Protein AF-A0A9J6E9D7-F1 (afdb_monomer)

Nearest PDB structures (foldseek):
  8pd2-assembly1_A  TM=6.824E-01  e=1.550E-13  Strongylocentrotus purpuratus
  8pd5-assembly1_A  TM=6.847E-01  e=3.691E-13  Strongylocentrotus purpuratus
  8pdv-assembly1_A  TM=6.945E-01  e=6.858E-13  Strongylocentrotus purpuratus
  8pd9-assembly1_A  TM=6.911E-01  e=1.442E-12  Strongylocentrotus purpuratus
  8otx-assembly1_B  TM=6.965E-01  e=7.845E-12  Strongylocentrotus purpuratus

Mean predicted aligned error: 14.41 Å

Foldseek 3Di:
DVCPPDVADVLVVLLVLLLVLLQVCQVVVVCPVCVCVQQVCLVVLLLVQLLLVLLLVLLPDALVQCVQCVVVCCCCVPVVLVLLLVLLLVVLVVVVVVVVPDDDDDDDDDDDPPPPPCSSVVSSVLSNLQSDLDDCPLVVVLVVVDDPVLLCCLQVPVLLVLLLVLLVVLLVVCQVVLVDPVVNLVSVSCSSVVSQVCSVVPRVHNSSNSSSSSSSSNSNSLVPGRPCSPSSSVVSVVVQVVSQSVLSSSLSSLLSNQVVVLDDPVLVVVLVVSLVSLLVSLLVSLVVCVVVSCVRGDRDDPLNSNLSSLDDPPHSSSSSVLSVDDDPDDDPSVNSSSSNSSNVNVVVSCRPSVSCSVVSCVVSVVPPDDPVVVVVLVVVLVVVVVVVVVVLVVLCPDPVCVPPDVVVVCVVVRDDRPCPVVVVVVCVVCVVPVVVVVVVVVVVVVVVVVVVVVVVVVVVVD

Organism: Rhipicephalus microplus (NCBI:txid6941)

InterPro domains:
  IPR018422 Cation/H+ exchanger, CPA1 family [PTHR10110] (144-417)

Radius of gyration: 29.75 Å; Cα contacts (8 Å, |Δi|>4): 382; chains: 1; bounding box: 89×80×74 Å

pLDDT: mean 71.26, std 18.11, range [25.42, 93.62]

Solvent-accessible surface area (backbone atoms only — not comparable to full-atom values): 25596 Å² total; per-residue (Å²): 122,76,82,75,80,56,89,65,57,67,66,60,56,39,32,52,52,17,22,52,53,15,36,49,35,48,73,75,65,59,51,78,81,49,46,67,72,65,68,73,44,46,60,60,51,42,64,66,42,48,56,48,46,49,32,43,59,33,45,72,49,54,55,74,58,49,68,48,40,41,59,46,49,50,45,52,64,49,60,39,43,56,52,36,32,54,52,41,21,53,51,37,59,65,48,67,63,56,67,80,77,63,85,81,86,89,84,92,81,90,83,86,86,84,72,82,87,44,66,66,58,53,31,36,48,49,20,42,64,67,62,52,72,65,86,53,68,68,48,50,67,46,58,77,73,44,61,66,67,58,53,52,47,29,33,70,45,50,20,29,52,51,14,36,52,52,9,52,50,49,39,51,49,48,52,76,40,59,88,41,70,70,58,41,51,52,53,51,52,50,52,50,52,50,49,28,55,50,26,35,74,74,36,82,64,9,18,68,45,14,38,41,28,18,20,37,43,27,37,55,49,36,78,77,65,44,95,58,59,62,57,63,51,52,52,39,48,50,55,36,52,54,52,36,49,52,42,39,20,52,49,26,19,52,37,26,43,61,22,65,86,66,62,53,76,66,52,57,52,49,42,55,51,52,53,53,48,53,51,50,41,42,46,51,46,51,58,72,42,38,74,60,45,48,74,51,49,64,82,69,48,72,64,55,50,55,49,58,50,52,57,68,91,88,51,38,62,45,53,37,53,58,70,50,69,82,71,92,87,61,61,68,71,58,54,42,45,52,45,32,48,49,49,50,43,55,50,49,50,49,51,56,38,60,67,44,45,64,57,50,36,53,74,65,52,72,72,60,74,53,72,67,58,50,52,51,49,52,51,51,51,50,50,52,49,51,51,52,50,52,52,51,58,51,49,64,70,35,80,91,42,69,85,59,63,63,68,62,48,52,70,76,65,61,80,74,64,96,62,54,70,62,47,60,63,48,47,72,73,48,59,78,60,59,56,61,56,50,50,54,49,52,52,53,52,52,52,51,52,52,54,50,53,54,52,54,60,56,65,73,75,114

Structure (mmCIF, N/CA/C/O backbone):
data_AF-A0A9J6E9D7-F1
#
_entry.id   AF-A0A9J6E9D7-F1
#
loop_
_atom_site.group_PDB
_atom_site.id
_atom_site.type_symbol
_atom_site.label_atom_id
_atom_site.label_alt_id
_atom_site.label_comp_id
_atom_site.label_asym_id
_atom_site.label_entity_id
_atom_site.label_seq_id
_atom_site.pdbx_PDB_ins_code
_atom_site.Cartn_x
_atom_site.Cartn_y
_atom_site.Cartn_z
_atom_site.occupancy
_atom_site.B_iso_or_equiv
_atom_site.auth_seq_id
_atom_site.auth_comp_id
_atom_site.auth_asym_id
_atom_site.auth_atom_id
_atom_site.pdbx_PDB_model_num
ATOM 1 N N . MET A 1 1 ? -20.460 16.177 -1.352 1.00 30.06 1 MET A N 1
ATOM 2 C CA . MET A 1 1 ? -20.964 16.184 -2.746 1.00 30.06 1 MET A CA 1
ATOM 3 C C . MET A 1 1 ? -19.866 16.110 -3.817 1.00 30.06 1 MET A C 1
ATOM 5 O O . MET A 1 1 ? -20.118 15.483 -4.832 1.00 30.06 1 MET A O 1
ATOM 9 N N . VAL A 1 2 ? -18.644 16.628 -3.607 1.00 25.42 2 VAL A N 1
ATOM 10 C CA . VAL A 1 2 ? -17.567 16.640 -4.637 1.00 25.42 2 VAL A CA 1
ATOM 11 C C . VAL A 1 2 ? -17.000 15.252 -5.002 1.00 25.42 2 VAL A C 1
ATOM 13 O O . VAL A 1 2 ? -16.574 15.037 -6.130 1.00 25.42 2 VAL A O 1
ATOM 16 N N . LYS A 1 3 ? -17.103 14.254 -4.111 1.00 35.59 3 LYS A N 1
ATOM 17 C CA . LYS A 1 3 ? -16.692 12.858 -4.383 1.00 35.59 3 LYS A CA 1
ATOM 18 C C . LYS A 1 3 ? -17.466 12.153 -5.514 1.00 35.59 3 LYS A C 1
ATOM 20 O O . LYS A 1 3 ? -17.128 11.022 -5.831 1.00 35.59 3 LYS A O 1
ATOM 25 N N . ARG A 1 4 ? -18.526 12.766 -6.061 1.00 38.06 4 ARG A N 1
ATOM 26 C CA . ARG A 1 4 ? -19.451 12.126 -7.012 1.00 38.06 4 ARG A CA 1
ATOM 27 C C . ARG A 1 4 ? -19.258 12.562 -8.475 1.00 38.06 4 ARG A C 1
ATOM 29 O O . ARG A 1 4 ? -19.880 11.964 -9.338 1.00 38.06 4 ARG A O 1
ATOM 36 N N . VAL A 1 5 ? -18.428 13.573 -8.763 1.00 37.16 5 VAL A N 1
ATOM 37 C CA . VAL A 1 5 ? -18.321 14.149 -10.127 1.00 37.16 5 VAL A CA 1
ATOM 38 C C . VAL A 1 5 ? -17.066 13.689 -10.874 1.00 37.16 5 VAL A C 1
ATOM 40 O O . VAL A 1 5 ? -17.089 13.581 -12.093 1.00 37.16 5 VAL A O 1
ATOM 43 N N . ILE A 1 6 ? -15.991 13.338 -10.164 1.00 39.00 6 ILE A N 1
ATOM 44 C CA . ILE A 1 6 ? -14.767 12.826 -10.785 1.00 39.00 6 ILE A CA 1
ATOM 45 C C . ILE A 1 6 ? -14.374 11.549 -10.043 1.00 39.00 6 ILE A C 1
ATOM 47 O O . ILE A 1 6 ? -13.710 11.593 -9.013 1.00 39.00 6 ILE A O 1
ATOM 51 N N . ASN A 1 7 ? -14.794 10.394 -10.560 1.00 51.19 7 ASN A N 1
ATOM 52 C CA . ASN A 1 7 ? -14.364 9.079 -10.066 1.00 51.19 7 ASN A CA 1
ATOM 53 C C . ASN A 1 7 ? -12.904 8.754 -10.454 1.00 51.19 7 ASN A C 1
ATOM 55 O O . ASN A 1 7 ? -12.527 7.584 -10.483 1.00 51.19 7 ASN A O 1
ATOM 59 N N . LEU A 1 8 ? -12.072 9.755 -10.772 1.00 55.41 8 LEU A N 1
ATOM 60 C CA . LEU A 1 8 ? -10.645 9.517 -10.952 1.00 55.41 8 LEU A CA 1
ATOM 61 C C . LEU A 1 8 ? -9.964 9.457 -9.582 1.00 55.41 8 LEU A C 1
ATOM 63 O O . LEU A 1 8 ? -10.165 10.345 -8.749 1.00 55.41 8 LEU A O 1
ATOM 67 N N . PRO A 1 9 ? -9.135 8.431 -9.329 1.00 68.69 9 PRO A N 1
ATOM 68 C CA . PRO A 1 9 ? -8.313 8.408 -8.134 1.00 68.69 9 PRO A CA 1
ATOM 69 C C . PRO A 1 9 ? -7.377 9.618 -8.152 1.00 68.69 9 PRO A C 1
ATOM 71 O O . PRO A 1 9 ? -6.755 9.904 -9.173 1.00 68.69 9 PRO A O 1
ATOM 74 N N . VAL A 1 10 ? -7.243 10.296 -7.007 1.00 72.12 10 VAL A N 1
ATOM 75 C CA . VAL A 1 10 ? -6.352 11.461 -6.817 1.00 72.12 10 VAL A CA 1
ATOM 76 C C . VAL A 1 10 ? -4.949 11.187 -7.366 1.00 72.12 10 VAL A C 1
ATOM 78 O O . VAL A 1 10 ? -4.366 12.042 -8.016 1.00 72.12 10 VAL A O 1
ATOM 81 N N . VAL A 1 11 ? -4.473 9.948 -7.214 1.00 71.69 11 VAL A N 1
ATOM 82 C CA . VAL A 1 11 ? -3.203 9.461 -7.767 1.00 71.69 11 VAL A CA 1
ATOM 83 C C . VAL A 1 11 ? -3.086 9.698 -9.276 1.00 71.69 11 VAL A C 1
ATOM 85 O O . VAL A 1 11 ? -2.059 10.189 -9.720 1.00 71.69 11 VAL A O 1
ATOM 88 N N . ALA A 1 12 ? -4.119 9.405 -10.072 1.00 78.94 12 ALA A N 1
ATOM 89 C CA . ALA A 1 12 ? -4.068 9.603 -11.523 1.00 78.94 12 ALA A CA 1
ATOM 90 C C . ALA A 1 12 ? -3.958 11.090 -11.894 1.00 78.94 12 ALA A C 1
ATOM 92 O O . ALA A 1 12 ? -3.223 11.444 -12.811 1.00 78.94 12 ALA A O 1
ATOM 93 N N . ILE A 1 13 ? -4.644 11.960 -11.146 1.00 83.31 13 ILE A N 1
ATOM 94 C CA . ILE A 1 13 ? -4.566 13.415 -11.330 1.00 83.31 13 ILE A CA 1
ATOM 95 C C . ILE A 1 13 ? -3.155 13.907 -10.992 1.00 83.31 13 ILE A C 1
ATOM 97 O O . ILE A 1 13 ? -2.575 14.667 -11.761 1.00 83.31 13 ILE A O 1
ATOM 101 N N . THR A 1 14 ? -2.584 13.444 -9.877 1.00 86.31 14 THR A N 1
ATOM 102 C CA . THR A 1 14 ? -1.224 13.794 -9.450 1.00 86.31 14 THR A CA 1
ATOM 103 C C . THR A 1 14 ? -0.164 13.306 -10.439 1.00 86.31 14 THR A C 1
ATOM 105 O O . THR A 1 14 ? 0.752 14.062 -10.746 1.00 86.31 14 THR A O 1
ATOM 108 N N . VAL A 1 15 ? -0.305 12.089 -10.982 1.00 86.31 15 VAL A N 1
ATOM 109 C CA . VAL A 1 15 ? 0.590 11.561 -12.028 1.00 86.31 15 VAL A CA 1
ATOM 110 C C . VAL A 1 15 ? 0.508 12.416 -13.290 1.00 86.31 15 VAL A C 1
ATOM 112 O O . VAL A 1 15 ? 1.540 12.828 -13.805 1.00 86.31 15 VAL A O 1
ATOM 115 N N . ALA A 1 16 ? -0.700 12.729 -13.768 1.00 88.19 16 ALA A N 1
ATOM 116 C CA . ALA A 1 16 ? -0.878 13.553 -14.963 1.00 88.19 16 ALA A CA 1
ATOM 117 C C . ALA A 1 16 ? -0.276 14.958 -14.787 1.00 88.19 16 ALA A C 1
ATOM 119 O O . ALA A 1 16 ? 0.408 15.451 -15.680 1.00 88.19 16 ALA A O 1
ATOM 120 N N . TRP A 1 17 ? -0.481 15.577 -13.619 1.00 90.50 17 TRP A N 1
ATOM 121 C CA . TRP A 1 17 ? 0.101 16.878 -13.282 1.00 90.50 17 TRP A CA 1
ATOM 122 C C . TRP A 1 17 ? 1.627 16.842 -13.182 1.00 90.50 17 TRP A C 1
ATOM 124 O O . TRP A 1 17 ? 2.288 17.711 -13.746 1.00 90.50 17 TRP A O 1
ATOM 134 N N . GLY A 1 18 ? 2.189 15.844 -12.494 1.00 90.38 18 GLY A N 1
ATOM 135 C CA . GLY A 1 18 ? 3.638 15.676 -12.378 1.00 90.38 18 GLY A CA 1
ATOM 136 C C . GLY A 1 18 ? 4.288 15.448 -13.739 1.00 90.38 18 GLY A C 1
ATOM 137 O O . GLY A 1 18 ? 5.251 16.129 -14.082 1.00 90.38 18 GLY A O 1
ATOM 138 N N . PHE A 1 19 ? 3.706 14.568 -14.557 1.00 89.94 19 PHE A N 1
ATOM 139 C CA . PHE A 1 19 ? 4.188 14.297 -15.908 1.00 89.94 19 PHE A CA 1
ATOM 140 C C . PHE A 1 19 ? 4.128 15.536 -16.808 1.00 89.94 19 PHE A C 1
ATOM 142 O O . PHE A 1 19 ? 5.111 15.842 -17.476 1.00 89.94 19 PHE A O 1
ATOM 149 N N . LEU A 1 20 ? 3.015 16.281 -16.799 1.00 91.06 20 LEU A N 1
ATOM 150 C CA . LEU A 1 20 ? 2.873 17.509 -17.586 1.00 91.06 20 LEU A CA 1
ATOM 151 C C . LEU A 1 20 ? 3.913 18.560 -17.180 1.00 91.06 20 LEU A C 1
ATOM 153 O O . LEU A 1 20 ? 4.541 19.164 -18.046 1.00 91.06 20 LEU A O 1
ATOM 157 N N . ALA A 1 21 ? 4.122 18.755 -15.876 1.00 90.50 21 ALA A N 1
ATOM 158 C CA . ALA A 1 21 ? 5.139 19.670 -15.369 1.00 90.50 21 ALA A CA 1
ATOM 159 C C . ALA A 1 21 ? 6.552 19.248 -15.809 1.00 90.50 21 ALA A C 1
ATOM 161 O O . ALA A 1 21 ? 7.312 20.082 -16.297 1.00 90.50 21 ALA A O 1
ATOM 162 N N . GLY A 1 22 ? 6.884 17.956 -15.711 1.00 88.81 22 GLY A N 1
ATOM 163 C CA . GLY A 1 22 ? 8.175 17.425 -16.165 1.00 88.81 22 GLY A CA 1
ATOM 164 C C . GLY A 1 22 ? 8.377 17.580 -17.673 1.00 88.81 22 GLY A C 1
ATOM 165 O O . GLY A 1 22 ? 9.442 18.000 -18.124 1.00 88.81 22 GLY A O 1
ATOM 166 N N . TRP A 1 23 ? 7.331 17.316 -18.458 1.00 88.69 23 TRP A N 1
ATOM 167 C CA . TRP A 1 23 ? 7.351 17.462 -19.911 1.00 88.69 23 TRP A CA 1
ATOM 168 C C . TRP A 1 23 ? 7.558 18.917 -20.353 1.00 88.69 23 TRP A C 1
ATOM 170 O O . TRP A 1 23 ? 8.335 19.177 -21.271 1.00 88.69 23 TRP A O 1
ATOM 180 N N . LEU A 1 24 ? 6.921 19.879 -19.676 1.00 89.19 24 LEU A N 1
ATOM 181 C CA . LEU A 1 24 ? 7.136 21.305 -19.937 1.00 89.19 24 LEU A CA 1
ATOM 182 C C . LEU A 1 24 ? 8.592 21.703 -19.666 1.00 89.19 24 LEU A C 1
ATOM 184 O O . LEU A 1 24 ? 9.211 22.337 -20.515 1.00 89.19 24 LEU A O 1
ATOM 188 N N . VAL A 1 25 ? 9.170 21.276 -18.540 1.00 87.62 25 VAL A N 1
ATOM 189 C CA . VAL A 1 25 ? 10.584 21.545 -18.218 1.00 87.62 25 VAL A CA 1
ATOM 190 C C . VAL A 1 25 ? 11.517 20.951 -19.276 1.00 87.62 25 VAL A C 1
ATOM 192 O O . VAL A 1 25 ? 12.448 21.619 -19.724 1.00 87.62 25 VAL A O 1
ATOM 195 N N . ASN A 1 26 ? 11.236 19.732 -19.745 1.00 84.81 26 ASN A N 1
ATOM 196 C CA . ASN A 1 26 ? 11.986 19.115 -20.840 1.00 84.81 26 ASN A CA 1
ATOM 197 C C . ASN A 1 26 ? 11.916 19.954 -22.129 1.00 84.81 26 ASN A C 1
ATOM 199 O O . ASN A 1 26 ? 12.917 20.108 -22.823 1.00 84.81 26 ASN A O 1
ATOM 203 N N . ARG A 1 27 ? 10.747 20.531 -22.437 1.00 85.06 27 ARG A N 1
ATOM 204 C CA . ARG A 1 27 ? 10.526 21.327 -23.651 1.00 85.06 27 ARG A CA 1
ATOM 205 C C . ARG A 1 27 ? 11.210 22.695 -23.618 1.00 85.06 27 ARG A C 1
ATOM 207 O O . ARG A 1 27 ? 11.664 23.142 -24.669 1.00 85.06 27 ARG A O 1
ATOM 214 N N . TYR A 1 28 ? 11.254 23.348 -22.456 1.00 84.38 28 TYR A N 1
ATOM 215 C CA . TYR A 1 28 ? 11.829 24.690 -22.290 1.00 84.38 28 TYR A CA 1
ATOM 216 C C . TYR A 1 28 ? 13.330 24.695 -21.957 1.00 84.38 28 TYR A C 1
ATOM 218 O O . TYR A 1 28 ? 13.950 25.748 -22.039 1.00 84.38 28 TYR A O 1
ATOM 226 N N . GLY A 1 29 ? 13.933 23.540 -21.657 1.00 76.38 29 GLY A N 1
ATOM 227 C CA . GLY A 1 29 ? 15.387 23.405 -21.491 1.00 76.38 29 GLY A CA 1
ATOM 228 C C . GLY A 1 29 ? 15.925 23.697 -20.084 1.00 76.38 29 GLY A C 1
ATOM 229 O O . GLY A 1 29 ? 17.120 23.532 -19.863 1.00 76.38 29 GLY A O 1
ATOM 230 N N . ASP A 1 30 ? 15.071 24.025 -19.110 1.00 74.69 30 ASP A N 1
ATOM 231 C CA . ASP A 1 30 ? 15.453 24.352 -17.720 1.00 74.69 30 ASP A CA 1
ATOM 232 C C . ASP A 1 30 ? 15.689 23.109 -16.834 1.00 74.69 30 ASP A C 1
ATOM 234 O O . ASP A 1 30 ? 15.262 23.039 -15.680 1.00 74.69 30 ASP A O 1
ATOM 238 N N . LYS A 1 31 ? 16.353 22.069 -17.352 1.00 72.62 31 LYS A N 1
ATOM 239 C CA . LYS A 1 31 ? 16.559 20.823 -16.585 1.00 72.62 31 LYS A CA 1
ATOM 240 C C . LYS A 1 31 ? 17.461 21.032 -15.364 1.00 72.62 31 LYS A C 1
ATOM 242 O O . LYS A 1 31 ? 17.176 20.488 -14.296 1.00 72.62 31 LYS A O 1
ATOM 247 N N . GLU A 1 32 ? 18.523 21.827 -15.509 1.00 70.44 32 GLU A N 1
ATOM 248 C CA . GLU A 1 32 ? 19.571 22.006 -14.489 1.00 70.44 32 GLU A CA 1
ATOM 249 C C . GLU A 1 32 ? 19.076 22.670 -13.203 1.00 70.44 32 GLU A C 1
ATOM 251 O O . GLU A 1 32 ? 19.575 22.371 -12.121 1.00 70.44 32 GLU A O 1
ATOM 256 N N . THR A 1 33 ? 18.034 23.497 -13.284 1.00 74.62 33 THR A N 1
ATOM 257 C CA . THR A 1 33 ? 17.448 24.158 -12.111 1.00 74.62 33 THR A CA 1
ATOM 258 C C . THR A 1 33 ? 16.687 23.18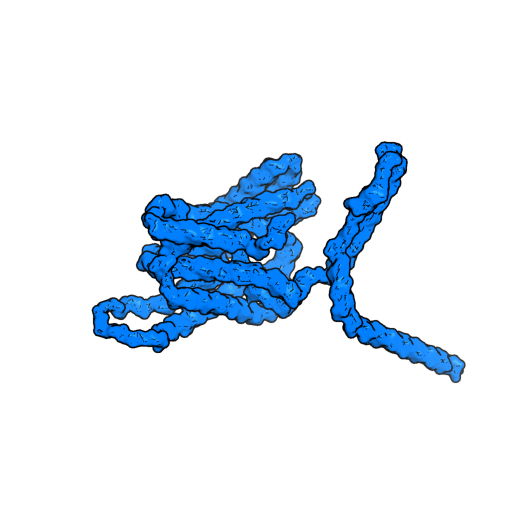4 -11.206 1.00 74.62 33 THR A C 1
ATOM 260 O O . THR A 1 33 ? 16.665 23.364 -9.990 1.00 74.62 33 THR A O 1
ATOM 263 N N . PHE A 1 34 ? 16.072 22.139 -11.774 1.00 72.88 34 PHE A N 1
ATOM 264 C CA . PHE A 1 34 ? 15.198 21.213 -11.036 1.00 72.88 34 PHE A CA 1
ATOM 265 C C . PHE A 1 34 ? 15.866 19.885 -10.658 1.00 72.88 34 PHE A C 1
ATOM 267 O O . PHE A 1 34 ? 15.433 19.247 -9.698 1.00 72.88 34 PHE A O 1
ATOM 274 N N . LEU A 1 35 ? 16.950 19.514 -11.347 1.00 70.00 35 LEU A N 1
ATOM 275 C CA . LEU A 1 35 ? 17.815 18.363 -11.055 1.00 70.00 35 LEU A CA 1
ATOM 276 C C . LEU A 1 35 ? 18.120 18.148 -9.551 1.00 70.00 35 LEU A C 1
ATOM 278 O O . LEU A 1 35 ? 17.848 17.048 -9.056 1.00 70.00 35 LEU A O 1
ATOM 282 N N . PRO A 1 36 ? 18.596 19.153 -8.782 1.00 67.94 36 PRO A N 1
ATOM 283 C CA . PRO A 1 36 ? 18.957 18.949 -7.375 1.00 67.94 36 PRO A CA 1
ATOM 284 C C . PRO A 1 36 ? 17.760 18.634 -6.467 1.00 67.94 36 PRO A C 1
ATOM 286 O O . PRO A 1 36 ? 17.920 17.957 -5.455 1.00 67.94 36 PRO A O 1
ATOM 289 N N . VAL A 1 37 ? 16.550 19.081 -6.815 1.00 68.38 37 VAL A N 1
ATOM 290 C CA . VAL A 1 37 ? 15.341 18.806 -6.018 1.00 68.38 37 VAL A CA 1
ATOM 291 C C . VAL A 1 37 ? 14.840 17.382 -6.258 1.00 68.38 37 VAL A C 1
ATOM 293 O O . VAL A 1 37 ? 14.342 16.741 -5.333 1.00 68.38 37 VAL A O 1
ATOM 296 N N . THR A 1 38 ? 14.979 16.876 -7.485 1.00 66.88 38 THR A N 1
ATOM 297 C CA . THR A 1 38 ? 14.468 15.557 -7.876 1.00 66.88 38 THR A CA 1
ATOM 298 C C . THR A 1 38 ? 15.410 14.395 -7.624 1.00 66.88 38 THR A C 1
ATOM 300 O O . THR A 1 38 ? 14.911 13.326 -7.298 1.00 66.88 38 THR A O 1
ATOM 303 N N . ASP A 1 39 ? 16.726 14.562 -7.776 1.00 65.56 39 ASP A N 1
ATOM 304 C CA . ASP A 1 39 ? 17.650 13.417 -7.742 1.00 65.56 39 ASP A CA 1
ATOM 305 C C . ASP A 1 39 ? 18.390 13.272 -6.399 1.00 65.56 39 ASP A C 1
ATOM 307 O O . ASP A 1 39 ? 18.663 12.151 -5.978 1.00 65.56 39 ASP A O 1
ATOM 311 N N . ALA A 1 40 ? 18.653 14.362 -5.666 1.00 58.47 40 ALA A N 1
ATOM 312 C CA . ALA A 1 40 ? 19.459 14.298 -4.438 1.00 58.47 40 ALA A CA 1
ATOM 313 C C . ALA A 1 40 ? 18.696 13.781 -3.199 1.00 58.47 40 ALA A C 1
ATOM 315 O O . ALA A 1 40 ? 19.299 13.187 -2.314 1.00 58.47 40 ALA A O 1
ATOM 316 N N . ASN A 1 41 ? 17.372 13.967 -3.133 1.00 65.56 41 ASN A N 1
ATOM 317 C CA . ASN A 1 41 ? 16.631 13.847 -1.866 1.00 65.56 41 ASN A CA 1
ATOM 318 C C . ASN A 1 41 ? 15.625 12.690 -1.809 1.00 65.56 41 ASN A C 1
ATOM 320 O O . ASN A 1 41 ? 14.951 12.504 -0.798 1.00 65.56 41 ASN A O 1
ATOM 324 N N . VAL A 1 42 ? 15.473 11.906 -2.877 1.00 70.00 42 VAL A N 1
ATOM 325 C CA . VAL A 1 42 ? 14.412 10.886 -2.945 1.00 70.00 42 VAL A CA 1
ATOM 326 C C . VAL A 1 42 ? 14.644 9.741 -1.964 1.00 70.00 42 VAL A C 1
ATOM 328 O O . VAL A 1 42 ? 13.699 9.308 -1.305 1.00 70.00 42 VAL A O 1
ATOM 331 N N . GLY A 1 43 ? 15.879 9.246 -1.863 1.00 70.81 43 GLY A N 1
ATOM 332 C CA . GLY A 1 43 ? 16.211 8.149 -0.950 1.00 70.81 43 GLY A CA 1
ATOM 333 C C . GLY A 1 43 ? 16.006 8.538 0.517 1.00 70.81 43 GLY A C 1
ATOM 334 O O . GLY A 1 43 ? 15.469 7.762 1.308 1.00 70.81 43 GLY A O 1
ATOM 335 N N . GLU A 1 44 ? 16.356 9.773 0.877 1.00 77.12 44 GLU A N 1
ATOM 336 C CA . GLU A 1 44 ? 16.130 10.322 2.219 1.00 77.12 44 GLU A CA 1
ATOM 337 C C . GLU A 1 44 ? 14.640 10.552 2.493 1.00 77.12 44 GLU A C 1
ATOM 339 O O . GLU A 1 44 ? 14.124 10.184 3.552 1.00 77.12 44 GLU A O 1
ATOM 344 N N . LEU A 1 45 ? 13.913 11.084 1.505 1.00 80.19 45 LEU A N 1
ATOM 345 C CA . LEU A 1 45 ? 12.465 11.255 1.580 1.00 80.19 45 LEU A CA 1
ATOM 346 C C . LEU A 1 45 ? 11.752 9.910 1.771 1.00 80.19 45 LEU A C 1
ATOM 348 O O . LEU A 1 45 ? 10.769 9.837 2.511 1.00 80.19 45 LEU A O 1
ATOM 352 N N . LEU A 1 46 ? 12.249 8.838 1.147 1.00 77.25 46 LEU A N 1
ATOM 353 C CA . LEU A 1 46 ? 11.711 7.492 1.317 1.00 77.25 46 LEU A CA 1
ATOM 354 C C . LEU A 1 46 ? 11.916 6.981 2.749 1.00 77.25 46 LEU A C 1
ATOM 356 O O . LEU A 1 46 ? 10.965 6.469 3.336 1.00 77.25 46 LEU A O 1
ATOM 360 N N . HIS A 1 47 ? 13.096 7.176 3.346 1.00 79.94 47 HIS A N 1
ATOM 361 C CA . HIS A 1 47 ? 13.330 6.823 4.753 1.00 79.94 47 HIS A CA 1
ATOM 362 C C . HIS A 1 47 ? 12.433 7.600 5.711 1.00 79.94 47 HIS A C 1
ATOM 364 O O . HIS A 1 47 ? 11.943 7.033 6.684 1.00 79.94 47 HIS A O 1
ATOM 370 N N . LEU A 1 48 ? 12.173 8.878 5.427 1.00 85.56 48 LEU A N 1
ATOM 371 C CA . LEU A 1 48 ? 11.228 9.675 6.203 1.00 85.56 48 LEU A CA 1
ATOM 372 C C . LEU A 1 48 ? 9.790 9.156 6.040 1.00 85.56 48 LEU A C 1
ATOM 374 O O . LEU A 1 48 ? 9.008 9.166 6.989 1.00 85.56 48 LEU A O 1
ATOM 378 N N . TYR A 1 49 ? 9.433 8.671 4.850 1.00 85.19 49 TYR A N 1
ATOM 379 C CA . TYR A 1 49 ? 8.084 8.197 4.559 1.00 85.19 49 TYR A CA 1
ATOM 380 C C . TYR A 1 49 ? 7.775 6.805 5.130 1.00 85.19 49 TYR A C 1
ATOM 382 O O . TYR A 1 49 ? 6.652 6.552 5.580 1.00 85.19 49 TYR A O 1
ATOM 390 N N . MET A 1 50 ? 8.752 5.896 5.132 1.00 83.81 50 MET A N 1
ATOM 391 C CA . MET A 1 50 ? 8.562 4.492 5.519 1.00 83.81 50 MET A CA 1
ATOM 392 C C . MET A 1 50 ? 7.885 4.320 6.895 1.00 83.81 50 MET A C 1
ATOM 394 O O . MET A 1 50 ? 6.881 3.600 6.963 1.00 83.81 50 MET A O 1
ATOM 398 N N . PRO A 1 51 ? 8.310 5.014 7.971 1.00 88.69 51 PRO A N 1
ATOM 399 C CA . PRO A 1 51 ? 7.660 4.916 9.277 1.00 88.69 51 PRO A CA 1
ATOM 400 C C . PRO A 1 51 ? 6.189 5.324 9.251 1.00 88.69 51 PRO A C 1
ATOM 402 O O . PRO A 1 51 ? 5.338 4.648 9.832 1.00 88.69 51 PRO A O 1
ATOM 405 N N . VAL A 1 52 ? 5.874 6.403 8.529 1.00 88.38 52 VAL A N 1
ATOM 406 C CA . VAL A 1 52 ? 4.513 6.934 8.401 1.00 88.38 52 VAL A CA 1
ATOM 407 C C . VAL A 1 52 ? 3.614 5.948 7.673 1.00 88.38 52 VAL A C 1
ATOM 409 O O . VAL A 1 52 ? 2.499 5.681 8.135 1.00 88.38 52 VAL A O 1
ATOM 412 N N . LEU A 1 53 ? 4.084 5.384 6.556 1.00 83.69 53 LEU A N 1
ATOM 413 C CA . LEU A 1 53 ? 3.324 4.393 5.803 1.00 83.69 53 LEU A CA 1
ATOM 414 C C . LEU A 1 53 ? 3.019 3.178 6.683 1.00 83.69 53 LEU A C 1
ATOM 416 O O . LEU A 1 53 ? 1.852 2.810 6.843 1.00 83.69 53 LEU A O 1
ATOM 420 N N . VAL A 1 54 ? 4.066 2.552 7.222 1.00 84.25 54 VAL A N 1
ATOM 421 C CA . VAL A 1 54 ? 3.973 1.272 7.933 1.00 84.25 54 VAL A CA 1
ATOM 422 C C . VAL A 1 54 ? 3.077 1.417 9.154 1.00 84.25 54 VAL A C 1
ATOM 424 O O . VAL A 1 54 ? 2.167 0.606 9.354 1.00 84.25 54 VAL A O 1
ATOM 427 N N . PHE A 1 55 ? 3.267 2.489 9.926 1.00 87.69 55 PHE A N 1
ATOM 428 C CA . PHE A 1 55 ? 2.444 2.771 11.091 1.00 87.69 55 PHE A CA 1
ATOM 429 C C . PHE A 1 55 ? 0.977 2.979 10.704 1.00 87.69 55 PHE A C 1
ATOM 431 O O . PHE A 1 55 ? 0.104 2.320 11.265 1.00 87.69 55 PHE A O 1
ATOM 438 N N . THR A 1 56 ? 0.689 3.813 9.697 1.00 84.62 56 THR A N 1
ATOM 439 C CA . THR A 1 56 ? -0.687 4.127 9.266 1.00 84.62 56 THR A CA 1
ATOM 440 C C . THR A 1 56 ? -1.426 2.907 8.717 1.00 84.62 56 THR A C 1
ATOM 442 O O . THR A 1 56 ? -2.608 2.709 9.012 1.00 84.62 56 THR A O 1
ATOM 445 N N . VAL A 1 57 ? -0.763 2.086 7.895 1.00 79.38 57 VAL A N 1
ATOM 446 C CA . VAL A 1 57 ? -1.351 0.854 7.346 1.00 79.38 57 VAL A CA 1
ATOM 447 C C . VAL A 1 57 ? -1.675 -0.108 8.481 1.00 79.38 57 VAL A C 1
ATOM 449 O O . VAL A 1 57 ? -2.801 -0.598 8.560 1.00 79.38 57 VAL A O 1
ATOM 452 N N . THR A 1 58 ? -0.731 -0.308 9.396 1.00 82.50 58 THR A N 1
ATOM 453 C CA . THR A 1 58 ? -0.868 -1.271 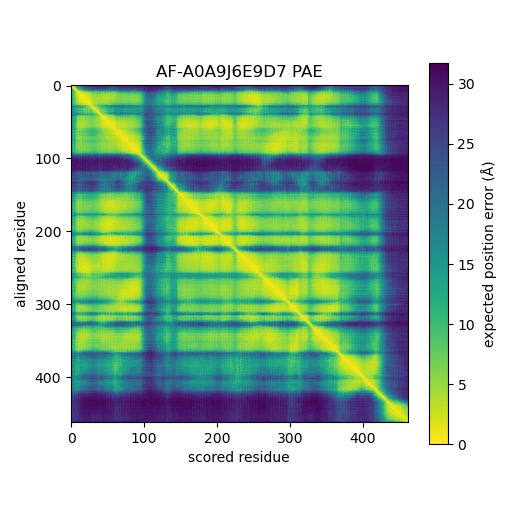10.491 1.00 82.50 58 THR A CA 1
ATOM 454 C C . THR A 1 58 ? -1.886 -0.822 11.541 1.00 82.50 58 THR A C 1
ATOM 456 O O . THR A 1 58 ? -2.660 -1.643 12.026 1.00 82.50 58 THR A O 1
ATOM 459 N N . LEU A 1 59 ? -1.991 0.481 11.827 1.00 82.00 59 LEU A N 1
ATOM 460 C CA . LEU A 1 59 ? -3.000 1.049 12.735 1.00 82.00 59 LEU A CA 1
ATOM 461 C C . LEU A 1 59 ? -4.437 0.716 12.319 1.00 82.00 59 LEU A C 1
ATOM 463 O O . LEU A 1 59 ? -5.329 0.646 13.165 1.00 82.00 59 LEU A O 1
ATOM 467 N N . ASN A 1 60 ? -4.674 0.556 11.014 1.00 73.50 60 ASN A N 1
ATOM 468 C CA . ASN A 1 60 ? -5.981 0.230 10.441 1.00 73.50 60 ASN A CA 1
ATOM 469 C C . ASN A 1 60 ? -6.296 -1.270 10.454 1.00 73.50 60 ASN A C 1
ATOM 471 O O . ASN A 1 60 ? -7.433 -1.657 10.172 1.00 73.50 60 ASN A O 1
ATOM 475 N N . VAL A 1 61 ? -5.322 -2.115 10.787 1.00 76.38 61 VAL A N 1
ATOM 476 C CA . VAL A 1 61 ? -5.512 -3.559 10.870 1.00 76.38 61 VAL A CA 1
ATOM 477 C C . VAL A 1 61 ? -6.133 -3.915 12.219 1.00 76.38 61 VAL A C 1
ATOM 479 O O . VAL A 1 61 ? -5.707 -3.458 13.275 1.00 76.38 61 VAL A O 1
ATOM 482 N N . ARG A 1 62 ? -7.158 -4.773 12.199 1.00 71.19 62 ARG A N 1
ATOM 483 C CA . ARG A 1 62 ? -7.738 -5.332 13.426 1.00 71.19 62 ARG A CA 1
ATOM 484 C C . ARG A 1 62 ? -6.829 -6.434 13.963 1.00 71.19 62 ARG A C 1
ATOM 486 O O . ARG A 1 62 ? -6.628 -7.435 13.277 1.00 71.19 62 ARG A O 1
ATOM 493 N N . TYR A 1 63 ? -6.375 -6.292 15.208 1.00 73.81 63 TYR A N 1
ATOM 494 C CA . TYR A 1 63 ? -5.443 -7.221 15.862 1.00 73.81 63 TYR A CA 1
ATOM 495 C C . TYR A 1 63 ? -5.848 -8.702 15.735 1.00 73.81 63 TYR A C 1
ATOM 497 O O . TYR A 1 63 ? -5.051 -9.535 15.315 1.00 73.81 63 TYR A O 1
ATOM 505 N N . HIS A 1 64 ? -7.111 -9.034 16.022 1.00 75.44 64 HIS A N 1
ATOM 506 C CA . HIS A 1 64 ? -7.602 -10.415 15.924 1.00 75.44 64 HIS A CA 1
ATOM 507 C C . HIS A 1 64 ? -7.568 -10.973 14.488 1.00 75.44 64 HIS A C 1
ATOM 509 O O . HIS A 1 64 ? -7.322 -12.159 14.286 1.00 75.44 64 HIS A O 1
ATOM 515 N N . ILE A 1 65 ? -7.806 -10.132 13.476 1.00 70.75 65 ILE A N 1
ATOM 516 C CA . ILE A 1 65 ? -7.780 -10.566 12.071 1.00 70.75 65 ILE A CA 1
ATOM 517 C C . ILE A 1 65 ? -6.347 -10.804 11.615 1.00 70.75 65 ILE A C 1
ATOM 519 O O . ILE A 1 65 ? -6.096 -11.796 10.939 1.00 70.75 65 ILE A O 1
ATOM 523 N N . PHE A 1 66 ? -5.417 -9.940 12.031 1.00 77.12 66 PHE A N 1
ATOM 524 C CA . PHE A 1 66 ? -4.000 -10.076 11.708 1.00 77.12 66 PHE A CA 1
ATOM 525 C C . PHE A 1 66 ? -3.461 -11.458 12.088 1.00 77.12 66 PHE A C 1
ATOM 527 O O . PHE A 1 66 ? -2.929 -12.158 11.233 1.00 77.12 66 PHE A O 1
ATOM 534 N N . TRP A 1 67 ? -3.675 -11.893 13.333 1.00 79.56 67 TRP A N 1
ATOM 535 C CA . TRP A 1 67 ? -3.165 -13.185 13.803 1.00 79.56 67 TRP A CA 1
ATOM 536 C C . TRP A 1 67 ? -3.809 -14.390 13.120 1.00 79.56 67 TRP A C 1
ATOM 538 O O . TRP A 1 67 ? -3.140 -15.399 12.924 1.00 79.56 67 TRP A O 1
ATOM 548 N N . ARG A 1 68 ? -5.078 -14.287 12.704 1.00 74.81 68 ARG A N 1
ATOM 549 C CA . ARG A 1 68 ? -5.730 -15.351 11.925 1.00 74.81 68 ARG A CA 1
ATOM 550 C C . ARG A 1 68 ? -5.205 -15.454 10.491 1.00 74.81 68 ARG A C 1
ATOM 552 O O . ARG A 1 68 ? -5.150 -16.554 9.959 1.00 74.81 68 ARG A O 1
ATOM 559 N N . CYS A 1 69 ? -4.822 -14.336 9.873 1.00 75.69 69 CYS A N 1
ATOM 560 C CA . CYS A 1 69 ? -4.266 -14.310 8.515 1.00 75.69 69 CYS A CA 1
ATOM 561 C C . CYS A 1 69 ? -2.734 -14.412 8.477 1.00 75.69 69 CYS A C 1
ATOM 563 O O . CYS A 1 69 ? -2.168 -14.457 7.389 1.00 75.69 69 CYS A O 1
ATOM 565 N N . PHE A 1 70 ? -2.055 -14.420 9.627 1.00 78.50 70 PHE A N 1
ATOM 566 C CA . PHE A 1 70 ? -0.602 -14.255 9.710 1.00 78.50 70 PHE A CA 1
ATOM 567 C C . PHE A 1 70 ? 0.157 -15.249 8.823 1.00 78.50 70 PHE A C 1
ATOM 569 O O . PHE A 1 70 ? 0.976 -14.842 8.002 1.00 78.50 70 PHE A O 1
ATOM 576 N N . TRP A 1 71 ? -0.178 -16.539 8.912 1.00 81.56 71 TRP A N 1
ATOM 577 C CA . TRP A 1 71 ? 0.466 -17.577 8.104 1.00 81.56 71 TRP A CA 1
ATOM 578 C C . TRP A 1 71 ? 0.181 -17.442 6.609 1.00 81.56 71 TRP A C 1
ATOM 580 O O . TRP A 1 71 ? 1.085 -17.636 5.800 1.00 81.56 71 TRP A O 1
ATOM 590 N N . GLN A 1 72 ? -1.033 -17.028 6.235 1.00 79.06 72 GLN A N 1
ATOM 591 C CA . GLN A 1 72 ? -1.374 -16.737 4.840 1.00 79.06 72 GLN A CA 1
ATOM 592 C C . GLN A 1 72 ? -0.555 -15.549 4.308 1.00 79.06 72 GLN A C 1
ATOM 594 O O . GLN A 1 72 ? -0.068 -15.598 3.181 1.00 79.06 72 GLN A O 1
ATOM 599 N N . CYS A 1 73 ? -0.342 -14.507 5.120 1.00 76.69 73 CYS A N 1
ATOM 600 C CA . CYS A 1 73 ? 0.505 -13.367 4.763 1.00 76.69 73 CYS A CA 1
ATOM 601 C C . CYS A 1 73 ? 1.980 -13.762 4.611 1.00 76.69 73 CYS A C 1
ATOM 603 O O . CYS A 1 73 ? 2.606 -13.360 3.635 1.00 76.69 73 CYS A O 1
ATOM 605 N N . VAL A 1 74 ? 2.527 -14.564 5.532 1.00 76.50 74 VAL A N 1
ATOM 606 C CA . VAL A 1 74 ? 3.918 -15.052 5.465 1.00 76.50 74 VAL A CA 1
ATOM 607 C C . VAL A 1 74 ? 4.134 -15.915 4.227 1.00 76.50 74 VAL A C 1
ATOM 609 O O . VAL A 1 74 ? 5.128 -15.758 3.524 1.00 76.50 74 VAL A O 1
ATOM 612 N N . LEU A 1 75 ? 3.191 -16.801 3.921 1.00 79.94 75 LEU A N 1
ATOM 613 C CA . LEU A 1 75 ? 3.285 -17.678 2.762 1.00 79.94 75 LEU A CA 1
ATOM 614 C C . LEU A 1 75 ? 3.197 -16.887 1.447 1.00 79.94 75 LEU A C 1
ATOM 616 O O . LEU A 1 75 ? 4.004 -17.108 0.543 1.00 79.94 75 LEU A O 1
ATOM 620 N N . LEU A 1 76 ? 2.274 -15.924 1.354 1.00 75.44 76 LEU A N 1
ATOM 621 C CA . LEU A 1 76 ? 2.116 -15.081 0.168 1.00 75.44 76 LEU A CA 1
ATOM 622 C C . LEU A 1 76 ? 3.293 -14.104 -0.024 1.00 75.44 76 LEU A C 1
ATOM 624 O O . LEU A 1 76 ? 3.725 -13.901 -1.154 1.00 75.44 76 LEU A O 1
ATOM 628 N N . GLY A 1 77 ? 3.803 -13.508 1.058 1.00 69.56 77 GLY A N 1
ATOM 629 C CA . GLY A 1 77 ? 4.890 -12.523 1.024 1.00 69.56 77 GLY A CA 1
ATOM 630 C C . GLY A 1 77 ? 6.295 -13.127 0.963 1.00 69.56 77 GLY A C 1
ATOM 631 O O . GLY A 1 77 ? 7.186 -12.521 0.386 1.00 69.56 77 GLY A O 1
ATOM 632 N N . GLY A 1 78 ? 6.501 -14.322 1.522 1.00 74.00 78 GLY A N 1
ATOM 633 C CA . GLY A 1 78 ? 7.781 -15.031 1.480 1.00 74.00 78 GLY A CA 1
ATOM 634 C C . GLY A 1 78 ? 7.888 -15.936 0.255 1.00 74.00 78 GLY A C 1
ATOM 635 O O . GLY A 1 78 ? 8.494 -15.581 -0.753 1.00 74.00 78 GLY A O 1
ATOM 636 N N . VAL A 1 79 ? 7.261 -17.113 0.327 1.00 81.75 79 VAL A N 1
ATOM 637 C CA . VAL A 1 79 ? 7.324 -18.138 -0.736 1.00 81.75 79 VAL A CA 1
ATOM 638 C C . VAL A 1 79 ? 6.747 -17.607 -2.046 1.00 81.75 79 VAL A C 1
ATOM 640 O O . VAL A 1 79 ? 7.305 -17.816 -3.121 1.00 81.75 79 VAL A O 1
ATOM 643 N N . GLY A 1 80 ? 5.636 -16.884 -1.948 1.00 78.56 80 GLY A N 1
ATOM 644 C CA . GLY A 1 80 ? 4.974 -16.284 -3.089 1.00 78.56 80 GLY A CA 1
ATOM 645 C C . GLY A 1 80 ? 5.805 -15.259 -3.853 1.00 78.56 80 GLY A C 1
ATOM 646 O O . GLY A 1 80 ? 5.747 -15.233 -5.085 1.00 78.56 80 GLY A O 1
ATOM 647 N N . LEU A 1 81 ? 6.597 -14.449 -3.149 1.00 73.38 81 LEU A N 1
ATOM 648 C CA . LEU A 1 81 ? 7.504 -13.488 -3.770 1.00 73.38 81 LEU A CA 1
ATOM 649 C C . LEU A 1 81 ? 8.601 -14.218 -4.547 1.00 73.38 81 LEU A C 1
ATOM 651 O O . LEU A 1 81 ? 8.771 -13.960 -5.735 1.00 73.38 81 LEU A O 1
ATOM 655 N N . VAL A 1 82 ? 9.270 -15.186 -3.913 1.00 78.56 82 VAL A N 1
ATOM 656 C CA . VAL A 1 82 ? 10.336 -15.982 -4.547 1.00 78.56 82 VAL A CA 1
ATOM 657 C C . VAL A 1 82 ? 9.821 -16.696 -5.797 1.00 78.56 82 VAL A C 1
ATOM 659 O O . VAL A 1 82 ? 10.456 -16.642 -6.851 1.00 78.56 82 VAL A O 1
ATOM 662 N N . LEU A 1 83 ? 8.637 -17.311 -5.714 1.00 82.38 83 LEU A N 1
ATOM 663 C CA . LEU A 1 83 ? 8.004 -17.970 -6.855 1.00 82.38 83 LEU A CA 1
ATOM 664 C C . LEU A 1 83 ? 7.704 -16.974 -7.984 1.00 82.38 83 LEU A C 1
ATOM 666 O O . LEU A 1 83 ? 7.999 -17.255 -9.144 1.00 82.38 83 LEU A O 1
ATOM 670 N N . SER A 1 84 ? 7.153 -15.804 -7.651 1.00 79.44 84 SER A N 1
ATOM 671 C CA . SER A 1 84 ? 6.818 -14.771 -8.637 1.00 79.44 84 SER A CA 1
ATOM 672 C C . SER A 1 84 ? 8.062 -14.242 -9.348 1.00 79.44 84 SER A C 1
ATOM 674 O O . SER A 1 84 ? 8.059 -14.124 -10.569 1.00 79.44 84 SER A O 1
ATOM 676 N N . VAL A 1 85 ? 9.138 -13.980 -8.604 1.00 75.81 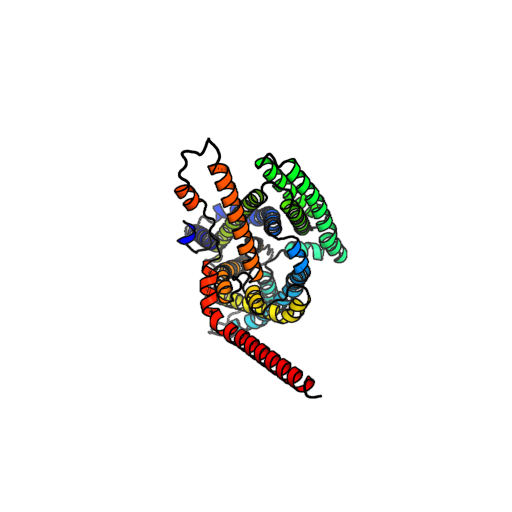85 VAL A N 1
ATOM 677 C CA . VAL A 1 85 ? 10.424 -13.533 -9.154 1.00 75.81 85 VAL A CA 1
ATOM 678 C C . VAL A 1 85 ? 10.999 -14.588 -10.090 1.00 75.81 85 VAL A C 1
ATOM 680 O O . VAL A 1 85 ? 11.328 -14.273 -11.229 1.00 75.81 85 VAL A O 1
ATOM 683 N N . CYS A 1 86 ? 11.054 -15.849 -9.655 1.00 79.25 86 CYS A N 1
ATOM 684 C CA . CYS A 1 86 ? 11.565 -16.945 -10.474 1.00 79.25 86 CYS A CA 1
ATOM 685 C C . CYS A 1 86 ? 10.783 -17.087 -11.790 1.00 79.25 86 CYS A C 1
ATOM 687 O O . CYS A 1 86 ? 11.377 -17.150 -12.867 1.00 79.25 86 CYS A O 1
ATOM 689 N N . MET A 1 87 ? 9.449 -17.066 -11.724 1.00 80.12 87 MET A N 1
ATOM 690 C CA . MET A 1 87 ? 8.601 -17.186 -12.912 1.00 80.12 87 MET A CA 1
ATOM 691 C C . MET A 1 87 ? 8.684 -15.973 -13.838 1.00 80.12 87 MET A C 1
ATOM 693 O O . MET A 1 87 ? 8.638 -16.130 -15.058 1.00 80.12 87 MET A O 1
ATOM 697 N N . PHE A 1 88 ? 8.823 -14.770 -13.289 1.00 78.19 88 PHE A N 1
ATOM 698 C CA . PHE A 1 88 ? 8.943 -13.556 -14.087 1.00 78.19 88 PHE A CA 1
ATOM 699 C C . PHE A 1 88 ? 10.314 -13.438 -14.763 1.00 78.19 88 PHE A C 1
ATOM 701 O O . PHE A 1 88 ? 10.386 -13.055 -15.929 1.00 78.19 88 PHE A O 1
ATOM 708 N N . VAL A 1 89 ? 11.392 -13.834 -14.078 1.00 75.38 89 VAL A N 1
ATOM 709 C CA . VAL A 1 89 ? 12.732 -13.947 -14.675 1.00 75.38 89 VAL A CA 1
ATOM 710 C C . VAL A 1 89 ? 12.713 -14.953 -15.821 1.00 75.38 89 VAL A C 1
ATOM 712 O O . VAL A 1 89 ? 13.135 -14.619 -16.924 1.00 75.38 89 VAL A O 1
ATOM 715 N N . LEU A 1 90 ? 12.134 -16.139 -15.602 1.00 80.81 90 LEU A N 1
ATOM 716 C CA . LEU A 1 90 ? 11.975 -17.152 -16.646 1.00 80.81 90 LEU A CA 1
ATOM 717 C C . LEU A 1 90 ? 11.232 -16.587 -17.868 1.00 80.81 90 LEU A C 1
ATOM 719 O O . LEU A 1 90 ? 11.684 -16.752 -19.000 1.00 80.81 90 LEU A O 1
ATOM 723 N N . TYR A 1 91 ? 10.120 -15.881 -17.643 1.00 81.06 91 TYR A N 1
ATOM 724 C CA . TYR A 1 91 ? 9.356 -15.228 -18.706 1.00 81.06 91 TYR A CA 1
ATOM 725 C C . TYR A 1 91 ? 10.209 -14.232 -19.508 1.00 81.06 91 TYR A C 1
ATOM 727 O O . TYR A 1 91 ? 10.195 -14.259 -20.739 1.00 81.06 91 TYR A O 1
ATOM 735 N N . MET A 1 92 ? 10.985 -13.383 -18.828 1.00 70.50 92 MET A N 1
ATOM 736 C CA . MET A 1 92 ? 11.849 -12.398 -19.483 1.00 70.50 92 MET A CA 1
ATOM 737 C C . MET A 1 92 ? 12.953 -13.051 -20.314 1.00 70.50 92 MET A C 1
ATOM 739 O O . MET A 1 92 ? 13.197 -12.625 -21.444 1.00 70.50 92 MET A O 1
ATOM 743 N N . THR A 1 93 ? 13.574 -14.117 -19.808 1.00 72.00 93 THR A N 1
ATOM 744 C CA . THR A 1 93 ? 14.613 -14.852 -20.539 1.00 72.00 93 THR A CA 1
ATOM 745 C C . THR A 1 93 ? 14.078 -15.513 -21.812 1.00 72.00 93 THR A C 1
ATOM 747 O O . THR A 1 93 ? 14.813 -15.598 -22.789 1.00 72.00 93 THR A O 1
ATOM 750 N N . PHE A 1 94 ? 12.811 -15.940 -21.852 1.00 74.56 94 PHE A N 1
ATOM 751 C CA . PHE A 1 94 ? 12.203 -16.510 -23.065 1.00 74.56 94 PHE A CA 1
ATOM 752 C C . PHE A 1 94 ? 11.742 -15.463 -24.090 1.00 74.56 94 PHE A C 1
ATOM 754 O O . PHE A 1 94 ? 11.729 -15.754 -25.286 1.00 74.56 94 PHE A O 1
ATOM 761 N N . MET A 1 95 ? 11.375 -14.254 -23.658 1.00 67.38 95 MET A N 1
ATOM 762 C CA . MET A 1 95 ? 10.847 -13.204 -24.544 1.00 67.38 95 MET A CA 1
ATOM 763 C C . MET A 1 95 ? 11.928 -12.302 -25.155 1.00 67.38 95 MET A C 1
ATOM 765 O O . MET A 1 95 ? 11.864 -11.989 -26.344 1.00 67.38 95 MET A O 1
ATOM 769 N N . VAL A 1 96 ? 12.950 -11.918 -24.381 1.00 59.25 96 VAL A N 1
ATOM 770 C CA . VAL A 1 96 ? 14.055 -11.055 -24.851 1.00 59.25 96 VAL A CA 1
ATOM 771 C C . VAL A 1 96 ? 14.823 -11.615 -26.073 1.00 59.25 96 VAL A C 1
ATOM 773 O O . VAL A 1 96 ? 15.252 -10.808 -26.899 1.00 59.25 96 VAL A O 1
ATOM 776 N N . PRO A 1 97 ? 14.955 -12.942 -26.291 1.00 48.91 97 PRO A N 1
ATOM 777 C CA . PRO A 1 97 ? 15.530 -13.485 -27.522 1.00 48.91 97 PRO A CA 1
ATOM 778 C C . PRO A 1 97 ? 14.652 -13.257 -28.765 1.00 48.91 97 PRO A C 1
ATOM 780 O O . PRO A 1 97 ? 15.184 -12.987 -29.837 1.00 48.91 97 PRO A O 1
ATOM 783 N N . SER A 1 98 ? 13.318 -13.315 -28.639 1.00 38.41 98 SER A N 1
ATOM 784 C CA . SER A 1 98 ? 12.403 -13.287 -29.799 1.00 38.41 98 SER A CA 1
ATOM 785 C C . SER A 1 98 ? 12.256 -11.908 -30.452 1.00 38.41 98 SER A C 1
ATOM 787 O O . SER A 1 98 ? 11.922 -11.829 -31.631 1.00 38.41 98 SER A O 1
ATOM 789 N N . SER A 1 99 ? 12.544 -10.817 -29.733 1.00 41.09 99 SER A N 1
ATOM 790 C CA . SER A 1 99 ? 12.483 -9.459 -30.305 1.00 41.09 99 SER A CA 1
ATOM 791 C C . SER A 1 99 ? 13.616 -9.179 -31.308 1.00 41.09 99 SER A C 1
ATOM 793 O O . SER A 1 99 ? 13.497 -8.302 -32.155 1.00 41.09 99 SER A O 1
ATOM 795 N N . LYS A 1 100 ? 14.717 -9.948 -31.270 1.00 42.50 100 LYS A N 1
ATOM 796 C CA . LYS A 1 100 ? 15.855 -9.751 -32.188 1.00 42.50 100 LYS A CA 1
ATOM 797 C C . LYS A 1 100 ? 15.743 -10.511 -33.513 1.00 42.50 100 LYS A C 1
ATOM 799 O O . LYS A 1 100 ? 16.533 -10.241 -34.412 1.00 42.50 100 LYS A O 1
ATOM 804 N N . GLU A 1 101 ? 14.783 -11.426 -33.660 1.00 39.22 101 GLU A N 1
ATOM 805 C CA . GLU A 1 101 ? 14.635 -12.235 -34.885 1.00 39.22 101 GLU A CA 1
ATOM 806 C C . GLU A 1 101 ? 13.400 -11.875 -35.728 1.00 39.22 101 GLU A C 1
ATOM 808 O O . GLU A 1 101 ? 13.279 -12.310 -36.874 1.00 39.22 101 GLU A O 1
ATOM 813 N N . GLY A 1 102 ? 12.501 -11.033 -35.217 1.00 34.81 102 GLY A N 1
ATOM 814 C CA . GLY A 1 102 ? 11.301 -10.608 -35.929 1.00 34.81 102 GLY A CA 1
ATOM 815 C C . GLY A 1 102 ? 11.358 -9.146 -36.355 1.00 34.81 102 GLY A C 1
ATOM 816 O O . GLY A 1 102 ? 11.132 -8.278 -35.527 1.00 34.81 102 GLY A O 1
ATOM 817 N N . ILE A 1 103 ? 11.492 -8.922 -37.669 1.00 36.81 103 ILE A N 1
ATOM 818 C CA . ILE A 1 103 ? 11.210 -7.676 -38.417 1.00 36.81 103 ILE A CA 1
ATOM 819 C C . ILE A 1 103 ? 12.449 -6.804 -38.743 1.00 36.81 103 ILE A C 1
ATOM 821 O O . ILE A 1 103 ? 12.745 -5.817 -38.087 1.00 36.81 103 ILE A O 1
ATOM 825 N N . GLY A 1 104 ? 13.088 -7.113 -39.885 1.00 30.47 104 GLY A N 1
ATOM 826 C CA . GLY A 1 104 ? 13.424 -6.073 -40.877 1.00 30.47 104 GLY A CA 1
ATOM 827 C C . GLY A 1 104 ? 14.869 -5.554 -41.012 1.00 30.47 104 GLY A C 1
ATOM 828 O O . GLY A 1 104 ? 15.113 -4.399 -40.715 1.00 30.47 104 GLY A O 1
ATOM 829 N N . GLY A 1 105 ? 15.773 -6.365 -41.584 1.00 33.03 105 GLY A N 1
ATOM 830 C CA . GLY A 1 105 ? 16.785 -6.013 -42.615 1.00 33.03 105 GLY A CA 1
ATOM 831 C C . GLY A 1 105 ? 17.743 -4.792 -42.516 1.00 33.03 105 GLY A C 1
ATOM 832 O O . GLY A 1 105 ? 17.294 -3.656 -42.567 1.00 33.03 105 GLY A O 1
ATOM 833 N N . ARG A 1 106 ? 19.055 -5.098 -42.695 1.00 30.94 106 ARG A N 1
ATOM 834 C CA . ARG A 1 106 ? 20.241 -4.253 -43.065 1.00 30.94 106 ARG A CA 1
ATOM 835 C C . ARG A 1 106 ? 20.813 -3.343 -41.953 1.00 30.94 106 ARG A C 1
ATOM 837 O O . ARG A 1 106 ? 20.056 -2.679 -41.274 1.00 30.94 106 ARG A O 1
ATOM 844 N N . ASP A 1 107 ? 22.121 -3.281 -41.656 1.00 29.86 107 ASP A N 1
ATOM 845 C CA . ASP A 1 107 ? 23.348 -3.445 -42.465 1.00 29.86 107 ASP A CA 1
ATOM 846 C C . ASP A 1 107 ? 24.540 -4.096 -41.699 1.00 29.86 107 ASP A C 1
ATOM 848 O O . ASP A 1 107 ? 24.513 -4.181 -40.469 1.00 29.86 107 ASP A O 1
ATOM 852 N N . PRO A 1 108 ? 25.610 -4.542 -42.404 1.00 46.19 108 PRO A N 1
ATOM 853 C CA . PRO A 1 108 ? 26.823 -5.128 -41.838 1.00 46.19 108 PRO A CA 1
ATOM 854 C C . PRO A 1 108 ? 28.018 -4.154 -41.888 1.00 46.19 108 PRO A C 1
ATOM 856 O O . PRO A 1 108 ? 28.628 -3.955 -42.935 1.00 46.19 108 PRO A O 1
ATOM 859 N N . SER A 1 109 ? 28.432 -3.601 -40.752 1.00 29.14 109 SER A N 1
ATOM 860 C CA . SER A 1 109 ? 29.767 -3.001 -40.598 1.00 29.14 109 SER A CA 1
ATOM 861 C C . SER A 1 109 ? 30.143 -2.965 -39.125 1.00 29.14 109 SER A C 1
ATOM 863 O O . SER A 1 109 ? 29.326 -2.620 -38.279 1.00 29.14 109 SER A O 1
ATOM 865 N N . GLY A 1 110 ? 31.353 -3.434 -38.838 1.00 32.94 110 GLY A N 1
ATOM 866 C CA . GLY A 1 110 ? 31.753 -3.909 -37.527 1.00 32.94 110 GLY A CA 1
ATOM 867 C C . GLY A 1 110 ? 32.254 -2.865 -36.536 1.00 32.94 110 GLY A C 1
ATOM 868 O O . GLY A 1 110 ? 32.572 -1.730 -36.875 1.00 32.94 110 GLY A O 1
ATOM 869 N N . SER A 1 111 ? 32.386 -3.413 -35.330 1.00 29.67 111 SER A N 1
ATOM 870 C CA . SER A 1 111 ? 32.993 -2.951 -34.081 1.00 29.67 111 SER A CA 1
ATOM 871 C C . SER A 1 111 ? 31.909 -2.956 -33.009 1.00 29.67 111 SER A C 1
ATOM 873 O O . SER A 1 111 ? 30.804 -2.503 -33.262 1.00 29.67 111 SER A O 1
ATOM 875 N N . ASP A 1 112 ? 32.217 -3.540 -31.854 1.00 29.95 112 ASP A N 1
ATOM 876 C CA . ASP A 1 112 ? 31.337 -3.696 -30.682 1.00 29.95 112 ASP A CA 1
ATOM 877 C C . ASP A 1 112 ? 30.542 -5.014 -30.665 1.00 29.95 112 ASP A C 1
ATOM 879 O O . ASP A 1 112 ? 29.333 -5.076 -30.448 1.00 29.95 112 ASP A O 1
ATOM 883 N N . ARG A 1 113 ? 31.260 -6.126 -30.869 1.00 29.77 113 ARG A N 1
ATOM 884 C CA . ARG A 1 113 ? 30.750 -7.498 -30.679 1.00 29.77 113 ARG A CA 1
ATOM 885 C C . ARG A 1 113 ? 31.266 -8.172 -29.398 1.00 29.77 113 ARG A C 1
ATOM 887 O O . ARG A 1 113 ? 31.258 -9.395 -29.318 1.00 29.77 113 ARG A O 1
ATOM 894 N N . GLU A 1 114 ? 31.675 -7.389 -28.397 1.00 31.48 114 GLU A N 1
ATOM 895 C CA . GLU A 1 114 ? 32.330 -7.890 -27.172 1.00 31.48 114 GLU A CA 1
ATOM 896 C C . GLU A 1 114 ? 31.576 -7.621 -25.849 1.00 31.48 114 GLU A C 1
ATOM 898 O O . GLU A 1 114 ? 32.138 -7.798 -24.776 1.00 31.48 114 GLU A O 1
ATOM 903 N N . SER A 1 115 ? 30.281 -7.275 -25.883 1.00 32.06 115 SER A N 1
ATOM 904 C CA . SER A 1 115 ? 29.448 -7.117 -24.666 1.00 32.06 115 SER A CA 1
ATOM 905 C C . SER A 1 115 ? 28.204 -8.020 -24.615 1.00 32.06 115 SER A C 1
ATOM 907 O O . SER A 1 115 ? 27.338 -7.858 -23.759 1.00 32.06 115 SER A O 1
ATOM 909 N N . LEU A 1 116 ? 28.103 -9.025 -25.494 1.00 32.28 116 LEU A N 1
ATOM 910 C CA . LEU A 1 116 ? 26.940 -9.927 -25.576 1.00 32.28 116 LEU A CA 1
ATOM 911 C C . LEU A 1 116 ? 26.928 -11.084 -24.549 1.00 32.28 116 LEU A C 1
ATOM 913 O O . LEU A 1 116 ? 26.127 -12.010 -24.684 1.00 32.28 116 LEU A O 1
ATOM 917 N N . GLY A 1 117 ? 27.772 -11.025 -23.515 1.00 31.38 117 GLY A N 1
ATOM 918 C CA . GLY A 1 117 ? 27.814 -12.005 -22.422 1.00 31.38 117 GLY A CA 1
ATOM 919 C C . GLY A 1 117 ? 26.738 -11.836 -21.340 1.00 31.38 117 GLY A C 1
ATOM 920 O O . GLY A 1 117 ? 26.591 -12.732 -20.518 1.00 31.38 117 GLY A O 1
ATOM 921 N N . ASP A 1 118 ? 25.960 -10.747 -21.347 1.00 38.12 118 ASP A N 1
ATOM 922 C CA . ASP A 1 118 ? 25.173 -10.335 -20.168 1.00 38.12 118 ASP A CA 1
ATOM 923 C C . ASP A 1 118 ? 23.656 -10.205 -20.403 1.00 38.12 118 ASP A C 1
ATOM 925 O O . ASP A 1 118 ? 22.923 -9.645 -19.590 1.00 38.12 118 ASP A O 1
ATOM 929 N N . ASN A 1 119 ? 23.124 -10.755 -21.500 1.00 39.38 119 ASN A N 1
ATOM 930 C CA . ASN A 1 119 ? 21.692 -10.632 -21.837 1.00 39.38 119 ASN A CA 1
ATOM 931 C C . ASN A 1 119 ? 20.780 -11.427 -20.879 1.00 39.38 119 ASN A C 1
ATOM 933 O O . ASN A 1 119 ? 19.639 -11.039 -20.627 1.00 39.38 119 ASN A O 1
ATOM 937 N N . SER A 1 120 ? 21.275 -12.539 -20.323 1.00 33.62 120 SER A N 1
ATOM 938 C CA . SER A 1 120 ? 20.550 -13.329 -19.315 1.00 33.62 120 SER A CA 1
ATOM 939 C C . SER A 1 120 ? 20.597 -12.675 -17.934 1.00 33.62 120 SER A C 1
ATOM 941 O O . SER A 1 120 ? 19.624 -12.762 -17.194 1.00 33.62 120 SER A O 1
ATOM 943 N N . ALA A 1 121 ? 21.711 -12.026 -17.585 1.00 31.06 121 ALA A N 1
ATOM 944 C CA . ALA A 1 121 ? 21.875 -11.358 -16.299 1.00 31.06 121 ALA A CA 1
ATOM 945 C C . ALA A 1 121 ? 21.092 -10.042 -16.254 1.00 31.06 121 ALA A C 1
ATOM 947 O O . ALA A 1 121 ? 20.382 -9.801 -15.288 1.00 31.06 121 ALA A O 1
ATOM 948 N N . THR A 1 122 ? 21.127 -9.244 -17.325 1.00 36.44 122 THR A N 1
ATOM 949 C CA . THR A 1 122 ? 20.349 -7.998 -17.462 1.00 36.44 122 THR A CA 1
ATOM 950 C C . THR A 1 122 ? 18.841 -8.249 -17.520 1.00 36.44 122 THR A C 1
ATOM 952 O O . THR A 1 122 ? 18.081 -7.551 -16.855 1.00 36.44 122 THR A O 1
ATOM 955 N N . SER A 1 123 ? 18.382 -9.289 -18.230 1.00 32.78 123 SER A N 1
ATOM 956 C CA . SER A 1 123 ? 16.965 -9.692 -18.217 1.00 32.78 123 SER A CA 1
ATOM 957 C C . SER A 1 123 ? 16.523 -10.279 -16.872 1.00 32.78 123 SER A C 1
ATOM 959 O O . SER A 1 123 ? 15.395 -10.027 -16.449 1.00 32.78 123 SER A O 1
ATOM 961 N N . ALA A 1 124 ? 17.407 -10.989 -16.160 1.00 30.75 124 ALA A N 1
ATOM 962 C CA . ALA A 1 124 ? 17.158 -11.439 -14.792 1.00 30.75 124 ALA A CA 1
ATOM 963 C C . ALA A 1 124 ? 17.124 -10.275 -13.788 1.00 30.75 124 ALA A C 1
ATOM 965 O O . ALA A 1 124 ? 16.230 -10.241 -12.948 1.00 30.75 124 ALA A O 1
ATOM 966 N N . LEU A 1 125 ? 18.015 -9.287 -13.914 1.00 34.91 125 LEU A N 1
ATOM 967 C CA . LEU A 1 125 ? 18.040 -8.054 -13.116 1.00 34.91 125 LEU A CA 1
ATOM 968 C C . LEU A 1 125 ? 16.795 -7.202 -13.359 1.00 34.91 125 LEU A C 1
ATOM 970 O O . LEU A 1 125 ? 16.156 -6.766 -12.407 1.00 34.91 125 LEU A O 1
ATOM 974 N N . MET A 1 126 ? 16.396 -7.025 -14.620 1.00 31.83 126 MET A N 1
ATOM 975 C CA . MET A 1 126 ? 15.156 -6.340 -14.986 1.00 31.83 126 MET A CA 1
ATOM 976 C C . MET A 1 126 ? 13.930 -7.109 -14.499 1.00 31.83 126 MET A C 1
ATOM 978 O O . MET A 1 126 ? 13.000 -6.505 -13.973 1.00 31.83 126 MET A O 1
ATOM 982 N N . GLY A 1 127 ? 13.940 -8.440 -14.596 1.00 33.41 127 GLY A N 1
ATOM 983 C CA . GLY A 1 127 ? 12.908 -9.300 -14.028 1.00 33.41 127 GLY A CA 1
ATOM 984 C C . GLY A 1 127 ? 12.784 -9.150 -12.509 1.00 33.41 127 GLY A C 1
ATOM 985 O O . GLY A 1 127 ? 11.682 -9.000 -11.983 1.00 33.41 127 GLY A O 1
ATOM 986 N N . PHE A 1 128 ? 13.919 -9.111 -11.817 1.00 38.12 128 PHE A N 1
ATOM 987 C CA . PHE A 1 128 ? 14.026 -8.911 -10.377 1.00 38.12 128 PHE A CA 1
ATOM 988 C C . PHE A 1 128 ? 13.518 -7.522 -9.954 1.00 38.12 128 PHE A C 1
ATOM 990 O O . PHE A 1 128 ? 12.635 -7.420 -9.107 1.00 38.12 128 PHE A O 1
ATOM 997 N N . LEU A 1 129 ? 13.967 -6.453 -10.617 1.00 36.56 129 LEU A N 1
ATOM 998 C CA . LEU A 1 129 ? 13.575 -5.066 -10.335 1.00 36.56 129 LEU A CA 1
ATOM 999 C C . LEU A 1 129 ? 12.114 -4.744 -10.674 1.00 36.56 129 LEU A C 1
ATOM 1001 O O . LEU A 1 129 ? 11.482 -3.936 -9.998 1.00 36.56 129 LEU A O 1
ATOM 1005 N N . VAL A 1 130 ? 11.561 -5.360 -11.720 1.00 40.16 130 VAL A N 1
ATOM 1006 C CA . VAL A 1 130 ? 10.171 -5.148 -12.151 1.00 40.16 130 VAL A CA 1
ATOM 1007 C C . VAL A 1 130 ? 9.180 -5.923 -11.270 1.00 40.16 130 VAL A C 1
ATOM 1009 O O . VAL A 1 130 ? 8.054 -5.462 -11.042 1.00 40.16 130 VAL A O 1
ATOM 1012 N N . CYS A 1 131 ? 9.584 -7.094 -10.766 1.00 37.41 131 CYS A N 1
ATOM 1013 C CA . CYS A 1 131 ? 8.715 -8.005 -10.023 1.00 37.41 131 CYS A CA 1
ATOM 1014 C C . CYS A 1 131 ? 8.869 -7.933 -8.492 1.00 37.41 131 CYS A C 1
ATOM 1016 O O . CYS A 1 131 ? 7.959 -8.391 -7.798 1.00 37.41 131 CYS A O 1
ATOM 1018 N N . CYS A 1 132 ? 9.925 -7.294 -7.970 1.00 42.50 132 CYS A N 1
ATOM 1019 C CA . CYS A 1 132 ? 10.115 -6.983 -6.547 1.00 42.50 132 CYS A CA 1
ATOM 1020 C C . CYS A 1 132 ? 9.753 -5.525 -6.197 1.00 42.50 132 CYS A C 1
ATOM 1022 O O . CYS A 1 132 ? 10.642 -4.714 -5.946 1.00 42.50 132 CYS A O 1
ATOM 1024 N N . PRO A 1 133 ? 8.469 -5.136 -6.113 1.00 46.50 133 PRO A N 1
ATOM 1025 C CA . PRO A 1 133 ? 8.112 -3.878 -5.490 1.00 46.50 133 PRO A CA 1
ATOM 1026 C C . PRO A 1 133 ? 7.796 -4.109 -4.004 1.00 46.50 133 PRO A C 1
ATOM 1028 O O . PRO A 1 133 ? 6.627 -4.095 -3.639 1.00 46.50 133 PRO A O 1
ATOM 1031 N N . GLU A 1 134 ? 8.808 -4.364 -3.164 1.00 45.75 134 GLU A N 1
ATOM 1032 C CA . GLU A 1 134 ? 8.753 -4.310 -1.684 1.00 45.75 134 GLU A CA 1
ATOM 1033 C C . GLU A 1 134 ? 10.181 -4.422 -1.079 1.00 45.75 134 GLU A C 1
ATOM 1035 O O . GLU A 1 134 ? 11.106 -4.739 -1.825 1.00 45.75 134 GLU A O 1
ATOM 1040 N N . PRO A 1 135 ? 10.414 -4.071 0.209 1.00 42.62 135 PRO A N 1
ATOM 1041 C CA . PRO A 1 135 ? 11.635 -3.442 0.748 1.00 42.62 135 PRO A CA 1
ATOM 1042 C C . PRO A 1 135 ? 12.829 -4.400 0.937 1.00 42.62 135 PRO A C 1
ATOM 1044 O O . PRO A 1 135 ? 13.476 -4.407 1.982 1.00 42.62 135 PRO A O 1
ATOM 1047 N N . MET A 1 136 ? 13.137 -5.213 -0.069 1.00 39.03 136 MET A N 1
ATOM 1048 C CA . MET A 1 136 ? 14.213 -6.201 -0.021 1.00 39.03 136 MET A CA 1
ATOM 1049 C C . MET A 1 136 ? 15.608 -5.602 -0.277 1.00 39.03 136 MET A C 1
ATOM 1051 O O . MET A 1 136 ? 16.608 -6.287 -0.100 1.00 39.03 136 MET A O 1
ATOM 1055 N N . TYR A 1 137 ? 15.702 -4.320 -0.648 1.00 36.66 137 TYR A N 1
ATOM 1056 C CA . TYR A 1 137 ? 16.983 -3.700 -1.011 1.00 36.66 137 TYR A CA 1
ATOM 1057 C C . TYR A 1 137 ? 17.887 -3.409 0.200 1.00 36.66 137 TYR A C 1
ATOM 1059 O O . TYR A 1 137 ? 19.087 -3.666 0.148 1.00 36.66 137 TYR A O 1
ATOM 1067 N N . TYR A 1 138 ? 17.321 -2.945 1.325 1.00 35.62 138 TYR A N 1
ATOM 1068 C CA . TYR A 1 138 ? 18.092 -2.798 2.572 1.00 35.62 138 TYR A CA 1
ATOM 1069 C C . TYR A 1 138 ? 18.492 -4.153 3.136 1.00 35.62 138 TYR A C 1
ATOM 1071 O O . TYR A 1 138 ? 19.607 -4.323 3.626 1.00 35.62 138 TYR A O 1
ATOM 1079 N N . THR A 1 139 ? 17.606 -5.142 2.993 1.00 36.41 139 THR A N 1
ATOM 1080 C CA . THR A 1 139 ? 17.911 -6.489 3.446 1.00 36.41 139 THR A CA 1
ATOM 1081 C C . THR A 1 139 ? 19.029 -7.109 2.628 1.00 36.41 139 THR A C 1
ATOM 1083 O O . THR A 1 139 ? 19.855 -7.740 3.247 1.00 36.41 139 THR A O 1
ATOM 1086 N N . GLU A 1 140 ? 19.155 -6.895 1.312 1.00 33.12 140 GLU A N 1
ATOM 1087 C CA . GLU A 1 140 ? 20.233 -7.499 0.501 1.00 33.12 140 GLU A CA 1
ATOM 1088 C C . GLU A 1 140 ? 21.644 -7.009 0.857 1.00 33.12 140 GLU A C 1
ATOM 1090 O O . GLU A 1 140 ? 22.566 -7.821 0.947 1.00 33.12 140 GLU A O 1
ATOM 1095 N N . ILE A 1 141 ? 21.820 -5.713 1.134 1.00 34.88 141 ILE A N 1
ATOM 1096 C CA . ILE A 1 141 ? 23.129 -5.162 1.532 1.00 34.88 141 ILE A CA 1
ATOM 1097 C C . ILE A 1 141 ? 23.534 -5.682 2.926 1.00 34.88 141 ILE A C 1
ATOM 1099 O O . ILE A 1 141 ? 24.711 -5.951 3.182 1.00 34.88 141 ILE A O 1
ATOM 1103 N N . GLN A 1 142 ? 22.561 -5.911 3.814 1.00 35.62 142 GLN A N 1
ATOM 1104 C CA . GLN A 1 142 ? 22.787 -6.538 5.122 1.00 35.62 142 GLN A CA 1
ATOM 1105 C C . GLN A 1 142 ? 22.884 -8.073 5.061 1.00 35.62 142 GLN A C 1
ATOM 1107 O O . GLN A 1 142 ? 23.630 -8.680 5.827 1.00 35.62 142 GLN A O 1
ATOM 1112 N N . PHE A 1 143 ? 22.195 -8.711 4.116 1.00 35.19 143 PHE A N 1
ATOM 1113 C CA . PHE A 1 143 ? 22.198 -10.157 3.876 1.00 35.19 143 PHE A CA 1
ATOM 1114 C C . PHE A 1 143 ? 23.567 -10.637 3.396 1.00 35.19 143 PHE A C 1
ATOM 1116 O O . PHE A 1 143 ? 23.980 -11.743 3.725 1.00 35.19 143 PHE A O 1
ATOM 1123 N N . LEU A 1 144 ? 24.289 -9.791 2.652 1.00 41.47 144 LEU A N 1
ATOM 1124 C CA . LEU A 1 144 ? 25.652 -10.080 2.210 1.00 41.47 144 LEU A CA 1
ATOM 1125 C C . LEU A 1 144 ? 26.708 -9.872 3.308 1.00 41.47 144 LEU A C 1
ATOM 1127 O O . LEU A 1 144 ? 27.824 -10.368 3.177 1.00 41.47 144 LEU A O 1
ATOM 1131 N N . THR A 1 145 ? 26.383 -9.122 4.367 1.00 44.94 145 THR A N 1
ATOM 1132 C CA . THR A 1 145 ? 27.345 -8.689 5.397 1.00 44.94 145 THR A CA 1
ATOM 1133 C C . THR A 1 145 ? 27.134 -9.343 6.764 1.00 44.94 145 THR A C 1
ATOM 1135 O O . THR A 1 145 ? 28.036 -9.281 7.597 1.00 44.94 145 THR A O 1
ATOM 1138 N N . THR A 1 146 ? 25.997 -10.010 6.999 1.00 54.06 146 THR A N 1
ATOM 1139 C CA . THR A 1 146 ? 25.645 -10.584 8.310 1.00 54.06 146 THR A CA 1
ATOM 1140 C C . THR A 1 146 ? 25.192 -12.038 8.213 1.00 54.06 146 THR A C 1
ATOM 1142 O O . THR A 1 146 ? 24.492 -12.421 7.279 1.00 54.06 146 THR A O 1
ATOM 1145 N N . ASP A 1 147 ? 25.522 -12.842 9.228 1.00 69.00 147 ASP A N 1
ATOM 1146 C CA . ASP A 1 147 ? 25.044 -14.220 9.348 1.00 69.00 147 ASP A CA 1
ATOM 1147 C C . ASP A 1 147 ? 23.508 -14.276 9.296 1.00 69.00 147 ASP A C 1
ATOM 1149 O O . ASP A 1 147 ? 22.816 -13.661 10.115 1.00 69.00 147 ASP A O 1
ATOM 1153 N N . PHE A 1 148 ? 22.969 -15.071 8.365 1.00 67.69 148 PHE A N 1
ATOM 1154 C CA . PHE A 1 148 ? 21.526 -15.234 8.132 1.00 67.69 148 PHE A CA 1
ATOM 1155 C C . PHE A 1 148 ? 20.735 -15.482 9.427 1.00 67.69 148 PHE A C 1
ATOM 1157 O O . PHE A 1 148 ? 19.661 -14.917 9.629 1.00 67.69 148 PHE A O 1
ATOM 1164 N N . GLY A 1 149 ? 21.289 -16.282 10.345 1.00 71.44 149 GLY A N 1
ATOM 1165 C CA . GLY A 1 149 ? 20.659 -16.575 11.633 1.00 71.44 149 GLY A CA 1
ATOM 1166 C C . GLY A 1 149 ? 20.501 -15.346 12.534 1.00 71.44 149 GLY A C 1
ATOM 1167 O O . GLY A 1 149 ? 19.453 -15.176 13.157 1.00 71.44 149 GLY A O 1
ATOM 1168 N N . VAL A 1 150 ? 21.502 -14.462 12.573 1.00 75.44 150 VAL A N 1
ATOM 1169 C CA . VAL A 1 150 ? 21.475 -13.234 13.383 1.00 75.44 150 VAL A CA 1
ATOM 1170 C C . VAL A 1 150 ? 20.489 -12.234 12.795 1.00 75.44 150 VAL A C 1
ATOM 1172 O O . VAL A 1 150 ? 19.713 -11.636 13.541 1.00 75.44 150 VAL A O 1
ATOM 1175 N N . PHE A 1 151 ? 20.458 -12.102 11.468 1.00 73.56 151 PHE A N 1
ATOM 1176 C CA . PHE A 1 151 ? 19.496 -11.243 10.783 1.00 73.56 151 PHE A CA 1
ATOM 1177 C C . PHE A 1 151 ? 18.053 -11.690 11.046 1.00 73.56 151 PHE A C 1
ATOM 1179 O O . PHE A 1 151 ? 17.214 -10.888 11.456 1.00 73.56 151 PHE A O 1
ATOM 1186 N N . VAL A 1 152 ? 17.759 -12.983 10.884 1.00 75.50 152 VAL A N 1
ATOM 1187 C CA . VAL A 1 152 ? 16.415 -13.531 11.114 1.00 75.50 152 VAL A CA 1
ATOM 1188 C C . VAL A 1 152 ? 15.996 -13.368 12.576 1.00 75.50 152 VAL A C 1
ATOM 1190 O O . VAL A 1 152 ? 14.886 -12.906 12.846 1.00 75.50 152 VAL A O 1
ATOM 1193 N N . LEU A 1 153 ? 16.877 -13.694 13.525 1.00 80.19 153 LEU A N 1
ATOM 1194 C CA . LEU A 1 153 ? 16.596 -13.555 14.955 1.00 80.19 153 LEU A CA 1
ATOM 1195 C C . LEU A 1 153 ? 16.328 -12.093 15.334 1.00 80.19 153 LEU A C 1
ATOM 1197 O O . LEU A 1 153 ? 15.360 -11.785 16.032 1.00 80.19 153 LEU A O 1
ATOM 1201 N N . THR A 1 154 ? 17.164 -11.181 14.854 1.00 78.44 154 THR A N 1
ATOM 1202 C CA . THR A 1 154 ? 17.062 -9.765 15.201 1.00 78.44 154 THR A CA 1
ATOM 1203 C C . THR A 1 154 ? 15.816 -9.135 14.576 1.00 78.44 154 THR A C 1
ATOM 1205 O O . THR A 1 154 ? 15.031 -8.489 15.271 1.00 78.44 154 THR A O 1
ATOM 1208 N N . THR A 1 155 ? 15.554 -9.411 13.299 1.00 77.62 155 THR A N 1
ATOM 1209 C CA . THR A 1 155 ? 14.452 -8.803 12.545 1.00 77.62 155 THR A CA 1
ATOM 1210 C C . THR A 1 155 ? 13.080 -9.367 12.909 1.00 77.62 155 THR A C 1
ATOM 1212 O O . THR A 1 155 ? 12.110 -8.606 12.973 1.00 77.62 155 THR A O 1
ATOM 1215 N N . LEU A 1 156 ? 12.968 -10.679 13.154 1.00 80.25 156 LEU A N 1
ATOM 1216 C CA . LEU A 1 156 ? 11.684 -11.335 13.439 1.00 80.25 156 LEU A CA 1
ATOM 1217 C C . LEU A 1 156 ? 11.361 -11.441 14.928 1.00 80.25 156 LEU A C 1
ATOM 1219 O O . LEU A 1 156 ? 10.187 -11.570 15.275 1.00 80.25 156 LEU A O 1
ATOM 1223 N N . VAL A 1 157 ? 12.365 -11.403 15.808 1.00 85.69 157 VAL A N 1
ATOM 1224 C CA . VAL A 1 157 ? 12.156 -11.583 17.251 1.00 85.69 157 VAL A CA 1
ATOM 1225 C C . VAL A 1 157 ? 12.484 -10.306 18.013 1.00 85.69 157 VAL A C 1
ATOM 1227 O O . VAL A 1 157 ? 11.588 -9.736 18.635 1.00 85.69 157 VAL A O 1
ATOM 1230 N N . LEU A 1 158 ? 13.729 -9.822 17.954 1.00 87.12 158 LEU A N 1
ATOM 1231 C CA . LEU A 1 158 ? 14.159 -8.684 18.780 1.00 87.12 158 LEU A CA 1
ATOM 1232 C C . LEU A 1 158 ? 13.436 -7.381 18.413 1.00 87.12 158 LEU A C 1
ATOM 1234 O O . LEU A 1 158 ? 12.903 -6.718 19.305 1.00 87.12 158 LEU A O 1
ATOM 1238 N N . GLY A 1 159 ? 13.333 -7.058 17.122 1.00 88.94 159 GLY A N 1
ATOM 1239 C CA . GLY A 1 159 ? 12.617 -5.876 16.637 1.00 88.94 159 GLY A CA 1
ATOM 1240 C C . GLY A 1 159 ? 11.152 -5.842 17.092 1.00 88.94 159 GLY A C 1
ATOM 1241 O O . GLY A 1 159 ? 10.742 -4.914 17.795 1.00 88.94 159 GLY A O 1
ATOM 1242 N N . PRO A 1 160 ? 10.345 -6.878 16.794 1.00 89.19 160 PRO A N 1
ATOM 1243 C CA . PRO A 1 160 ? 8.960 -6.941 17.248 1.00 89.19 160 PRO A CA 1
ATOM 1244 C C . PRO A 1 160 ? 8.794 -6.923 18.772 1.00 89.19 160 PRO A C 1
ATOM 1246 O O . PRO A 1 160 ? 7.830 -6.332 19.260 1.00 89.19 160 PRO A O 1
ATOM 1249 N N . LEU A 1 161 ? 9.709 -7.522 19.544 1.00 91.94 161 LEU A N 1
ATOM 1250 C CA . LEU A 1 161 ? 9.681 -7.444 21.010 1.00 91.94 161 LEU A CA 1
ATOM 1251 C C . LEU A 1 161 ? 9.907 -6.012 21.507 1.00 91.94 161 LEU A C 1
ATOM 1253 O O . LEU A 1 161 ? 9.149 -5.535 22.356 1.00 91.94 161 LEU A O 1
ATOM 1257 N N . PHE A 1 162 ? 10.894 -5.312 20.948 1.00 92.62 162 PHE A N 1
ATOM 1258 C CA . PHE A 1 162 ? 11.145 -3.906 21.250 1.00 92.62 162 PHE A CA 1
ATOM 1259 C C . PHE A 1 162 ? 9.946 -3.031 20.861 1.00 92.62 162 PHE A C 1
ATOM 1261 O O . PHE A 1 162 ? 9.431 -2.274 21.684 1.00 92.62 162 PHE A O 1
ATOM 1268 N N . GLY A 1 163 ? 9.424 -3.210 19.647 1.00 92.62 163 GLY A N 1
ATOM 1269 C CA . GLY A 1 163 ? 8.226 -2.526 19.170 1.00 92.62 163 GLY A CA 1
ATOM 1270 C C . GLY A 1 163 ? 7.003 -2.776 20.054 1.00 92.62 163 GLY A C 1
ATOM 1271 O O . GLY A 1 163 ? 6.256 -1.848 20.351 1.00 92.62 163 GLY A O 1
ATOM 1272 N N . LYS A 1 164 ? 6.819 -4.005 20.552 1.00 92.44 164 LYS A N 1
ATOM 1273 C CA . LYS A 1 164 ? 5.746 -4.353 21.496 1.00 92.44 164 LYS A CA 1
ATOM 1274 C C . LYS A 1 164 ? 5.885 -3.590 22.818 1.00 92.44 164 LYS A C 1
ATOM 1276 O O . LYS A 1 164 ? 4.885 -3.091 23.331 1.00 92.44 164 LYS A O 1
ATOM 1281 N N . LEU A 1 165 ? 7.100 -3.488 23.362 1.00 93.62 165 LEU A N 1
ATOM 1282 C CA . LEU A 1 165 ? 7.380 -2.747 24.597 1.00 93.62 165 LEU A CA 1
ATOM 1283 C C . LEU A 1 165 ? 7.067 -1.259 24.420 1.00 93.62 165 LEU A C 1
ATOM 1285 O O . LEU A 1 165 ? 6.290 -0.694 25.193 1.00 93.62 165 LEU A O 1
ATOM 1289 N N . VAL A 1 166 ? 7.613 -0.638 23.372 1.00 93.19 166 VAL A N 1
ATOM 1290 C CA . VAL A 1 166 ? 7.371 0.783 23.086 1.00 93.19 166 VAL A CA 1
ATOM 1291 C C . VAL A 1 166 ? 5.902 1.036 22.744 1.00 93.19 166 VAL A C 1
ATOM 1293 O O . VAL A 1 166 ? 5.355 2.067 23.116 1.00 93.19 166 VAL A O 1
ATOM 1296 N N . GLY A 1 167 ? 5.216 0.090 22.106 1.00 91.38 167 GLY A N 1
ATOM 1297 C CA . GLY A 1 167 ? 3.789 0.196 21.816 1.00 91.38 167 GLY A CA 1
ATOM 1298 C C . GLY A 1 167 ? 2.895 0.149 23.056 1.00 91.38 167 GLY A C 1
ATOM 1299 O O . GLY A 1 167 ? 1.920 0.896 23.122 1.00 91.38 167 GLY A O 1
ATOM 1300 N N . HIS A 1 168 ? 3.246 -0.638 24.080 1.00 90.62 168 HIS A N 1
ATOM 1301 C CA . HIS A 1 168 ? 2.585 -0.553 25.389 1.00 90.62 168 HIS A CA 1
ATOM 1302 C C . HIS A 1 168 ? 2.821 0.804 26.060 1.00 90.62 168 HIS A C 1
ATOM 1304 O O . HIS A 1 168 ? 1.875 1.397 26.581 1.00 90.62 168 HIS A O 1
ATOM 1310 N N . LEU A 1 169 ? 4.052 1.322 26.002 1.00 91.38 169 LEU A N 1
ATOM 1311 C CA . LEU A 1 169 ? 4.379 2.655 26.512 1.00 91.38 169 LEU A CA 1
ATOM 1312 C C . LEU A 1 169 ? 3.586 3.745 25.777 1.00 91.38 169 LEU A C 1
ATOM 1314 O O . LEU A 1 169 ? 2.981 4.602 26.417 1.00 91.38 169 LEU A O 1
ATOM 1318 N N . LEU A 1 170 ? 3.531 3.689 24.445 1.00 90.06 170 LEU A N 1
ATOM 1319 C CA . LEU A 1 170 ? 2.755 4.616 23.629 1.00 90.06 170 LEU A CA 1
ATOM 1320 C C . LEU A 1 170 ? 1.268 4.532 23.978 1.00 90.06 170 LEU A C 1
ATOM 1322 O O . LEU A 1 170 ? 0.642 5.565 24.173 1.00 90.06 170 LEU A O 1
ATOM 1326 N N . ALA A 1 171 ? 0.699 3.333 24.106 1.00 87.31 171 ALA A N 1
ATOM 1327 C CA . ALA A 1 171 ? -0.698 3.168 24.498 1.00 87.31 171 ALA A CA 1
ATOM 1328 C C . ALA A 1 171 ? -0.991 3.802 25.867 1.00 87.31 171 ALA A C 1
ATOM 1330 O O . ALA A 1 171 ? -1.986 4.511 26.006 1.00 87.31 171 ALA A O 1
ATOM 1331 N N . TYR A 1 172 ? -0.108 3.607 26.851 1.00 87.19 172 TYR A N 1
ATOM 1332 C CA . TYR A 1 172 ? -0.218 4.249 28.161 1.00 87.19 172 TYR A CA 1
ATOM 1333 C C . TYR A 1 172 ? -0.167 5.781 28.056 1.00 87.19 172 TYR A C 1
ATOM 1335 O O . TYR A 1 172 ? -1.028 6.465 28.608 1.00 87.19 172 TYR A O 1
ATOM 1343 N N . LEU A 1 173 ? 0.787 6.324 27.294 1.00 86.19 173 LEU A N 1
ATOM 1344 C CA . LEU A 1 173 ? 0.909 7.766 27.067 1.00 86.19 173 LEU A CA 1
ATOM 1345 C C . LEU A 1 173 ? -0.323 8.340 26.352 1.00 86.19 173 LEU A C 1
ATOM 1347 O O . LEU A 1 173 ? -0.821 9.388 26.743 1.00 86.19 173 LEU A O 1
ATOM 1351 N N . LEU A 1 174 ? -0.872 7.648 25.353 1.00 84.88 174 LEU A N 1
ATOM 1352 C CA . LEU A 1 174 ? -2.084 8.092 24.653 1.00 84.88 174 LEU A CA 1
ATOM 1353 C C . LEU A 1 174 ? -3.306 8.151 25.583 1.00 84.88 174 LEU A C 1
ATOM 1355 O O . LEU A 1 174 ? -4.175 8.998 25.394 1.00 84.88 174 LEU A O 1
ATOM 1359 N N . ILE A 1 175 ? -3.381 7.273 26.586 1.00 81.62 175 ILE A N 1
ATOM 1360 C CA . ILE A 1 175 ? -4.447 7.299 27.597 1.00 81.62 175 ILE A CA 1
ATOM 1361 C C . ILE A 1 175 ? -4.216 8.455 28.576 1.00 81.62 175 ILE A C 1
ATOM 1363 O O . ILE A 1 175 ? -5.137 9.230 28.840 1.00 81.62 175 ILE A O 1
ATOM 1367 N N . ALA A 1 176 ? -2.988 8.600 29.079 1.00 82.62 176 ALA A N 1
ATOM 1368 C CA . ALA A 1 176 ? -2.632 9.625 30.056 1.00 82.62 176 ALA A CA 1
ATOM 1369 C C . ALA A 1 176 ? -2.774 11.054 29.500 1.00 82.62 176 ALA A C 1
ATOM 1371 O O . ALA A 1 176 ? -3.231 11.944 30.209 1.00 82.62 176 ALA A O 1
ATOM 1372 N N . LEU A 1 177 ? -2.433 11.265 28.226 1.00 82.38 177 LEU A N 1
ATOM 1373 C CA . LEU A 1 177 ? -2.485 12.566 27.549 1.00 82.38 177 LEU A CA 1
ATOM 1374 C C . LEU A 1 177 ? -3.766 12.776 26.719 1.00 82.38 177 LEU A C 1
ATOM 1376 O O . LEU A 1 177 ? -3.837 13.700 25.912 1.00 82.38 177 LEU A O 1
ATOM 1380 N N . SER A 1 178 ? -4.795 11.950 26.935 1.00 73.31 178 SER A N 1
ATOM 1381 C CA . SER A 1 178 ? -6.040 11.953 26.147 1.00 73.31 178 SER A CA 1
ATOM 1382 C C . SER A 1 178 ? -6.852 13.253 26.204 1.00 73.31 178 SER A C 1
ATOM 1384 O O . SER A 1 178 ? -7.738 13.441 25.373 1.00 73.31 178 SER A O 1
ATOM 1386 N N . GLN A 1 179 ? -6.559 14.147 27.154 1.00 77.06 179 GLN A N 1
ATOM 1387 C CA . GLN A 1 179 ? -7.227 15.446 27.281 1.00 77.06 179 GLN A CA 1
ATOM 1388 C C . GLN A 1 179 ? -6.855 16.404 26.138 1.00 77.06 179 GLN A C 1
ATOM 1390 O O . GLN A 1 179 ? -7.707 17.159 25.674 1.00 77.06 179 GLN A O 1
ATOM 1395 N N . ASP A 1 180 ? -5.615 16.328 25.638 1.00 82.94 180 ASP A N 1
ATOM 1396 C CA . ASP A 1 180 ? -5.089 17.237 24.620 1.00 82.94 180 ASP A CA 1
ATOM 1397 C C . ASP A 1 180 ? -4.799 16.510 23.303 1.00 82.94 180 ASP A C 1
ATOM 1399 O O . ASP A 1 180 ? -3.844 15.736 23.149 1.00 82.94 180 ASP A O 1
ATOM 1403 N N . VAL A 1 181 ? -5.604 16.826 22.288 1.00 81.94 181 VAL A N 1
ATOM 1404 C CA . VAL A 1 181 ? -5.520 16.205 20.959 1.00 81.94 181 VAL A CA 1
ATOM 1405 C C . VAL A 1 181 ? -4.182 16.514 20.269 1.00 81.94 181 VAL A C 1
ATOM 1407 O O . VAL A 1 181 ? -3.576 15.632 19.661 1.00 81.94 181 VAL A O 1
ATOM 1410 N N . SER A 1 182 ? -3.675 17.743 20.399 1.00 86.50 182 SER A N 1
ATOM 1411 C CA . SER A 1 182 ? -2.414 18.166 19.771 1.00 86.50 182 SER A CA 1
ATOM 1412 C C . SER A 1 182 ? -1.197 17.426 20.332 1.00 86.50 182 SER A C 1
ATOM 1414 O O . SER A 1 182 ? -0.333 16.988 19.572 1.00 86.50 182 SER A O 1
ATOM 1416 N N . ILE A 1 183 ? -1.139 17.247 21.656 1.00 86.19 183 ILE A N 1
ATOM 1417 C CA . ILE A 1 183 ? -0.025 16.551 22.314 1.00 86.19 183 ILE A CA 1
ATOM 1418 C C . ILE A 1 183 ? -0.052 15.065 21.949 1.00 86.19 183 ILE A C 1
ATOM 1420 O O . ILE A 1 183 ? 0.987 14.483 21.641 1.00 86.19 183 ILE A O 1
ATOM 1424 N N . THR A 1 184 ? -1.247 14.475 21.879 1.00 86.31 184 THR A N 1
ATOM 1425 C CA . THR A 1 184 ? -1.459 13.097 21.419 1.00 86.31 184 THR A CA 1
ATOM 1426 C C . THR A 1 184 ? -0.842 12.860 20.031 1.00 86.31 184 THR A C 1
ATOM 1428 O O . THR A 1 184 ? -0.157 11.855 19.818 1.00 86.31 184 THR A O 1
ATOM 1431 N N . TYR A 1 185 ? -1.017 13.795 19.089 1.00 87.75 185 TYR A N 1
ATOM 1432 C CA . TYR A 1 185 ? -0.400 13.701 17.761 1.00 87.75 185 TYR A CA 1
ATOM 1433 C C . TYR A 1 185 ? 1.124 13.754 17.817 1.00 87.75 185 TYR A C 1
ATOM 1435 O O . TYR A 1 185 ? 1.783 12.895 17.227 1.00 87.75 185 TYR A O 1
ATOM 1443 N N . LEU A 1 186 ? 1.682 14.721 18.550 1.00 90.12 186 LEU A N 1
ATOM 1444 C CA . LEU A 1 186 ? 3.127 14.903 18.663 1.00 90.12 186 LEU A CA 1
ATOM 1445 C C . LEU A 1 186 ? 3.802 13.683 19.297 1.00 90.12 186 LEU A C 1
ATOM 1447 O O . LEU A 1 186 ? 4.768 13.163 18.747 1.00 90.12 186 LEU A O 1
ATOM 1451 N N . VAL A 1 187 ? 3.256 13.176 20.406 1.00 90.69 187 VAL A N 1
ATOM 1452 C CA . VAL A 1 187 ? 3.769 11.976 21.085 1.00 90.69 187 VAL A CA 1
ATOM 1453 C C . VAL A 1 187 ? 3.726 10.768 20.153 1.00 90.69 187 VAL A C 1
ATOM 1455 O O . VAL A 1 187 ? 4.687 10.001 20.110 1.00 90.69 187 VAL A O 1
ATOM 1458 N N . SER A 1 188 ? 2.660 10.617 19.358 1.00 90.44 188 SER A N 1
ATOM 1459 C CA . SER A 1 188 ? 2.575 9.527 18.384 1.00 90.44 188 SER A CA 1
ATOM 1460 C C . SER A 1 188 ? 3.640 9.630 17.287 1.00 90.44 188 SER A C 1
ATOM 1462 O O . SER A 1 188 ? 4.268 8.623 16.970 1.00 90.44 188 SER A O 1
ATOM 1464 N N . LEU A 1 189 ? 3.896 10.829 16.745 1.00 91.81 189 LEU A N 1
ATOM 1465 C CA . LEU A 1 189 ? 4.951 11.049 15.750 1.00 91.81 189 LEU A CA 1
ATOM 1466 C C . LEU A 1 189 ? 6.327 10.732 16.341 1.00 91.81 189 LEU A C 1
ATOM 1468 O O . LEU A 1 189 ? 7.071 9.936 15.769 1.00 91.81 189 LEU A O 1
ATOM 1472 N N . CYS A 1 190 ? 6.637 11.303 17.507 1.00 92.88 190 CYS A N 1
ATOM 1473 C CA . CYS A 1 190 ? 7.905 11.080 18.190 1.00 92.88 190 CYS A CA 1
ATOM 1474 C C . CYS A 1 190 ? 8.133 9.593 18.476 1.00 92.88 190 CYS A C 1
ATOM 1476 O O . CYS A 1 190 ? 9.207 9.084 18.180 1.00 92.88 190 CYS A O 1
ATOM 1478 N N . ALA A 1 191 ? 7.128 8.876 18.988 1.00 92.62 191 ALA A N 1
ATOM 1479 C CA . ALA A 1 191 ? 7.255 7.454 19.295 1.00 92.62 191 ALA A CA 1
ATOM 1480 C C . ALA A 1 191 ? 7.545 6.608 18.048 1.00 92.62 191 ALA A C 1
ATOM 1482 O O . ALA A 1 191 ? 8.412 5.737 18.093 1.00 92.62 191 ALA A O 1
ATOM 1483 N N . V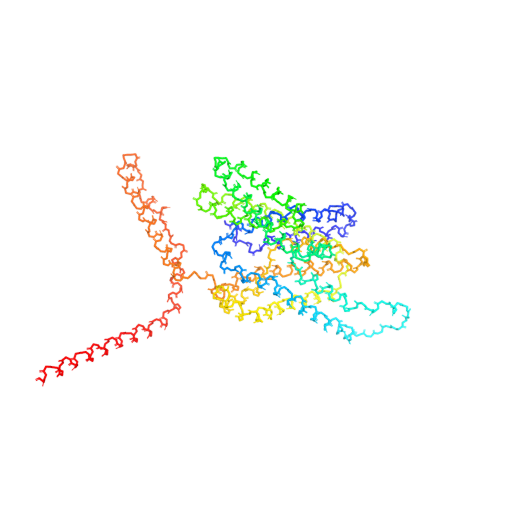AL A 1 192 ? 6.861 6.867 16.930 1.00 93.00 192 VAL A N 1
ATOM 1484 C CA . VAL A 1 192 ? 7.050 6.109 15.682 1.00 93.00 192 VAL A CA 1
ATOM 1485 C C . VAL A 1 192 ? 8.441 6.344 15.098 1.00 93.00 192 VAL A C 1
ATOM 1487 O O . VAL A 1 192 ? 9.149 5.377 14.818 1.00 93.00 192 VAL A O 1
ATOM 1490 N N . TYR A 1 193 ? 8.863 7.603 14.964 1.00 93.00 193 TYR A N 1
ATOM 1491 C CA . TYR A 1 193 ? 10.177 7.926 14.404 1.00 93.00 193 TYR A CA 1
ATOM 1492 C C . TYR A 1 193 ? 11.327 7.507 15.321 1.00 93.00 193 TYR A C 1
ATOM 1494 O O . TYR A 1 193 ? 12.315 6.961 14.840 1.00 93.00 193 TYR A O 1
ATOM 1502 N N . LEU A 1 194 ? 11.198 7.690 16.636 1.00 92.69 194 LEU A N 1
ATOM 1503 C CA . LEU A 1 194 ? 12.214 7.249 17.592 1.00 92.69 194 LEU A CA 1
ATOM 1504 C C . LEU A 1 194 ? 12.348 5.724 17.587 1.00 92.69 194 LEU A C 1
ATOM 1506 O O . LEU A 1 194 ? 13.463 5.214 17.590 1.00 92.69 194 LEU A O 1
ATOM 1510 N N . THR A 1 195 ? 11.231 4.994 17.513 1.00 92.81 195 THR A N 1
ATOM 1511 C CA . THR A 1 195 ? 11.260 3.528 17.396 1.00 92.81 195 THR A CA 1
ATOM 1512 C C . THR A 1 195 ? 11.931 3.092 16.105 1.00 92.81 195 THR A C 1
ATOM 1514 O O . THR A 1 195 ? 12.733 2.166 16.143 1.00 92.81 195 THR A O 1
ATOM 1517 N N . PHE A 1 196 ? 11.640 3.759 14.984 1.00 90.81 196 PHE A N 1
ATOM 1518 C CA . PHE A 1 196 ? 12.289 3.472 13.708 1.00 90.81 196 PHE A CA 1
ATOM 1519 C C . PHE A 1 196 ? 13.801 3.668 13.789 1.00 90.81 196 PHE A C 1
ATOM 1521 O O . PHE A 1 196 ? 14.551 2.737 13.528 1.00 90.81 196 PHE A O 1
ATOM 1528 N N . LEU A 1 197 ? 14.241 4.859 14.203 1.00 89.38 197 LEU A N 1
ATOM 1529 C CA . LEU A 1 197 ? 15.654 5.226 14.229 1.00 89.38 197 LEU A CA 1
ATOM 1530 C C . LEU A 1 197 ? 16.447 4.352 15.201 1.00 89.38 197 LEU A C 1
ATOM 1532 O O . LEU A 1 197 ? 17.506 3.846 14.834 1.00 89.38 197 LEU A O 1
ATOM 1536 N N . LEU A 1 198 ? 15.924 4.132 16.414 1.00 90.25 198 LEU A N 1
ATOM 1537 C CA . LEU A 1 198 ? 16.569 3.254 17.387 1.00 90.25 198 LEU A CA 1
ATOM 1538 C C . LEU A 1 198 ? 16.625 1.816 16.890 1.00 90.25 198 LEU A C 1
ATOM 1540 O O . LEU A 1 198 ? 17.654 1.173 17.057 1.00 90.25 198 LEU A O 1
ATOM 1544 N N . ALA A 1 199 ? 15.553 1.307 16.282 1.00 88.06 199 ALA A N 1
ATOM 1545 C CA . ALA A 1 199 ? 15.555 -0.065 15.804 1.00 88.06 199 ALA A CA 1
ATOM 1546 C C . ALA A 1 199 ? 16.479 -0.269 14.599 1.00 88.06 199 ALA A C 1
ATOM 1548 O O . ALA A 1 199 ? 17.139 -1.300 14.514 1.00 88.06 199 ALA A O 1
ATOM 1549 N N . GLU A 1 200 ? 16.597 0.723 13.721 1.00 83.44 200 GLU A N 1
ATOM 1550 C CA . GLU A 1 200 ? 17.519 0.661 12.590 1.00 83.44 200 GLU A CA 1
ATOM 1551 C C . GLU A 1 200 ? 18.981 0.604 13.057 1.00 83.44 200 GLU A C 1
ATOM 1553 O O . GLU A 1 200 ? 19.751 -0.228 12.583 1.00 83.44 200 GLU A O 1
ATOM 1558 N N . HIS A 1 201 ? 19.340 1.429 14.048 1.00 83.81 201 HIS A N 1
ATOM 1559 C CA . HIS A 1 201 ? 20.708 1.511 14.570 1.00 83.81 201 HIS A CA 1
ATOM 1560 C C . HIS A 1 201 ? 21.055 0.367 15.535 1.00 83.81 201 HIS A C 1
ATOM 1562 O O . HIS A 1 201 ? 22.171 -0.144 15.501 1.00 83.81 201 HIS A O 1
ATOM 1568 N N . ALA A 1 202 ? 20.130 -0.029 16.415 1.00 80.44 202 ALA A N 1
ATOM 1569 C CA . ALA A 1 202 ? 20.395 -1.003 17.478 1.00 80.44 202 ALA A CA 1
ATOM 1570 C C . ALA A 1 202 ? 20.152 -2.461 17.057 1.00 80.44 202 ALA A C 1
ATOM 1572 O O . ALA A 1 202 ? 20.760 -3.365 17.626 1.00 80.44 202 ALA A O 1
ATOM 1573 N N . PHE A 1 203 ? 19.268 -2.703 16.085 1.00 74.19 203 PHE A N 1
ATOM 1574 C CA . PHE A 1 203 ? 18.814 -4.043 15.700 1.00 74.19 203 PHE A CA 1
ATOM 1575 C C . PHE A 1 203 ? 19.061 -4.344 14.215 1.00 74.19 203 PHE A C 1
ATOM 1577 O O . PHE A 1 203 ? 18.267 -5.046 13.595 1.00 74.19 203 PHE A O 1
ATOM 1584 N N . LEU A 1 204 ? 20.160 -3.831 13.644 1.00 68.38 204 LEU A N 1
ATOM 1585 C CA . LEU A 1 204 ? 20.651 -4.209 12.308 1.00 68.38 204 LEU A CA 1
ATOM 1586 C C . LEU A 1 204 ? 19.540 -4.219 11.231 1.00 68.38 204 LEU A C 1
ATOM 1588 O O . LEU A 1 204 ? 19.376 -5.204 10.515 1.00 68.38 204 LEU A O 1
ATOM 1592 N N . GLY A 1 205 ? 18.762 -3.135 11.130 1.00 66.25 205 GLY A N 1
ATOM 1593 C CA . GLY A 1 205 ? 17.747 -2.986 10.073 1.00 66.25 205 GLY A CA 1
ATOM 1594 C C . GLY A 1 205 ? 16.334 -3.488 10.411 1.00 66.25 205 GLY A C 1
ATOM 1595 O O . GLY A 1 205 ? 15.491 -3.627 9.524 1.00 66.25 205 GLY A O 1
ATOM 1596 N N . SER A 1 206 ? 16.014 -3.756 11.685 1.00 75.88 206 SER A N 1
ATOM 1597 C CA . SER A 1 206 ? 14.660 -4.183 12.084 1.00 75.88 206 SER A CA 1
ATOM 1598 C C . SER A 1 206 ? 13.639 -3.032 12.213 1.00 75.88 206 SER A C 1
ATOM 1600 O O . SER A 1 206 ? 12.601 -3.201 12.865 1.00 75.88 206 SER A O 1
ATOM 1602 N N . GLY A 1 207 ? 13.895 -1.845 11.648 1.00 82.81 207 GLY A N 1
ATOM 1603 C CA . GLY A 1 207 ? 13.067 -0.651 11.850 1.00 82.81 207 GLY A CA 1
ATOM 1604 C C . GLY A 1 207 ? 11.593 -0.864 11.504 1.00 82.81 207 GLY A C 1
ATOM 1605 O O . GLY A 1 207 ? 10.699 -0.552 12.295 1.00 82.81 207 GLY A O 1
ATOM 1606 N N . VAL A 1 208 ? 11.321 -1.466 10.346 1.00 83.44 208 VAL A N 1
ATOM 1607 C CA . VAL A 1 208 ? 9.953 -1.691 9.849 1.00 83.44 208 VAL A CA 1
ATOM 1608 C C . VAL A 1 208 ? 9.178 -2.674 10.735 1.00 83.44 208 VAL A C 1
ATOM 1610 O O . VAL A 1 208 ? 8.029 -2.403 11.092 1.00 83.44 208 VAL A O 1
ATOM 1613 N N . THR A 1 209 ? 9.785 -3.795 11.135 1.00 84.75 209 THR A N 1
ATOM 1614 C CA . THR A 1 209 ? 9.105 -4.831 11.935 1.00 84.75 209 THR A CA 1
ATOM 1615 C C . THR A 1 209 ? 8.804 -4.354 13.357 1.00 84.75 209 THR A C 1
ATOM 1617 O O . THR A 1 209 ? 7.731 -4.655 13.892 1.00 84.75 209 THR A O 1
ATOM 1620 N N . SER A 1 210 ? 9.676 -3.522 13.934 1.00 89.81 210 SER A N 1
ATOM 1621 C CA . SER A 1 210 ? 9.443 -2.839 15.212 1.00 89.81 210 SER A CA 1
ATOM 1622 C C . SER A 1 210 ? 8.227 -1.909 15.155 1.00 89.81 210 SER A C 1
ATOM 1624 O O . SER A 1 210 ? 7.378 -1.943 16.049 1.00 89.81 210 SER A O 1
ATOM 1626 N N . ILE A 1 211 ? 8.077 -1.118 14.087 1.00 90.50 211 ILE A N 1
ATOM 1627 C CA . ILE A 1 211 ? 6.913 -0.229 13.920 1.00 90.50 211 ILE A CA 1
ATOM 1628 C C . ILE A 1 211 ? 5.625 -1.030 13.744 1.00 90.50 211 ILE A C 1
ATOM 1630 O O . ILE A 1 211 ? 4.600 -0.649 14.308 1.00 90.50 211 ILE A O 1
ATOM 1634 N N . ILE A 1 212 ? 5.654 -2.141 12.999 1.00 86.75 212 ILE A N 1
ATOM 1635 C CA . ILE A 1 212 ? 4.482 -3.017 12.845 1.00 86.75 212 ILE A CA 1
ATOM 1636 C C . ILE A 1 212 ? 4.022 -3.516 14.220 1.00 86.75 212 ILE A C 1
ATOM 1638 O O . ILE A 1 212 ? 2.840 -3.412 14.552 1.00 86.75 212 ILE A O 1
ATOM 1642 N N . ALA A 1 213 ? 4.942 -3.996 15.060 1.00 89.56 213 ALA A N 1
ATOM 1643 C CA . ALA A 1 213 ? 4.608 -4.452 16.408 1.00 89.56 213 ALA A CA 1
ATOM 1644 C C . ALA A 1 213 ? 4.084 -3.316 17.309 1.00 89.56 213 ALA A C 1
ATOM 1646 O O . ALA A 1 213 ? 3.092 -3.503 18.024 1.00 89.56 213 ALA A O 1
ATOM 1647 N N . LEU A 1 214 ? 4.690 -2.128 17.234 1.00 91.94 214 LEU A N 1
ATOM 1648 C CA . LEU A 1 214 ? 4.250 -0.926 17.950 1.00 91.94 214 LEU A CA 1
ATOM 1649 C C . LEU A 1 214 ? 2.836 -0.500 17.525 1.00 91.94 214 LEU A C 1
ATOM 1651 O O . LEU A 1 214 ? 1.974 -0.251 18.365 1.00 91.94 214 LEU A O 1
ATOM 1655 N N . ALA A 1 215 ? 2.554 -0.469 16.224 1.00 88.19 215 ALA A N 1
ATOM 1656 C CA . ALA A 1 215 ? 1.246 -0.114 15.687 1.00 88.19 215 ALA A CA 1
ATOM 1657 C C . ALA A 1 215 ? 0.169 -1.147 16.045 1.00 88.19 215 ALA A C 1
ATOM 1659 O O . ALA A 1 215 ? -0.937 -0.771 16.436 1.00 88.19 215 ALA A O 1
ATOM 1660 N N . LEU A 1 216 ? 0.478 -2.447 15.952 1.00 86.44 216 LEU A N 1
ATOM 1661 C CA . LEU A 1 216 ? -0.454 -3.520 16.313 1.00 86.44 216 LEU A CA 1
ATOM 1662 C C . LEU A 1 216 ? -0.829 -3.459 17.795 1.00 86.44 216 LEU A C 1
ATOM 1664 O O . LEU A 1 216 ? -2.011 -3.544 18.129 1.00 86.44 216 LEU A O 1
ATOM 1668 N N . THR A 1 217 ? 0.146 -3.272 18.683 1.00 88.31 217 THR A N 1
ATOM 1669 C CA . THR A 1 217 ? -0.103 -3.143 20.128 1.00 88.31 217 THR A CA 1
ATOM 1670 C C . THR A 1 217 ? -0.870 -1.873 20.478 1.00 88.31 217 THR A C 1
ATOM 1672 O O . THR A 1 217 ? -1.852 -1.948 21.224 1.00 88.31 217 THR A O 1
ATOM 1675 N N . ALA A 1 218 ? -0.503 -0.735 19.883 1.00 85.25 218 ALA A N 1
ATOM 1676 C CA . ALA A 1 218 ? -1.236 0.516 20.037 1.00 85.25 218 ALA A CA 1
ATOM 1677 C C . ALA A 1 218 ? -2.685 0.384 19.537 1.00 85.25 218 ALA A C 1
ATOM 1679 O O . ALA A 1 218 ? -3.609 0.840 20.207 1.00 85.25 218 ALA A O 1
ATOM 1680 N N . SER A 1 219 ? -2.914 -0.301 18.409 1.00 79.81 219 SER A N 1
ATOM 1681 C CA . SER A 1 219 ? -4.259 -0.541 17.866 1.00 79.81 219 SER A CA 1
ATOM 1682 C C . SER A 1 219 ? -5.116 -1.427 18.777 1.00 79.81 219 SER A C 1
ATOM 1684 O O . SER A 1 219 ? -6.316 -1.183 18.912 1.00 79.81 219 SER A O 1
ATOM 1686 N N . ALA A 1 220 ? -4.506 -2.416 19.440 1.00 80.56 220 ALA A N 1
ATOM 1687 C CA . ALA A 1 220 ? -5.199 -3.330 20.341 1.00 80.56 220 ALA A CA 1
ATOM 1688 C C . ALA A 1 220 ? -5.705 -2.616 21.606 1.00 80.56 220 ALA A C 1
ATOM 1690 O O . ALA A 1 220 ? -6.854 -2.813 21.991 1.00 80.56 220 ALA A O 1
ATOM 1691 N N . HIS A 1 221 ? -4.888 -1.743 22.208 1.00 74.62 221 HIS A N 1
ATOM 1692 C CA . HIS A 1 221 ? -5.284 -0.929 23.370 1.00 74.62 221 HIS A CA 1
ATOM 1693 C C . HIS A 1 221 ? -6.167 0.272 22.995 1.00 74.62 221 HIS A C 1
ATOM 1695 O O . HIS A 1 221 ? -7.036 0.686 23.762 1.00 74.62 221 HIS A O 1
ATOM 1701 N N . SER A 1 222 ? -5.983 0.833 21.797 1.00 61.47 222 SER A N 1
ATOM 1702 C CA . SER A 1 222 ? -6.771 1.969 21.311 1.00 61.47 222 SER A CA 1
ATOM 1703 C C . SER A 1 222 ? -8.262 1.647 21.191 1.00 61.47 222 SER A C 1
ATOM 1705 O O . SER A 1 222 ? -9.086 2.534 21.408 1.00 61.47 222 SER A O 1
ATOM 1707 N N . ALA A 1 223 ? -8.613 0.395 20.881 1.00 57.78 223 ALA A N 1
ATOM 1708 C CA . ALA A 1 223 ? -9.999 -0.046 20.752 1.00 57.78 223 ALA A CA 1
ATOM 1709 C C . ALA A 1 223 ? -10.761 -0.109 22.089 1.00 57.78 223 ALA A C 1
ATOM 1711 O O . ALA A 1 223 ? -11.988 -0.064 22.074 1.00 57.78 223 ALA A O 1
ATOM 1712 N N . SER A 1 224 ? -10.064 -0.213 23.227 1.00 52.19 224 SER A N 1
ATOM 1713 C CA . SER A 1 224 ? -10.687 -0.382 24.546 1.00 52.19 224 SER A CA 1
ATOM 1714 C C . SER A 1 224 ? -10.706 0.878 25.412 1.00 52.19 224 SER A C 1
ATOM 1716 O O . SER A 1 224 ? -11.447 0.901 26.391 1.00 52.19 224 SER A O 1
ATOM 1718 N N . THR A 1 225 ? -9.876 1.892 25.124 1.00 49.81 225 THR A N 1
ATOM 1719 C CA . THR A 1 225 ? -9.562 2.911 26.153 1.00 49.81 225 THR A CA 1
ATOM 1720 C C . THR A 1 225 ? -9.388 4.351 25.645 1.00 49.81 225 THR A C 1
ATOM 1722 O O . THR A 1 225 ? -9.455 5.275 26.450 1.00 49.81 225 THR A O 1
ATOM 1725 N N . ILE A 1 226 ? -9.205 4.599 24.341 1.00 55.44 226 ILE A N 1
ATOM 1726 C CA . ILE A 1 226 ? -9.035 5.973 23.821 1.00 55.44 226 ILE A CA 1
ATOM 1727 C C . ILE A 1 226 ? -10.407 6.622 23.598 1.00 55.44 226 ILE A C 1
ATOM 1729 O O . ILE A 1 226 ? -11.283 5.999 23.004 1.00 55.44 226 ILE A O 1
ATOM 1733 N N . MET A 1 227 ? -10.578 7.875 24.037 1.00 49.34 227 MET A N 1
ATOM 1734 C CA . MET A 1 227 ? -11.844 8.614 23.911 1.00 49.34 227 MET A CA 1
ATOM 1735 C C . MET A 1 227 ? -12.288 8.799 22.448 1.00 49.34 227 MET A C 1
ATOM 1737 O O . MET A 1 227 ? -13.472 8.669 22.165 1.00 49.34 227 MET A O 1
ATOM 1741 N N . ASP A 1 228 ? -11.341 9.009 21.518 1.00 61.59 228 ASP A N 1
ATOM 1742 C CA . ASP A 1 228 ? -11.604 9.148 20.076 1.00 61.59 228 ASP A CA 1
ATOM 1743 C C . ASP A 1 228 ? -10.510 8.501 19.186 1.00 61.59 228 ASP A C 1
ATOM 1745 O O . ASP A 1 228 ? -9.705 9.184 18.539 1.00 61.59 228 ASP A O 1
ATOM 1749 N N . PRO A 1 229 ? -10.480 7.160 19.045 1.00 68.50 229 PRO A N 1
ATOM 1750 C CA . PRO A 1 229 ? -9.489 6.447 18.224 1.00 68.50 229 PRO A CA 1
ATOM 1751 C C . PRO A 1 229 ? -9.621 6.742 16.718 1.00 68.50 229 PRO A C 1
ATOM 1753 O O . PRO A 1 229 ? -8.796 6.326 15.902 1.00 68.50 229 PRO A O 1
ATOM 1756 N N . ILE A 1 230 ? -10.693 7.428 16.323 1.00 75.81 230 ILE A N 1
ATOM 1757 C CA . ILE A 1 230 ? -10.976 7.845 14.950 1.00 75.81 230 ILE A CA 1
ATOM 1758 C C . ILE A 1 230 ? -10.132 9.067 14.573 1.00 75.81 230 ILE A C 1
ATOM 1760 O O . ILE A 1 230 ? -9.692 9.176 13.428 1.00 75.81 230 ILE A O 1
ATOM 1764 N N . VAL A 1 231 ? -9.894 9.977 15.518 1.00 78.88 231 VAL A N 1
ATOM 1765 C CA . VAL A 1 231 ? -9.228 11.260 15.269 1.00 78.88 231 VAL A CA 1
ATOM 1766 C C . VAL A 1 231 ? -7.740 11.049 14.971 1.00 78.88 231 VAL A C 1
ATOM 1768 O O . VAL A 1 231 ? -7.267 11.469 13.915 1.00 78.88 231 VAL A O 1
ATOM 1771 N N . LEU A 1 232 ? -7.040 10.266 15.800 1.00 82.69 232 LEU A N 1
ATOM 1772 C CA . LEU A 1 232 ? -5.645 9.866 15.562 1.00 82.69 232 LEU A CA 1
ATOM 1773 C C . LEU A 1 232 ? -5.474 9.150 14.212 1.00 82.69 232 LEU A C 1
ATOM 1775 O O . LEU A 1 232 ? -4.551 9.424 13.450 1.00 82.69 232 LEU A O 1
ATOM 1779 N N . ARG A 1 233 ? -6.408 8.264 13.868 1.00 83.94 233 ARG A N 1
ATOM 1780 C CA . ARG A 1 233 ? -6.390 7.521 12.602 1.00 83.94 233 ARG A CA 1
ATOM 1781 C C . ARG A 1 233 ? -6.539 8.445 11.393 1.00 83.94 233 ARG A C 1
ATOM 1783 O O . ARG A 1 233 ? -5.852 8.261 10.394 1.00 83.94 233 ARG A O 1
ATOM 1790 N N . LYS A 1 234 ? -7.415 9.454 11.481 1.00 86.62 234 LYS A N 1
ATOM 1791 C CA . LYS A 1 234 ? -7.575 10.487 10.444 1.00 86.62 234 LYS A CA 1
ATOM 1792 C C . LYS A 1 234 ? -6.325 11.348 10.291 1.00 86.62 234 LYS A C 1
ATOM 1794 O O . LYS A 1 234 ? -5.952 11.638 9.158 1.00 86.62 234 LYS A O 1
ATOM 1799 N N . PHE A 1 235 ? -5.669 11.698 11.394 1.00 87.81 235 PHE A N 1
ATOM 1800 C CA . PHE A 1 235 ? -4.398 12.419 11.383 1.00 87.81 235 PHE A CA 1
ATOM 1801 C C . PHE A 1 235 ? -3.303 11.644 10.632 1.00 87.81 235 PHE A C 1
ATOM 1803 O O . PHE A 1 235 ? -2.710 12.165 9.691 1.00 87.81 235 PHE A O 1
ATOM 1810 N N . TRP A 1 236 ? -3.103 10.366 10.958 1.00 88.00 236 TRP A N 1
ATOM 1811 C CA . TRP A 1 236 ? -2.113 9.527 10.272 1.00 88.00 236 TRP A CA 1
ATOM 1812 C C . TRP A 1 236 ? -2.464 9.266 8.803 1.00 88.00 236 TRP A C 1
ATOM 1814 O O . TRP A 1 236 ? -1.585 9.274 7.942 1.00 88.00 236 TRP A O 1
ATOM 1824 N N . MET A 1 237 ? -3.756 9.128 8.479 1.00 85.88 237 MET A N 1
ATOM 1825 C CA . MET A 1 237 ? -4.204 9.087 7.085 1.00 85.88 237 MET A CA 1
ATOM 1826 C C . MET A 1 237 ? -3.844 10.369 6.327 1.00 85.88 237 MET A C 1
ATOM 1828 O O . MET A 1 237 ? -3.384 10.263 5.196 1.00 85.88 237 MET A O 1
ATOM 1832 N N . LEU A 1 238 ? -4.016 11.555 6.925 1.00 88.56 238 LEU A N 1
ATOM 1833 C CA . LEU A 1 238 ? -3.618 12.822 6.303 1.00 88.56 238 LEU A CA 1
ATOM 1834 C C . LEU A 1 238 ? -2.117 12.836 5.995 1.00 88.56 238 LEU A C 1
ATOM 1836 O O . LEU A 1 238 ? -1.747 13.101 4.856 1.00 88.56 238 LEU A O 1
ATOM 1840 N N . PHE A 1 239 ? -1.274 12.483 6.970 1.00 87.62 239 PHE A N 1
ATOM 1841 C CA . PHE A 1 239 ? 0.177 12.391 6.779 1.00 87.62 239 PHE A CA 1
ATOM 1842 C C . PHE A 1 239 ? 0.543 11.440 5.639 1.00 87.62 239 PHE A C 1
ATOM 1844 O O . PHE A 1 239 ? 1.264 11.829 4.722 1.00 87.62 239 PHE A O 1
ATOM 1851 N N . ARG A 1 240 ? -0.007 10.221 5.644 1.00 85.75 240 ARG A N 1
ATOM 1852 C CA . ARG A 1 240 ? 0.217 9.249 4.571 1.00 85.75 240 ARG A CA 1
ATOM 1853 C C . ARG A 1 240 ? -0.181 9.804 3.202 1.00 85.75 240 ARG A C 1
ATOM 1855 O O . ARG A 1 240 ? 0.606 9.699 2.269 1.00 85.75 240 ARG A O 1
ATOM 1862 N N . TYR A 1 241 ? -1.370 10.397 3.077 1.00 85.38 241 TYR A N 1
ATOM 1863 C CA . TYR A 1 241 ? -1.833 10.939 1.798 1.00 85.38 241 TYR A CA 1
ATOM 1864 C C . TYR A 1 241 ? -0.948 12.081 1.292 1.00 85.38 241 TYR A C 1
ATOM 1866 O O . TYR A 1 241 ? -0.716 12.147 0.089 1.00 85.38 241 TYR A O 1
ATOM 1874 N N . THR A 1 242 ? -0.430 12.936 2.178 1.00 87.00 242 THR A N 1
ATOM 1875 C CA . THR A 1 242 ? 0.508 14.006 1.806 1.00 87.00 242 THR A CA 1
ATOM 1876 C C . THR A 1 242 ? 1.807 13.445 1.228 1.00 87.00 242 THR A C 1
ATOM 1878 O O . THR A 1 242 ? 2.268 13.910 0.192 1.00 87.00 242 THR A O 1
ATOM 1881 N N . TYR A 1 243 ? 2.398 12.424 1.850 1.00 85.88 243 TYR A N 1
ATOM 1882 C CA . TYR A 1 243 ? 3.611 11.806 1.304 1.00 85.88 243 TYR A CA 1
ATOM 1883 C C . TYR A 1 243 ? 3.341 11.016 0.021 1.00 85.88 243 TYR A C 1
ATOM 1885 O O . TYR A 1 243 ? 4.125 11.105 -0.924 1.00 85.88 243 TYR A O 1
ATOM 1893 N N . ASP A 1 244 ? 2.222 10.284 -0.041 1.00 82.88 244 ASP A N 1
ATOM 1894 C CA . ASP A 1 244 ? 1.820 9.552 -1.242 1.00 82.88 244 ASP A CA 1
ATOM 1895 C C . ASP A 1 244 ? 1.705 10.500 -2.449 1.00 82.88 244 ASP A C 1
ATOM 1897 O O . ASP A 1 244 ? 2.183 10.166 -3.533 1.00 82.88 244 ASP A O 1
ATOM 1901 N N . THR A 1 245 ? 1.117 11.693 -2.285 1.00 86.06 245 THR A N 1
ATOM 1902 C CA . THR A 1 245 ? 1.006 12.669 -3.381 1.00 86.06 245 THR A CA 1
ATOM 1903 C C . THR A 1 245 ? 2.353 13.271 -3.764 1.00 86.06 245 THR A C 1
ATOM 1905 O O . THR A 1 245 ? 2.622 13.386 -4.957 1.00 86.06 245 THR A O 1
ATOM 1908 N N . VAL A 1 246 ? 3.213 13.613 -2.799 1.00 87.06 246 VAL A N 1
ATOM 1909 C CA . VAL A 1 246 ? 4.544 14.180 -3.077 1.00 87.06 246 VAL A CA 1
ATOM 1910 C C . VAL A 1 246 ? 5.424 13.183 -3.835 1.00 87.06 246 VAL A C 1
ATOM 1912 O O . VAL A 1 246 ? 5.971 13.531 -4.877 1.00 87.06 246 VAL A O 1
ATOM 1915 N N . ILE A 1 247 ? 5.523 11.931 -3.377 1.00 84.19 247 ILE A N 1
ATOM 1916 C CA . ILE A 1 247 ? 6.388 10.920 -4.011 1.00 84.19 247 ILE A CA 1
ATOM 1917 C C . ILE A 1 247 ? 5.886 10.567 -5.414 1.00 84.19 247 ILE A C 1
ATOM 1919 O O . ILE A 1 247 ? 6.673 10.499 -6.358 1.00 84.19 247 ILE A O 1
ATOM 1923 N N . VAL A 1 248 ? 4.573 10.378 -5.577 1.00 85.00 248 VAL A N 1
ATOM 1924 C CA . VAL A 1 248 ? 3.978 10.095 -6.891 1.00 85.00 248 VAL A CA 1
ATOM 1925 C C . VAL A 1 248 ? 4.186 11.262 -7.853 1.00 85.00 248 VAL A C 1
ATOM 1927 O O . VAL A 1 248 ? 4.497 11.033 -9.021 1.00 85.00 248 VAL A O 1
ATOM 1930 N N . PHE A 1 249 ? 4.040 12.499 -7.374 1.00 87.81 249 PHE A N 1
ATOM 1931 C CA . PHE A 1 249 ? 4.293 13.691 -8.176 1.00 87.81 249 PHE A CA 1
ATOM 1932 C C . PHE A 1 249 ? 5.752 13.757 -8.639 1.00 87.81 249 PHE A C 1
ATOM 1934 O O . PHE A 1 249 ? 5.993 13.904 -9.835 1.00 87.81 249 PHE A O 1
ATOM 1941 N N . LEU A 1 250 ? 6.712 13.595 -7.721 1.00 86.06 250 LEU A N 1
ATOM 1942 C CA . LEU A 1 250 ? 8.145 13.642 -8.032 1.00 86.06 250 LEU A CA 1
ATOM 1943 C C . LEU A 1 250 ? 8.552 12.558 -9.034 1.00 86.06 250 LEU A C 1
ATOM 1945 O O . LEU A 1 250 ? 9.279 12.837 -9.985 1.00 86.06 250 LEU A O 1
ATOM 1949 N N . ALA A 1 251 ? 8.039 11.340 -8.874 1.00 83.12 251 ALA A N 1
ATOM 1950 C CA . ALA A 1 251 ? 8.323 10.261 -9.810 1.00 83.12 251 ALA A CA 1
ATOM 1951 C C . ALA A 1 251 ? 7.717 10.505 -11.197 1.00 83.12 251 ALA A C 1
ATOM 1953 O O . ALA A 1 251 ? 8.395 10.306 -12.203 1.00 83.12 251 ALA A O 1
ATOM 1954 N N . ALA A 1 252 ? 6.467 10.973 -11.274 1.00 87.12 252 ALA A N 1
ATOM 1955 C CA . ALA A 1 252 ? 5.847 11.317 -12.552 1.00 87.12 252 ALA A CA 1
ATOM 1956 C C . ALA A 1 252 ? 6.574 12.485 -13.242 1.00 87.12 252 ALA A C 1
ATOM 1958 O O . ALA A 1 252 ? 6.754 12.468 -14.460 1.00 87.12 252 ALA A O 1
ATOM 1959 N N . PHE A 1 253 ? 7.043 13.460 -12.462 1.00 87.25 253 PHE A N 1
ATOM 1960 C CA . PHE A 1 253 ? 7.864 14.565 -12.944 1.00 87.25 253 PHE A CA 1
ATOM 1961 C C . PHE A 1 253 ? 9.214 14.089 -13.498 1.00 87.25 253 PHE A C 1
ATOM 1963 O O . PHE A 1 253 ? 9.564 14.486 -14.609 1.00 87.25 253 PHE A O 1
ATOM 1970 N N . LYS A 1 254 ? 9.937 13.192 -12.803 1.00 82.69 254 LYS A N 1
ATOM 1971 C CA . LYS A 1 254 ? 11.204 12.615 -13.305 1.00 82.69 254 LYS A CA 1
ATOM 1972 C C . LYS A 1 254 ? 10.997 11.897 -14.642 1.00 82.69 254 LYS A C 1
ATOM 1974 O O . LYS A 1 254 ? 11.733 12.145 -15.593 1.00 82.69 254 LYS A O 1
ATOM 1979 N N . VAL A 1 255 ? 9.942 11.083 -14.754 1.00 83.50 255 VAL A N 1
ATOM 1980 C CA . VAL A 1 255 ? 9.592 10.399 -16.012 1.00 83.50 255 VAL A CA 1
ATOM 1981 C C . VAL A 1 255 ? 9.293 11.409 -17.129 1.00 83.50 255 VAL A C 1
ATOM 1983 O O . VAL A 1 255 ? 9.818 11.273 -18.230 1.00 83.50 255 VAL A O 1
ATOM 1986 N N . GLY A 1 256 ? 8.505 12.455 -16.865 1.00 85.12 256 GLY A N 1
ATOM 1987 C CA . GLY A 1 256 ? 8.195 13.487 -17.865 1.00 85.12 256 GLY A CA 1
ATOM 1988 C C . GLY A 1 256 ? 9.415 14.298 -18.325 1.00 85.12 256 GLY A C 1
ATOM 1989 O O . GLY A 1 256 ? 9.501 14.674 -19.496 1.00 85.12 256 GLY A O 1
ATOM 1990 N N . ARG A 1 257 ? 10.364 14.549 -17.415 1.00 83.69 257 ARG A N 1
ATOM 1991 C CA . ARG A 1 257 ? 11.578 15.341 -17.663 1.00 83.69 257 ARG A CA 1
ATOM 1992 C C . ARG A 1 257 ? 12.620 14.589 -18.492 1.00 83.69 257 ARG A C 1
ATOM 1994 O O . ARG A 1 257 ? 13.177 15.164 -19.432 1.00 83.69 257 ARG A O 1
ATOM 2001 N N . ASP A 1 258 ? 12.889 13.334 -18.131 1.00 75.88 258 ASP A N 1
ATOM 2002 C CA . ASP A 1 258 ? 14.058 12.604 -18.635 1.00 75.88 258 ASP A CA 1
ATOM 2003 C C . ASP A 1 258 ? 13.713 11.454 -19.568 1.00 75.88 258 ASP A C 1
ATOM 2005 O O . ASP A 1 258 ? 14.433 11.235 -20.535 1.00 75.88 258 ASP A O 1
ATOM 2009 N N . ALA A 1 259 ? 12.620 10.729 -19.323 1.00 73.19 259 ALA A N 1
ATOM 2010 C CA . ALA A 1 259 ? 12.343 9.495 -20.054 1.00 73.19 259 ALA A CA 1
ATOM 2011 C C . ALA A 1 259 ? 11.748 9.725 -21.446 1.00 73.19 259 ALA A C 1
ATOM 2013 O O . ALA A 1 259 ? 12.002 8.948 -22.361 1.00 73.19 259 ALA A O 1
ATOM 2014 N N . VAL A 1 260 ? 10.956 10.788 -21.621 1.00 74.19 260 VAL A N 1
ATOM 2015 C CA . VAL A 1 260 ? 10.171 11.017 -22.851 1.00 74.19 260 VAL A CA 1
ATOM 2016 C C . VAL A 1 260 ? 11.050 11.118 -24.102 1.00 74.19 260 VAL A C 1
ATOM 2018 O O . VAL A 1 260 ? 10.604 10.750 -25.181 1.00 74.19 260 VAL A O 1
ATOM 2021 N N . SER A 1 261 ? 12.295 11.582 -23.974 1.00 72.62 261 SER A N 1
ATOM 2022 C CA . SER A 1 261 ? 13.229 11.703 -25.102 1.00 72.62 261 SER A CA 1
ATOM 2023 C C . SER A 1 261 ? 13.909 10.396 -25.516 1.00 72.62 261 SER A C 1
ATOM 2025 O O . SER A 1 261 ? 14.501 10.364 -26.589 1.00 72.62 261 SER A O 1
ATOM 2027 N N . TYR A 1 262 ? 13.858 9.353 -24.684 1.00 71.31 262 TYR A N 1
ATOM 2028 C CA . TYR A 1 262 ? 14.553 8.076 -24.912 1.00 71.31 262 TYR A CA 1
ATOM 2029 C C . TYR A 1 262 ? 13.599 6.891 -25.115 1.00 71.31 262 TYR A C 1
ATOM 2031 O O . TYR A 1 262 ? 14.059 5.759 -25.232 1.00 71.31 262 TYR A O 1
ATOM 2039 N N . LEU A 1 263 ? 12.285 7.131 -25.097 1.00 73.25 263 LEU A N 1
ATOM 2040 C CA . LEU A 1 263 ? 11.266 6.095 -25.250 1.00 73.25 263 LEU A CA 1
ATOM 2041 C C . LEU A 1 263 ? 10.931 5.891 -26.728 1.00 73.25 263 LEU A C 1
ATOM 2043 O O . LEU A 1 263 ? 10.324 6.766 -27.350 1.00 73.25 263 LEU A O 1
ATOM 2047 N N . ASP A 1 264 ? 11.262 4.714 -27.252 1.00 78.75 264 ASP A N 1
ATOM 2048 C CA . ASP A 1 264 ? 10.834 4.277 -28.581 1.00 78.75 264 ASP A CA 1
ATOM 2049 C C . ASP A 1 264 ? 9.461 3.586 -28.532 1.00 78.75 264 ASP A C 1
ATOM 2051 O O . ASP A 1 264 ? 8.968 3.172 -27.478 1.00 78.75 264 ASP A O 1
ATOM 2055 N N . ALA A 1 265 ? 8.824 3.423 -29.696 1.00 79.19 265 ALA A N 1
ATOM 2056 C CA . ALA A 1 265 ? 7.544 2.715 -29.803 1.00 79.19 265 ALA A CA 1
ATOM 2057 C C . ALA A 1 265 ? 7.625 1.271 -29.264 1.00 79.19 265 ALA A C 1
ATOM 2059 O O . ALA A 1 265 ? 6.675 0.785 -28.643 1.00 79.19 265 ALA A O 1
ATOM 2060 N N . ASP A 1 266 ? 8.780 0.623 -29.421 1.00 79.00 266 ASP A N 1
ATOM 2061 C CA . ASP A 1 266 ? 9.036 -0.733 -28.930 1.00 79.00 266 ASP A CA 1
ATOM 2062 C C . ASP A 1 266 ? 9.031 -0.815 -27.395 1.00 79.00 266 ASP A C 1
ATOM 2064 O O . ASP A 1 266 ? 8.602 -1.821 -26.825 1.00 79.00 266 ASP A O 1
ATOM 2068 N N . ASP A 1 267 ? 9.404 0.264 -26.699 1.00 79.12 267 ASP A N 1
ATOM 2069 C CA . ASP A 1 267 ? 9.378 0.320 -25.231 1.00 79.12 267 ASP A CA 1
ATOM 2070 C C . ASP A 1 267 ? 7.968 0.363 -24.669 1.00 79.12 267 ASP A C 1
ATOM 2072 O O . ASP A 1 267 ? 7.681 -0.220 -23.621 1.00 79.12 267 ASP A O 1
ATOM 2076 N N . VAL A 1 268 ? 7.055 1.014 -25.387 1.00 81.19 268 VAL A N 1
ATOM 2077 C CA . VAL A 1 268 ? 5.637 1.045 -25.022 1.00 81.19 268 VAL A CA 1
ATOM 2078 C C . VAL A 1 268 ? 5.013 -0.341 -25.209 1.00 81.19 268 VAL A C 1
ATOM 2080 O O . VAL A 1 268 ? 4.204 -0.779 -24.385 1.00 81.19 268 VAL A O 1
ATOM 2083 N N . ILE A 1 269 ? 5.423 -1.073 -26.249 1.00 83.62 269 ILE A N 1
ATOM 2084 C CA . ILE A 1 269 ? 4.996 -2.459 -26.474 1.00 83.62 269 ILE A CA 1
ATOM 2085 C C . ILE A 1 269 ? 5.554 -3.374 -25.377 1.00 83.62 269 ILE A C 1
ATOM 2087 O O . ILE A 1 269 ? 4.809 -4.194 -24.827 1.00 83.62 269 ILE A O 1
ATOM 2091 N N . LEU A 1 270 ? 6.829 -3.213 -25.012 1.00 79.62 270 LEU A N 1
ATOM 2092 C CA . LEU A 1 270 ? 7.456 -3.937 -23.907 1.00 79.62 270 LEU A CA 1
ATOM 2093 C C . LEU A 1 270 ? 6.720 -3.667 -22.588 1.00 79.62 270 LEU A C 1
ATOM 2095 O O . LEU A 1 270 ? 6.394 -4.602 -21.856 1.00 79.62 270 LEU A O 1
ATOM 2099 N N . LEU A 1 271 ? 6.363 -2.413 -22.313 1.00 81.19 271 LEU A N 1
ATOM 2100 C CA . LEU A 1 271 ? 5.578 -2.030 -21.141 1.00 81.19 271 LEU A CA 1
ATOM 2101 C C . LEU A 1 271 ? 4.223 -2.762 -21.083 1.00 81.19 271 LEU A C 1
ATOM 2103 O O . LEU A 1 271 ? 3.847 -3.293 -20.037 1.00 81.19 271 LEU A O 1
ATOM 2107 N N . GLY A 1 272 ? 3.508 -2.858 -22.206 1.00 84.44 272 GLY A N 1
ATOM 2108 C CA . GLY A 1 272 ? 2.257 -3.619 -22.290 1.00 84.44 272 GLY A CA 1
ATOM 2109 C C . GLY A 1 272 ? 2.444 -5.115 -22.002 1.00 84.44 272 GLY A C 1
ATOM 2110 O O . GLY A 1 272 ? 1.681 -5.706 -21.232 1.00 84.44 272 GLY A O 1
ATOM 2111 N N . HIS A 1 273 ? 3.495 -5.721 -22.558 1.00 82.31 273 HIS A N 1
ATOM 2112 C CA . HIS A 1 273 ? 3.812 -7.133 -22.326 1.00 82.31 273 HIS A CA 1
ATOM 2113 C C . HIS A 1 273 ? 4.209 -7.411 -20.874 1.00 82.31 273 HIS A C 1
ATOM 2115 O O . HIS A 1 273 ? 3.735 -8.384 -20.287 1.00 82.31 273 HIS A O 1
ATOM 2121 N N . THR A 1 274 ? 5.032 -6.556 -20.261 1.00 78.88 274 THR A N 1
ATOM 2122 C CA . THR A 1 274 ? 5.426 -6.705 -18.849 1.00 78.88 274 THR A CA 1
ATOM 2123 C C . THR A 1 274 ? 4.234 -6.589 -17.897 1.00 78.88 274 THR A C 1
ATOM 2125 O O . THR A 1 274 ? 4.157 -7.329 -16.913 1.00 78.88 274 THR A O 1
ATOM 2128 N N . TYR A 1 275 ? 3.252 -5.739 -18.214 1.00 84.56 275 TYR A N 1
ATOM 2129 C CA . TYR A 1 275 ? 1.990 -5.654 -17.479 1.00 84.56 275 TYR A CA 1
ATOM 2130 C C . TYR A 1 275 ? 1.179 -6.952 -17.549 1.00 84.56 275 TYR A C 1
ATOM 2132 O O . TYR A 1 275 ? 0.766 -7.477 -16.510 1.00 84.56 275 TYR A O 1
ATOM 2140 N N . ALA A 1 276 ? 0.986 -7.497 -18.752 1.00 87.69 276 ALA A N 1
ATOM 2141 C CA . ALA A 1 276 ? 0.273 -8.759 -18.938 1.00 87.69 276 ALA A CA 1
ATOM 2142 C C . ALA A 1 276 ? 0.983 -9.913 -18.211 1.00 87.69 276 ALA A C 1
ATOM 2144 O O . ALA A 1 276 ? 0.350 -10.663 -17.463 1.00 87.69 276 ALA A O 1
ATOM 2145 N N . ALA A 1 277 ? 2.307 -9.998 -18.353 1.00 83.19 277 ALA A N 1
ATOM 2146 C CA . ALA A 1 277 ? 3.138 -10.996 -17.691 1.00 83.19 277 ALA A CA 1
ATOM 2147 C C . ALA A 1 277 ? 3.007 -10.938 -16.167 1.00 83.19 277 ALA A C 1
ATOM 2149 O O . ALA A 1 277 ? 2.812 -11.969 -15.527 1.00 83.19 277 ALA A O 1
ATOM 2150 N N . LYS A 1 278 ? 3.020 -9.737 -15.576 1.00 80.88 278 LYS A N 1
ATOM 2151 C CA . LYS A 1 278 ? 2.847 -9.551 -14.129 1.00 80.88 278 LYS A CA 1
ATOM 2152 C C . LYS A 1 278 ? 1.516 -10.117 -13.626 1.00 80.88 278 LYS A C 1
ATOM 2154 O O . LYS A 1 278 ? 1.479 -10.751 -12.572 1.00 80.88 278 LYS A O 1
ATOM 2159 N N . ILE A 1 279 ? 0.424 -9.906 -14.362 1.00 84.31 279 ILE A N 1
ATOM 2160 C CA . ILE A 1 279 ? -0.895 -10.444 -13.993 1.00 84.31 279 ILE A CA 1
ATOM 2161 C C . ILE A 1 279 ? -0.915 -11.968 -14.121 1.00 84.31 279 ILE A C 1
ATOM 2163 O O . ILE A 1 279 ? -1.409 -12.644 -13.218 1.00 84.31 279 ILE A O 1
ATOM 2167 N N . ILE A 1 280 ? -0.350 -12.510 -15.203 1.00 89.25 280 ILE A N 1
ATOM 2168 C CA . ILE A 1 280 ? -0.291 -13.956 -15.447 1.00 89.25 280 ILE A CA 1
ATOM 2169 C C . ILE A 1 280 ? 0.531 -14.657 -14.363 1.00 89.25 280 ILE A C 1
ATOM 2171 O O . ILE A 1 280 ? 0.042 -15.606 -13.750 1.00 89.25 280 ILE A O 1
ATOM 2175 N N . VAL A 1 281 ? 1.740 -14.165 -14.078 1.00 85.38 281 VAL A N 1
ATOM 2176 C CA . VAL A 1 281 ? 2.626 -14.718 -13.044 1.00 85.38 281 VAL A CA 1
ATOM 2177 C C . VAL A 1 281 ? 1.938 -14.704 -11.684 1.00 85.38 281 VAL A C 1
ATOM 2179 O O . VAL A 1 281 ? 1.960 -15.707 -10.976 1.00 85.38 281 VAL A O 1
ATOM 2182 N N . ARG A 1 282 ? 1.250 -13.612 -11.333 1.00 82.19 282 ARG A N 1
ATOM 2183 C CA . ARG A 1 2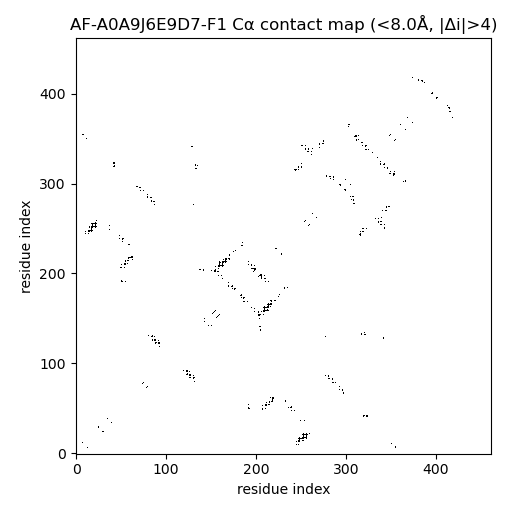82 ? 0.494 -13.527 -10.078 1.00 82.19 282 ARG A CA 1
ATOM 2184 C C . ARG A 1 282 ? -0.674 -14.513 -10.037 1.00 82.19 282 ARG A C 1
ATOM 2186 O O . ARG A 1 282 ? -0.906 -15.133 -9.004 1.00 82.19 282 ARG A O 1
ATOM 2193 N N . GLY A 1 283 ? -1.393 -14.682 -11.145 1.00 88.12 283 GLY A N 1
ATOM 2194 C CA . GLY A 1 283 ? -2.449 -15.686 -11.274 1.00 88.12 283 GLY A CA 1
ATOM 2195 C C . GLY A 1 283 ? -1.928 -17.106 -11.062 1.00 88.12 283 GLY A C 1
ATOM 2196 O O . GLY A 1 283 ? -2.503 -17.866 -10.284 1.00 88.12 283 GLY A O 1
ATOM 2197 N N . LEU A 1 284 ? -0.803 -17.436 -11.697 1.00 91.00 284 LEU A N 1
ATOM 2198 C CA . LEU A 1 284 ? -0.158 -18.740 -11.586 1.00 91.00 284 LEU A CA 1
ATOM 2199 C C . LEU A 1 284 ? 0.380 -18.990 -10.172 1.00 91.00 284 LEU A C 1
ATOM 2201 O O . LEU A 1 284 ? 0.142 -20.053 -9.608 1.00 91.00 284 LEU A O 1
ATOM 2205 N N . MET A 1 285 ? 1.023 -17.993 -9.563 1.00 87.00 285 MET A N 1
ATOM 2206 C CA . MET A 1 285 ? 1.503 -18.063 -8.182 1.00 87.00 285 MET A CA 1
ATOM 2207 C C . MET A 1 285 ? 0.358 -18.312 -7.192 1.00 87.00 285 MET A C 1
ATOM 2209 O O . MET A 1 285 ? 0.466 -19.202 -6.348 1.00 87.00 285 MET A O 1
ATOM 2213 N N . VAL A 1 286 ? -0.767 -17.597 -7.320 1.00 86.12 286 VAL A N 1
ATOM 2214 C CA . VAL A 1 286 ? -1.934 -17.807 -6.447 1.00 86.12 286 VAL A CA 1
ATOM 2215 C C . VAL A 1 286 ? -2.536 -19.194 -6.666 1.00 86.12 286 VAL A C 1
ATOM 2217 O O . VAL A 1 286 ? -2.948 -19.821 -5.696 1.00 86.12 286 VAL A O 1
ATOM 2220 N N . LEU A 1 287 ? -2.559 -19.698 -7.902 1.00 91.62 287 LEU A N 1
ATOM 2221 C CA . LEU A 1 287 ? -3.053 -21.041 -8.217 1.00 91.62 287 LEU A CA 1
ATOM 2222 C C . LEU A 1 287 ? -2.178 -22.131 -7.587 1.00 91.62 287 LEU A C 1
ATOM 2224 O O . LEU A 1 287 ? -2.708 -23.045 -6.960 1.00 91.62 287 LEU A O 1
ATOM 2228 N N . VAL A 1 288 ? -0.852 -22.017 -7.703 1.00 91.06 288 VAL A N 1
ATOM 2229 C CA . VAL A 1 288 ? 0.106 -22.965 -7.107 1.00 91.06 288 VAL A CA 1
ATOM 2230 C C . VAL A 1 288 ? -0.004 -22.976 -5.582 1.00 91.06 288 VAL A C 1
ATOM 2232 O O . VAL A 1 288 ? 0.054 -24.035 -4.962 1.00 91.06 288 VAL A O 1
ATOM 2235 N N . LEU A 1 289 ? -0.200 -21.808 -4.967 1.00 87.69 289 LEU A N 1
ATOM 2236 C CA . LEU A 1 289 ? -0.294 -21.679 -3.513 1.00 87.69 289 LEU A CA 1
ATOM 2237 C C . LEU A 1 289 ? -1.707 -21.925 -2.964 1.00 87.69 289 LEU A C 1
ATOM 2239 O O . LEU A 1 289 ? -1.851 -22.146 -1.762 1.00 87.69 289 LEU A O 1
ATOM 2243 N N . TYR A 1 290 ? -2.740 -21.939 -3.814 1.00 87.94 290 TYR A N 1
ATOM 2244 C CA . TYR A 1 290 ? -4.141 -22.140 -3.432 1.00 87.94 290 TYR A CA 1
ATOM 2245 C C . TYR A 1 290 ? -4.381 -23.311 -2.459 1.00 87.94 290 TYR A C 1
ATOM 2247 O O . TYR A 1 290 ? -4.998 -23.069 -1.419 1.00 87.94 290 TYR A O 1
ATOM 2255 N N . PRO A 1 291 ? -3.873 -24.542 -2.699 1.00 88.81 291 PRO A N 1
ATOM 2256 C CA . PRO A 1 291 ? -4.111 -25.659 -1.781 1.00 88.81 291 PRO A CA 1
ATOM 2257 C C . PRO A 1 291 ? -3.582 -25.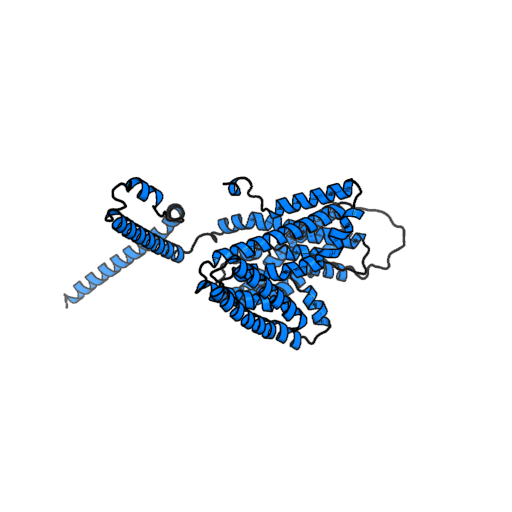400 -0.363 1.00 88.81 291 PRO A C 1
ATOM 2259 O O . PRO A 1 291 ? -4.220 -25.796 0.609 1.00 88.81 291 PRO A O 1
ATOM 2262 N N . VAL A 1 292 ? -2.456 -24.694 -0.229 1.00 87.25 292 VAL A N 1
ATOM 2263 C CA . VAL A 1 292 ? -1.852 -24.372 1.075 1.00 87.25 292 VAL A CA 1
ATOM 2264 C C . VAL A 1 292 ? -2.531 -23.160 1.723 1.00 87.25 292 VAL A C 1
ATOM 2266 O O . VAL A 1 292 ? -2.657 -23.068 2.945 1.00 87.25 292 VAL A O 1
ATOM 2269 N N . LEU A 1 293 ? -3.023 -22.227 0.908 1.00 79.69 293 LEU A N 1
ATOM 2270 C CA . LEU A 1 293 ? -3.792 -21.070 1.366 1.00 79.69 293 LEU A CA 1
ATOM 2271 C C . LEU A 1 293 ? -5.099 -21.488 2.047 1.00 79.69 293 LEU A C 1
ATOM 2273 O O . LEU A 1 293 ? -5.462 -20.908 3.072 1.00 79.69 293 LEU A O 1
ATOM 2277 N N . CYS A 1 294 ? -5.773 -22.507 1.511 1.00 81.06 294 CYS A N 1
ATOM 2278 C CA . CYS A 1 294 ? -7.008 -23.044 2.079 1.00 81.06 294 CYS A CA 1
ATOM 2279 C C . CYS A 1 294 ? -6.804 -23.766 3.418 1.00 81.06 294 CYS A C 1
ATOM 2281 O O . CYS A 1 294 ? -7.745 -23.850 4.196 1.00 81.06 294 CYS A O 1
ATOM 2283 N N . SER A 1 295 ? -5.604 -24.270 3.719 1.00 82.12 295 SER A N 1
ATOM 2284 C CA . SER A 1 295 ? -5.360 -25.047 4.941 1.00 82.12 295 SER A CA 1
ATOM 2285 C C . SER A 1 295 ? -4.845 -24.229 6.132 1.00 82.12 295 SER A C 1
ATOM 2287 O O . SER A 1 295 ? -4.793 -24.746 7.243 1.00 82.12 295 SER A O 1
ATOM 2289 N N . THR A 1 296 ? -4.412 -22.981 5.929 1.00 74.19 296 THR A N 1
ATOM 2290 C CA . THR A 1 296 ? -3.593 -22.225 6.905 1.00 74.19 296 THR A CA 1
ATOM 2291 C C . THR A 1 296 ? -4.292 -21.027 7.560 1.00 74.19 296 THR A C 1
ATOM 2293 O O . THR A 1 296 ? -3.661 -20.307 8.335 1.00 74.19 296 THR A O 1
ATOM 2296 N N . GLY A 1 297 ? -5.582 -20.788 7.295 1.00 67.31 297 GLY A N 1
ATOM 2297 C CA . GLY A 1 297 ? -6.283 -19.623 7.846 1.00 67.31 297 GLY A CA 1
ATOM 2298 C C . GLY A 1 297 ? -7.759 -19.538 7.466 1.00 67.31 297 GLY A C 1
ATOM 2299 O O . GLY A 1 297 ? -8.519 -20.468 7.709 1.00 67.31 297 GLY A O 1
ATOM 2300 N N . TYR A 1 298 ? -8.180 -18.391 6.924 1.00 67.75 298 TYR A N 1
ATOM 2301 C CA . TYR A 1 298 ? -9.550 -18.220 6.431 1.00 67.75 298 TYR A CA 1
ATOM 2302 C C . TYR A 1 298 ? -9.802 -19.081 5.195 1.00 67.75 298 TYR A C 1
ATOM 2304 O O . TYR A 1 298 ? -8.962 -19.116 4.293 1.00 67.75 298 TYR A 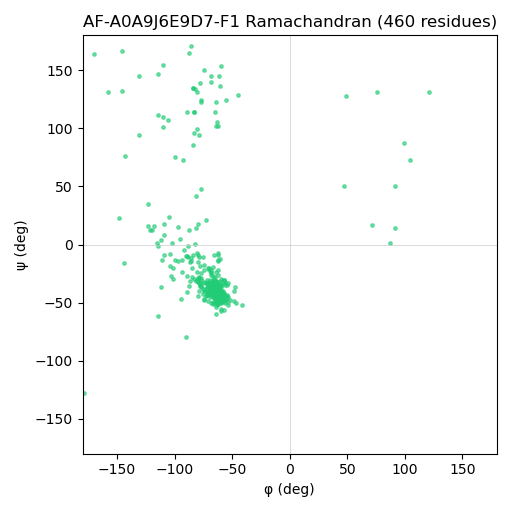O 1
ATOM 2312 N N . ASP A 1 299 ? -10.992 -19.681 5.130 1.00 70.94 299 ASP A N 1
ATOM 2313 C CA . ASP A 1 299 ? -11.463 -20.418 3.961 1.00 70.94 299 ASP A CA 1
ATOM 2314 C C . ASP A 1 299 ? -11.567 -19.476 2.754 1.00 70.94 299 ASP A C 1
ATOM 2316 O O . ASP A 1 299 ? -12.488 -18.658 2.641 1.00 70.94 299 ASP A O 1
ATOM 2320 N N . LEU A 1 300 ? -10.578 -19.564 1.862 1.00 70.69 300 LEU A N 1
ATOM 2321 C CA . LEU A 1 300 ? -10.494 -18.729 0.673 1.00 70.69 300 LEU A CA 1
ATOM 2322 C C . LEU A 1 300 ? -11.345 -19.306 -0.457 1.00 70.69 300 LEU A C 1
ATOM 2324 O O . LEU A 1 300 ? -11.053 -20.355 -1.037 1.00 70.69 300 LEU A O 1
ATOM 2328 N N . ASN A 1 301 ? -12.386 -18.561 -0.820 1.00 80.56 301 ASN A N 1
ATOM 2329 C CA . ASN A 1 301 ? -13.196 -18.866 -1.993 1.00 80.56 301 ASN A CA 1
ATOM 2330 C C . ASN A 1 301 ? -12.452 -18.500 -3.284 1.00 80.56 301 ASN A C 1
ATOM 2332 O O . ASN A 1 301 ? -11.749 -17.492 -3.334 1.00 80.56 301 ASN A O 1
ATOM 2336 N N . TRP A 1 302 ? -12.719 -19.215 -4.383 1.00 81.69 302 TRP A N 1
ATOM 2337 C CA . TRP A 1 302 ? -12.147 -18.896 -5.703 1.00 81.69 302 TRP A CA 1
ATOM 2338 C C . TRP A 1 302 ? -12.400 -17.436 -6.128 1.00 81.69 302 TRP A C 1
ATOM 2340 O O . TRP A 1 302 ? -11.545 -16.799 -6.739 1.00 81.69 302 TRP A O 1
ATOM 2350 N N . ARG A 1 303 ? -13.550 -16.864 -5.731 1.00 83.31 303 ARG A N 1
ATOM 2351 C CA . ARG A 1 303 ? -13.878 -15.446 -5.955 1.00 83.31 303 ARG A CA 1
ATOM 2352 C C . ARG A 1 303 ? -12.896 -14.517 -5.240 1.00 83.31 303 ARG A C 1
ATOM 2354 O O . ARG A 1 303 ? -12.468 -13.516 -5.805 1.00 83.31 303 ARG A O 1
ATOM 2361 N N . GLN A 1 304 ? -12.525 -14.856 -4.007 1.00 78.56 304 GLN A N 1
ATOM 2362 C CA . GLN A 1 304 ? -11.537 -14.110 -3.228 1.00 78.56 304 GLN A CA 1
ATOM 2363 C C . GLN A 1 304 ? -10.134 -14.282 -3.823 1.00 78.56 304 GLN A C 1
ATOM 2365 O O . GLN A 1 304 ? -9.382 -13.316 -3.846 1.00 78.56 304 GLN A O 1
ATOM 2370 N N . CYS A 1 305 ? -9.802 -15.443 -4.394 1.00 81.25 305 CYS A N 1
ATOM 2371 C CA . CYS A 1 305 ? -8.537 -15.656 -5.106 1.00 81.25 305 CYS A CA 1
ATOM 2372 C C . CYS A 1 305 ? -8.399 -14.763 -6.343 1.00 81.25 305 CYS A C 1
ATOM 2374 O O . CYS A 1 305 ? -7.361 -14.133 -6.523 1.00 81.25 305 CYS A O 1
ATOM 2376 N N . VAL A 1 306 ? -9.456 -14.626 -7.151 1.00 84.81 306 VAL A N 1
ATOM 2377 C CA . VAL A 1 306 ? -9.460 -13.682 -8.284 1.00 84.81 306 VAL A CA 1
ATOM 2378 C C . VAL A 1 306 ? -9.242 -12.248 -7.794 1.00 84.81 306 VAL A C 1
ATOM 2380 O O . VAL A 1 306 ? -8.446 -11.508 -8.371 1.00 84.81 306 VAL A O 1
ATOM 2383 N N . ALA A 1 307 ? -9.881 -11.865 -6.685 1.00 78.12 307 ALA A N 1
ATOM 2384 C CA . ALA A 1 307 ? -9.635 -10.566 -6.069 1.00 78.12 307 ALA A CA 1
ATOM 2385 C C . ALA A 1 307 ? -8.180 -10.421 -5.579 1.00 78.12 307 ALA A C 1
ATOM 2387 O O . ALA A 1 307 ? -7.584 -9.373 -5.800 1.00 78.12 307 ALA A O 1
ATOM 2388 N N . LEU A 1 308 ? -7.572 -11.455 -4.987 1.00 78.38 308 LEU A N 1
ATOM 2389 C CA . LEU A 1 308 ? -6.167 -11.449 -4.546 1.00 78.38 308 LEU A CA 1
ATOM 2390 C C . LEU A 1 308 ? -5.176 -11.259 -5.704 1.00 78.38 308 LEU A C 1
ATOM 2392 O O . LEU A 1 308 ? -4.175 -10.554 -5.544 1.00 78.38 308 LEU A O 1
ATOM 2396 N N . VAL A 1 309 ? -5.459 -11.843 -6.872 1.00 82.56 309 VAL A N 1
ATOM 2397 C CA . VAL A 1 309 ? -4.663 -11.634 -8.094 1.00 82.56 309 VAL A CA 1
ATOM 2398 C C . VAL A 1 309 ? -4.784 -10.186 -8.570 1.00 82.56 309 VAL A C 1
ATOM 2400 O O . VAL A 1 309 ? -3.788 -9.581 -8.953 1.00 82.56 309 VAL A O 1
ATOM 2403 N N . TRP A 1 310 ? -5.977 -9.597 -8.497 1.00 82.00 310 TRP A N 1
ATOM 2404 C CA . TRP A 1 310 ? -6.213 -8.231 -8.973 1.00 82.00 310 TRP A CA 1
ATOM 2405 C C . TRP A 1 310 ? -5.738 -7.137 -8.010 1.00 82.00 310 TRP A C 1
ATOM 2407 O O . TRP A 1 310 ? -5.386 -6.032 -8.433 1.00 82.00 310 TRP A O 1
ATOM 2417 N N . ILE A 1 311 ? -5.733 -7.426 -6.706 1.00 70.00 311 ILE A N 1
ATOM 2418 C CA . ILE A 1 311 ? -5.216 -6.524 -5.679 1.00 70.00 311 ILE A CA 1
ATOM 2419 C C . ILE A 1 311 ? -3.718 -6.344 -5.914 1.00 70.00 311 ILE A C 1
ATOM 2421 O O . ILE A 1 311 ? -2.955 -7.301 -5.898 1.00 70.00 311 ILE A O 1
ATOM 2425 N N . ASN A 1 312 ? -3.288 -5.100 -6.090 1.00 67.62 312 ASN A N 1
ATOM 2426 C CA . ASN A 1 312 ? -1.878 -4.733 -6.077 1.00 67.62 312 ASN A CA 1
ATOM 2427 C C . ASN A 1 312 ? -1.577 -3.912 -4.819 1.00 67.62 312 ASN A C 1
ATOM 2429 O O . ASN A 1 312 ? -2.471 -3.242 -4.285 1.00 67.62 312 ASN A O 1
ATOM 2433 N N . PHE A 1 313 ? -0.323 -3.925 -4.369 1.00 60.16 313 PHE A N 1
ATOM 2434 C CA . PHE A 1 313 ? 0.138 -3.002 -3.340 1.00 60.16 313 PHE A CA 1
ATOM 2435 C C . PHE A 1 313 ? 0.027 -1.568 -3.871 1.00 60.16 313 PHE A C 1
ATOM 2437 O O . PHE A 1 313 ? 0.771 -1.135 -4.747 1.00 60.16 313 PHE A O 1
ATOM 2444 N N . LYS A 1 314 ? -0.976 -0.840 -3.374 1.00 58.69 314 LYS A N 1
ATOM 2445 C CA . LYS A 1 314 ? -1.202 0.577 -3.674 1.00 58.69 314 LYS A CA 1
ATOM 2446 C C . LYS A 1 314 ? -0.328 1.399 -2.736 1.00 58.69 314 LYS A C 1
ATOM 2448 O O . LYS A 1 314 ? -0.787 1.771 -1.654 1.00 58.69 314 LYS A O 1
ATOM 2453 N N . SER A 1 315 ? 0.925 1.638 -3.104 1.00 59.53 315 SER A N 1
ATOM 2454 C CA . SER A 1 315 ? 1.802 2.449 -2.264 1.00 59.53 315 SER A CA 1
ATOM 2455 C C . SER A 1 315 ? 2.775 3.281 -3.080 1.00 59.53 315 SER A C 1
ATOM 2457 O O . SER A 1 315 ? 3.465 2.749 -3.951 1.00 59.53 315 SER A O 1
ATOM 2459 N N . ALA A 1 316 ? 2.879 4.572 -2.750 1.00 66.50 316 ALA A N 1
ATOM 2460 C CA . ALA A 1 316 ? 3.939 5.425 -3.272 1.00 66.50 316 ALA A CA 1
ATOM 2461 C C . ALA A 1 316 ? 5.333 4.950 -2.840 1.00 66.50 316 ALA A C 1
ATOM 2463 O O . ALA A 1 316 ? 6.316 5.355 -3.440 1.00 66.50 316 ALA A O 1
ATOM 2464 N N . VAL A 1 317 ? 5.441 4.038 -1.867 1.00 66.31 317 VAL A N 1
ATOM 2465 C CA . VAL A 1 317 ? 6.722 3.410 -1.513 1.00 66.31 317 VAL A CA 1
ATOM 2466 C C . VAL A 1 317 ? 7.333 2.652 -2.687 1.00 66.31 317 VAL A C 1
ATOM 2468 O O . VAL A 1 317 ? 8.526 2.776 -2.916 1.00 66.31 317 VAL A O 1
ATOM 2471 N N . ILE A 1 318 ? 6.534 1.941 -3.485 1.00 68.25 318 ILE A N 1
ATOM 2472 C CA . ILE A 1 318 ? 7.036 1.222 -4.669 1.00 68.25 318 ILE A CA 1
ATOM 2473 C C . ILE A 1 318 ? 7.610 2.207 -5.689 1.00 68.25 318 ILE A C 1
ATOM 2475 O O . ILE A 1 318 ? 8.662 1.976 -6.282 1.00 68.25 318 ILE A O 1
ATOM 2479 N N . VAL A 1 319 ? 6.905 3.323 -5.863 1.00 74.12 319 VAL A N 1
ATOM 2480 C CA . VAL A 1 319 ? 7.317 4.427 -6.726 1.00 74.12 319 VAL A CA 1
ATOM 2481 C C . VAL A 1 319 ? 8.617 5.053 -6.206 1.00 74.12 319 VAL A C 1
ATOM 2483 O O . VAL A 1 319 ? 9.544 5.248 -6.981 1.00 74.12 319 VAL A O 1
ATOM 2486 N N . GLY A 1 320 ? 8.721 5.295 -4.897 1.00 69.88 320 GLY A N 1
ATOM 2487 C CA . GLY A 1 320 ? 9.922 5.835 -4.258 1.00 69.88 320 GLY A CA 1
ATOM 2488 C C . GLY A 1 320 ? 11.128 4.895 -4.327 1.00 69.88 320 GLY A C 1
ATOM 2489 O O . GLY A 1 320 ? 12.227 5.349 -4.622 1.00 69.88 320 GLY A O 1
ATOM 2490 N N . PHE A 1 321 ? 10.939 3.585 -4.148 1.00 68.06 321 PHE A N 1
ATOM 2491 C CA . PHE A 1 321 ? 12.008 2.597 -4.341 1.00 68.06 321 PHE A CA 1
ATOM 2492 C C . PHE A 1 321 ? 12.465 2.526 -5.797 1.00 68.06 321 PHE A C 1
ATOM 2494 O O . PHE A 1 321 ? 13.664 2.533 -6.056 1.00 68.06 321 PHE A O 1
ATOM 2501 N N . SER A 1 322 ? 11.524 2.534 -6.744 1.00 68.50 322 SER A N 1
ATOM 2502 C CA . SER A 1 322 ? 11.846 2.573 -8.178 1.00 68.50 322 SER A CA 1
ATOM 2503 C C . SER A 1 322 ? 12.646 3.828 -8.544 1.00 68.50 322 SER A C 1
ATOM 2505 O O . SER A 1 322 ? 13.485 3.789 -9.433 1.00 68.50 322 SER A O 1
ATOM 2507 N N . LEU A 1 323 ? 12.402 4.934 -7.836 1.00 69.25 323 LEU A N 1
ATOM 2508 C CA . LEU A 1 323 ? 13.098 6.206 -8.006 1.00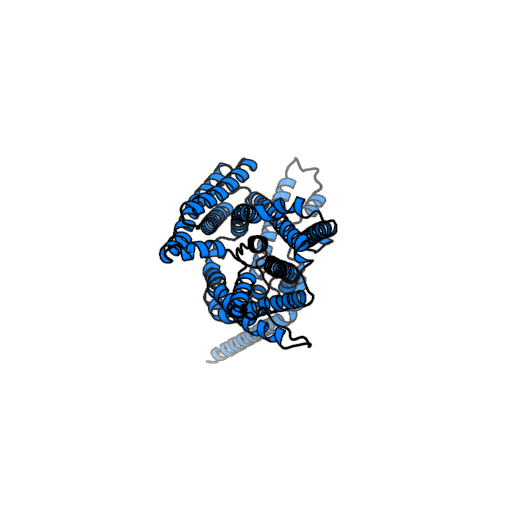 69.25 323 LEU A CA 1
ATOM 2509 C C . LEU A 1 323 ? 14.502 6.211 -7.369 1.00 69.25 323 LEU A C 1
ATOM 2511 O O . LEU A 1 323 ? 15.365 6.962 -7.813 1.00 69.25 323 LEU A O 1
ATOM 2515 N N . SER A 1 324 ? 14.732 5.361 -6.362 1.00 62.84 324 SER A N 1
ATOM 2516 C CA . SER A 1 324 ? 15.975 5.246 -5.585 1.00 62.84 324 SER A CA 1
ATOM 2517 C C . SER A 1 324 ? 17.016 4.287 -6.196 1.00 62.84 324 SER A C 1
ATOM 2519 O O . SER A 1 324 ? 17.981 3.927 -5.519 1.00 62.84 324 SER A O 1
ATOM 2521 N N . SER A 1 325 ? 16.842 3.845 -7.446 1.00 58.03 325 SER A N 1
ATOM 2522 C CA . SER A 1 325 ? 17.741 2.884 -8.097 1.00 58.03 325 SER A CA 1
ATOM 2523 C C . SER A 1 325 ? 19.157 3.452 -8.279 1.00 58.03 325 SER A C 1
ATOM 2525 O O . SER A 1 325 ? 19.425 4.202 -9.213 1.00 58.03 325 SER A O 1
ATOM 2527 N N . TRP A 1 326 ? 20.083 3.039 -7.414 1.00 49.69 326 TRP A N 1
ATOM 2528 C CA . TRP A 1 326 ? 21.521 3.260 -7.563 1.00 49.69 326 TRP A CA 1
ATOM 2529 C C . TRP A 1 326 ? 22.112 2.187 -8.485 1.00 49.69 326 TRP A C 1
ATOM 2531 O O . TRP A 1 326 ? 22.428 1.086 -8.043 1.00 49.69 326 TRP A O 1
ATOM 2541 N N . ILE A 1 327 ? 22.267 2.494 -9.773 1.00 52.03 327 ILE A N 1
ATOM 2542 C CA . ILE A 1 327 ? 23.054 1.665 -10.695 1.00 52.03 327 ILE A CA 1
ATOM 2543 C C . ILE A 1 327 ? 24.316 2.452 -11.036 1.00 52.03 327 ILE A C 1
ATOM 2545 O O . ILE A 1 327 ? 24.291 3.391 -11.824 1.00 52.03 327 ILE A O 1
ATOM 2549 N N . SER A 1 328 ? 25.422 2.089 -10.392 1.00 44.81 328 SER A N 1
ATOM 2550 C CA . SER A 1 328 ? 26.674 2.850 -10.409 1.00 44.81 328 SER A CA 1
ATOM 2551 C C . SER A 1 328 ? 27.570 2.607 -11.630 1.00 44.81 328 SER A C 1
ATOM 2553 O O . SER A 1 328 ? 28.629 3.215 -11.697 1.00 44.81 328 SER A O 1
ATOM 2555 N N . ASN A 1 329 ? 27.187 1.758 -12.596 1.00 47.69 329 ASN A N 1
ATOM 2556 C CA . ASN A 1 329 ? 28.093 1.344 -13.685 1.00 47.69 329 ASN A CA 1
ATOM 2557 C C . ASN A 1 329 ? 27.420 1.034 -15.044 1.00 47.69 329 ASN A C 1
ATOM 2559 O O . ASN A 1 329 ? 27.987 0.301 -15.849 1.00 47.69 329 ASN A O 1
ATOM 2563 N N . ILE A 1 330 ? 26.225 1.565 -15.333 1.00 56.66 330 ILE A N 1
ATOM 2564 C CA . ILE A 1 330 ? 25.547 1.366 -16.632 1.00 56.66 330 ILE A CA 1
ATOM 2565 C C . ILE A 1 330 ? 25.446 2.702 -17.382 1.00 56.66 330 ILE A C 1
ATOM 2567 O O . ILE A 1 330 ? 25.292 3.754 -16.765 1.00 56.66 330 ILE A O 1
ATOM 2571 N N . ASN A 1 331 ? 25.529 2.659 -18.720 1.00 65.56 331 ASN A N 1
ATOM 2572 C CA . ASN A 1 331 ? 25.297 3.811 -19.597 1.00 65.56 331 ASN A CA 1
ATOM 2573 C C . ASN A 1 331 ? 24.044 4.594 -19.167 1.00 65.56 331 ASN A C 1
ATOM 2575 O O . ASN A 1 331 ? 22.960 4.021 -19.039 1.00 65.56 331 ASN A O 1
ATOM 2579 N N . VAL A 1 332 ? 24.183 5.914 -19.000 1.00 67.12 332 VAL A N 1
ATOM 2580 C CA . VAL A 1 332 ? 23.120 6.810 -18.498 1.00 67.12 332 VAL A CA 1
ATOM 2581 C C . VAL A 1 332 ? 21.826 6.691 -19.317 1.00 67.12 332 VAL A C 1
ATOM 2583 O O . VAL A 1 332 ? 20.732 6.734 -18.760 1.00 67.12 332 VAL A O 1
ATOM 2586 N N . SER A 1 333 ? 21.937 6.473 -20.631 1.00 65.94 333 SER A N 1
ATOM 2587 C CA . SER A 1 333 ? 20.792 6.273 -21.529 1.00 65.94 333 SER A CA 1
ATOM 2588 C C . SER A 1 333 ? 20.000 4.995 -21.234 1.00 65.94 333 SER A C 1
ATOM 2590 O O . SER A 1 333 ? 18.772 5.005 -21.297 1.00 65.94 333 SER A O 1
ATOM 2592 N N . VAL A 1 334 ? 20.678 3.903 -20.873 1.00 67.50 334 VAL A N 1
ATOM 2593 C CA . VAL A 1 334 ? 20.036 2.628 -20.524 1.00 67.50 334 VAL A CA 1
ATOM 2594 C C . VAL A 1 334 ? 19.358 2.744 -19.162 1.00 67.50 334 VAL A C 1
ATOM 2596 O O . VAL A 1 334 ? 18.191 2.390 -19.036 1.00 67.50 334 VAL A O 1
ATOM 2599 N N . ALA A 1 335 ? 20.034 3.338 -18.174 1.00 66.62 335 ALA A N 1
ATOM 2600 C CA . ALA A 1 335 ? 19.477 3.530 -16.835 1.00 66.62 335 ALA A CA 1
ATOM 2601 C C . ALA A 1 335 ? 18.182 4.368 -16.845 1.00 66.62 335 ALA A C 1
ATOM 2603 O O . ALA A 1 335 ? 17.200 4.012 -16.195 1.00 66.62 335 ALA A O 1
ATOM 2604 N N . LEU A 1 336 ? 18.143 5.447 -17.636 1.00 70.38 336 LEU A N 1
ATOM 2605 C CA . LEU A 1 336 ? 16.951 6.291 -17.783 1.00 70.38 336 LEU A CA 1
ATOM 2606 C C . LEU A 1 336 ? 15.782 5.559 -18.459 1.00 70.38 336 LEU A C 1
ATOM 2608 O O . LEU A 1 336 ? 14.626 5.751 -18.074 1.00 70.38 336 LEU A O 1
ATOM 2612 N N . ARG A 1 337 ? 16.071 4.702 -19.444 1.00 70.56 337 ARG A N 1
ATOM 2613 C CA . ARG A 1 337 ? 15.069 3.870 -20.127 1.00 70.56 337 ARG A CA 1
ATOM 2614 C C . ARG A 1 337 ? 14.486 2.810 -19.190 1.00 70.56 337 ARG A C 1
ATOM 2616 O O . ARG A 1 337 ? 13.273 2.609 -19.165 1.00 70.56 337 ARG A O 1
ATOM 2623 N N . GLU A 1 338 ? 15.320 2.175 -18.372 1.00 70.50 338 GLU A N 1
ATOM 2624 C CA . GLU A 1 338 ? 14.873 1.213 -17.360 1.00 70.50 338 GLU A CA 1
ATOM 2625 C C . GLU A 1 338 ? 13.996 1.871 -16.287 1.00 70.50 338 GLU A C 1
ATOM 2627 O O . GLU A 1 338 ? 12.914 1.363 -15.979 1.00 70.50 338 GLU A O 1
ATOM 2632 N N . ASP A 1 339 ? 14.409 3.029 -15.762 1.00 71.12 339 ASP A N 1
ATOM 2633 C CA . ASP A 1 339 ? 13.619 3.835 -14.821 1.00 71.12 339 ASP A CA 1
ATOM 2634 C C . ASP A 1 339 ? 12.234 4.167 -15.388 1.00 71.12 339 ASP A C 1
ATOM 2636 O O . ASP A 1 339 ? 11.221 4.026 -14.694 1.00 71.12 339 ASP A O 1
ATOM 2640 N N . ALA A 1 340 ? 12.179 4.555 -16.664 1.00 75.06 340 ALA A N 1
ATOM 2641 C CA . ALA A 1 340 ? 10.943 4.875 -17.363 1.00 75.06 340 ALA A CA 1
ATOM 2642 C C . ALA A 1 340 ? 9.986 3.684 -17.442 1.00 75.06 340 ALA A C 1
ATOM 2644 O O . ALA A 1 340 ? 8.801 3.821 -17.133 1.00 75.06 340 ALA A O 1
ATOM 2645 N N . ILE A 1 341 ? 10.495 2.512 -17.831 1.00 75.12 341 ILE A N 1
ATOM 2646 C CA . ILE A 1 341 ? 9.694 1.291 -17.962 1.00 75.12 341 ILE A CA 1
ATOM 2647 C C . ILE A 1 341 ? 9.200 0.833 -16.583 1.00 75.12 341 ILE A C 1
ATOM 2649 O O . ILE A 1 341 ? 8.023 0.498 -16.435 1.00 75.12 341 ILE A O 1
ATOM 2653 N N . ARG A 1 342 ? 10.050 0.875 -15.546 1.00 75.06 342 ARG A N 1
ATOM 2654 C CA . ARG A 1 342 ? 9.679 0.490 -14.171 1.00 75.06 342 ARG A CA 1
ATOM 2655 C C . ARG A 1 342 ? 8.604 1.405 -13.590 1.00 75.06 342 ARG A C 1
ATOM 2657 O O . ARG A 1 342 ? 7.554 0.925 -13.158 1.00 75.06 342 ARG A O 1
ATOM 2664 N N . LEU A 1 343 ? 8.828 2.719 -13.611 1.00 78.31 343 LEU A N 1
ATOM 2665 C CA . LEU A 1 343 ? 7.866 3.702 -13.101 1.00 78.31 343 LEU A CA 1
ATOM 2666 C C . LEU A 1 343 ? 6.581 3.710 -13.935 1.00 78.31 343 LEU A C 1
ATOM 2668 O O . LEU A 1 343 ? 5.482 3.727 -13.376 1.00 78.31 343 LEU A O 1
ATOM 2672 N N . GLY A 1 344 ? 6.708 3.610 -15.260 1.00 80.50 344 GLY A N 1
ATOM 2673 C CA . GLY A 1 344 ? 5.591 3.467 -16.189 1.00 80.50 344 GLY A CA 1
ATOM 2674 C C . GLY A 1 344 ? 4.724 2.252 -15.868 1.00 80.50 344 GLY A C 1
ATOM 2675 O O . GLY A 1 344 ? 3.499 2.371 -15.819 1.00 80.50 344 GLY A O 1
ATOM 2676 N N . LEU A 1 345 ? 5.330 1.103 -15.550 1.00 79.00 345 LEU A N 1
ATOM 2677 C CA . LEU A 1 345 ? 4.594 -0.104 -15.171 1.00 79.00 345 LEU A CA 1
ATOM 2678 C C . LEU A 1 345 ? 3.850 0.080 -13.852 1.00 79.00 345 LEU A C 1
ATOM 2680 O O . LEU A 1 345 ? 2.687 -0.313 -13.738 1.00 79.00 345 LEU A O 1
ATOM 2684 N N . VAL A 1 346 ? 4.495 0.676 -12.848 1.00 77.88 346 VAL A N 1
ATOM 2685 C CA . VAL A 1 346 ? 3.860 0.937 -11.550 1.00 77.88 346 VAL A CA 1
ATOM 2686 C C . VAL A 1 346 ? 2.649 1.852 -11.727 1.00 77.88 346 VAL A C 1
ATOM 2688 O O . VAL A 1 346 ? 1.579 1.547 -11.193 1.00 77.88 346 VAL A O 1
ATOM 2691 N N . PHE A 1 347 ? 2.766 2.915 -12.527 1.00 81.62 347 PHE A N 1
ATOM 2692 C CA . PHE A 1 347 ? 1.643 3.797 -12.843 1.00 81.62 347 PHE A CA 1
ATOM 2693 C C . PHE A 1 347 ? 0.545 3.093 -13.643 1.00 81.62 347 PHE A C 1
ATOM 2695 O O . PHE A 1 347 ? -0.631 3.265 -13.320 1.00 81.62 347 PHE A O 1
ATOM 2702 N N . LEU A 1 348 ? 0.898 2.259 -14.624 1.00 82.38 348 LEU A N 1
ATOM 2703 C CA . LEU A 1 348 ? -0.058 1.514 -15.445 1.00 82.38 348 LEU A CA 1
ATOM 2704 C C . LEU A 1 348 ? -0.866 0.512 -14.610 1.00 82.38 348 LEU A C 1
ATOM 2706 O O . LEU A 1 348 ? -2.098 0.506 -14.659 1.00 82.38 348 LEU A O 1
ATOM 2710 N N . VAL A 1 349 ? -0.190 -0.286 -13.777 1.00 81.00 349 VAL A N 1
ATOM 2711 C CA . VAL A 1 349 ? -0.841 -1.221 -12.847 1.00 81.00 349 VAL A CA 1
ATOM 2712 C C . VAL A 1 349 ? -1.719 -0.457 -11.866 1.00 81.00 349 VAL A C 1
ATOM 2714 O O . VAL A 1 349 ? -2.855 -0.857 -11.611 1.00 81.00 349 VAL A O 1
ATOM 2717 N N . GLN A 1 350 ? -1.216 0.649 -11.316 1.00 78.25 350 GLN A N 1
ATOM 2718 C CA . GLN A 1 350 ? -1.977 1.461 -10.380 1.00 78.25 350 GLN A CA 1
ATOM 2719 C C . GLN A 1 350 ? -3.222 2.044 -11.046 1.00 78.25 350 GLN A C 1
ATOM 2721 O O . GLN A 1 350 ? -4.279 1.999 -10.428 1.00 78.25 350 GLN A O 1
ATOM 2726 N N . ALA A 1 351 ? -3.147 2.534 -12.282 1.00 79.75 351 ALA A N 1
ATOM 2727 C CA . ALA A 1 351 ? -4.303 3.036 -13.011 1.00 79.75 351 ALA A CA 1
ATOM 2728 C C . ALA A 1 351 ? -5.318 1.912 -13.266 1.00 79.75 351 ALA A C 1
ATOM 2730 O O . ALA A 1 351 ? -6.440 1.964 -12.765 1.00 79.75 351 ALA A O 1
ATOM 2731 N N . ILE A 1 352 ? -4.929 0.846 -13.963 1.00 84.12 352 ILE A N 1
ATOM 2732 C CA . ILE A 1 352 ? -5.884 -0.181 -14.389 1.00 84.12 352 ILE A CA 1
ATOM 2733 C C . ILE A 1 352 ? -6.448 -0.938 -13.183 1.00 84.12 352 ILE A C 1
ATOM 2735 O O . ILE A 1 352 ? -7.669 -1.011 -13.015 1.00 84.12 352 ILE A O 1
ATOM 2739 N N . ASN A 1 353 ? -5.597 -1.456 -12.294 1.00 81.25 353 ASN A N 1
ATOM 2740 C CA . ASN A 1 353 ? -6.045 -2.326 -11.205 1.00 81.25 353 ASN A CA 1
ATOM 2741 C C . ASN A 1 353 ? -6.761 -1.535 -10.100 1.00 81.25 353 ASN A C 1
ATOM 2743 O O . ASN A 1 353 ? -7.698 -2.047 -9.492 1.00 81.25 353 ASN A O 1
ATOM 2747 N N . THR A 1 354 ? -6.388 -0.277 -9.830 1.00 77.19 354 THR A N 1
ATOM 2748 C CA . THR A 1 354 ? -7.087 0.530 -8.809 1.00 77.19 354 THR A CA 1
ATOM 2749 C C . THR A 1 354 ? -8.475 0.944 -9.258 1.00 77.19 354 THR A C 1
ATOM 2751 O O . THR A 1 354 ? -9.387 0.890 -8.431 1.00 77.19 354 THR A O 1
ATOM 2754 N N . LEU A 1 355 ? -8.638 1.357 -10.522 1.00 82.06 355 LEU A N 1
ATOM 2755 C CA . LEU A 1 355 ? -9.940 1.758 -11.055 1.00 82.06 355 LEU A CA 1
ATOM 2756 C C . LEU A 1 355 ? -10.878 0.554 -11.216 1.00 82.06 355 LEU A C 1
ATOM 2758 O O . LEU A 1 355 ? -12.062 0.662 -10.901 1.00 82.06 355 LEU A O 1
ATOM 2762 N N . SER A 1 356 ? -10.354 -0.594 -11.654 1.00 84.75 356 SER A N 1
ATOM 2763 C CA . SER A 1 356 ? -11.162 -1.796 -11.900 1.00 84.75 356 SER A CA 1
ATOM 2764 C C . SER A 1 356 ? -11.487 -2.609 -10.641 1.00 84.75 356 SER A C 1
ATOM 2766 O O . SER A 1 356 ? -12.507 -3.295 -10.619 1.00 84.75 356 SER A O 1
ATOM 2768 N N . LEU A 1 357 ? -10.696 -2.521 -9.561 1.00 79.94 357 LEU A N 1
ATOM 2769 C CA . LEU A 1 357 ? -10.904 -3.338 -8.355 1.00 79.94 357 LEU A CA 1
ATOM 2770 C C . LEU A 1 357 ? -12.301 -3.175 -7.717 1.00 79.94 357 LEU A C 1
ATOM 2772 O O . LEU A 1 357 ? -12.913 -4.200 -7.421 1.00 79.94 357 LEU A O 1
ATOM 2776 N N . PRO A 1 358 ? -12.857 -1.962 -7.504 1.00 76.81 358 PRO A N 1
ATOM 2777 C CA . PRO A 1 358 ? -14.197 -1.825 -6.928 1.00 76.81 358 PRO A CA 1
ATOM 2778 C C . PRO A 1 358 ? -15.285 -2.459 -7.802 1.00 76.81 358 PRO A C 1
ATOM 2780 O O . PRO A 1 358 ? -16.200 -3.098 -7.283 1.00 76.81 358 PRO A O 1
ATOM 2783 N N . GLN A 1 359 ? -15.165 -2.315 -9.125 1.00 83.06 359 GLN A N 1
ATOM 2784 C CA . GLN A 1 359 ? -16.092 -2.908 -10.091 1.00 83.06 359 GLN A CA 1
ATOM 2785 C C . GLN A 1 359 ? -15.995 -4.436 -10.072 1.00 83.06 359 GLN A C 1
ATOM 2787 O O . GLN A 1 359 ? -17.016 -5.116 -10.003 1.00 83.06 359 GLN A O 1
ATOM 2792 N N . LEU A 1 360 ? -14.773 -4.972 -10.044 1.00 82.19 360 LEU A N 1
ATOM 2793 C CA . LEU A 1 360 ? -14.511 -6.404 -9.935 1.00 82.19 360 LEU A CA 1
ATOM 2794 C C . LEU A 1 360 ? -15.061 -6.982 -8.626 1.00 82.19 360 LEU A C 1
ATOM 2796 O O . LEU A 1 360 ? -15.729 -8.012 -8.634 1.00 82.19 360 LEU A O 1
ATOM 2800 N N . MET A 1 361 ? -14.829 -6.312 -7.496 1.00 74.75 361 MET A N 1
ATOM 2801 C CA . MET A 1 361 ? -15.348 -6.747 -6.197 1.00 74.75 361 MET A CA 1
ATOM 2802 C C . MET A 1 361 ? -16.880 -6.759 -6.166 1.00 74.75 361 MET A C 1
ATOM 2804 O O . MET A 1 361 ? -17.473 -7.668 -5.577 1.00 74.75 361 MET A O 1
ATOM 2808 N N . TRP A 1 362 ? -17.520 -5.776 -6.804 1.00 79.56 362 TRP A N 1
ATOM 2809 C CA . TRP A 1 362 ? -18.973 -5.743 -6.952 1.00 79.56 362 TRP A CA 1
ATOM 2810 C C . TRP A 1 362 ? -19.474 -6.884 -7.849 1.00 79.56 362 TRP A C 1
ATOM 2812 O O . TRP A 1 362 ? -20.401 -7.591 -7.457 1.00 79.56 362 TRP A O 1
ATOM 2822 N N . ALA A 1 363 ? -18.811 -7.138 -8.982 1.00 83.12 363 ALA A N 1
ATOM 2823 C CA . ALA A 1 363 ? -19.141 -8.230 -9.902 1.00 83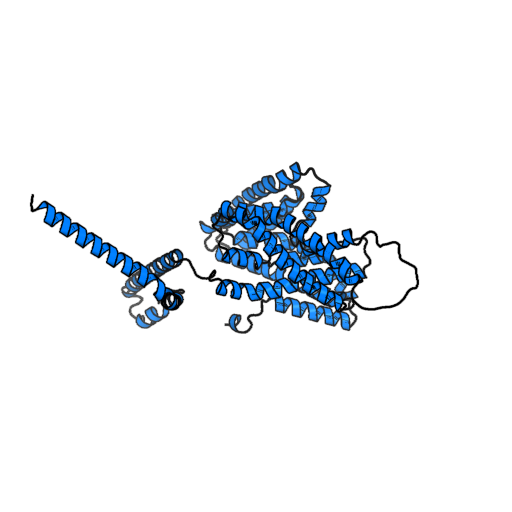.12 363 ALA A CA 1
ATOM 2824 C C . ALA A 1 363 ? -18.983 -9.624 -9.265 1.00 83.12 363 ALA A C 1
ATOM 2826 O O . ALA A 1 363 ? -19.807 -10.508 -9.485 1.00 83.12 363 ALA A O 1
ATOM 2827 N N . LEU A 1 364 ? -17.965 -9.817 -8.421 1.00 77.25 364 LEU A N 1
ATOM 2828 C CA . LEU A 1 364 ? -17.732 -11.064 -7.681 1.00 77.25 364 LEU A CA 1
ATOM 2829 C C . LEU A 1 364 ? -18.695 -11.252 -6.491 1.00 77.25 364 LEU A C 1
ATOM 2831 O O . LEU A 1 364 ? -18.746 -12.333 -5.894 1.00 77.25 364 LEU A O 1
ATOM 2835 N N . GLY A 1 365 ? -19.460 -10.219 -6.123 1.00 70.81 365 GLY A N 1
ATOM 2836 C CA . GLY A 1 365 ? -20.352 -10.235 -4.962 1.00 70.81 365 GLY A CA 1
ATOM 2837 C C . GLY A 1 365 ? -19.621 -10.200 -3.615 1.00 70.81 365 GLY A C 1
ATOM 2838 O O . GLY A 1 365 ? -20.224 -10.505 -2.594 1.00 70.81 365 GLY A O 1
ATOM 2839 N N . LEU A 1 366 ? -18.339 -9.815 -3.589 1.00 66.06 366 LEU A N 1
ATOM 2840 C CA . LEU A 1 366 ? -17.503 -9.787 -2.376 1.00 66.06 366 LEU A CA 1
ATOM 2841 C C . LEU A 1 366 ? -17.753 -8.563 -1.483 1.00 66.06 366 LEU A C 1
ATOM 2843 O O . LEU A 1 366 ? -17.260 -8.504 -0.363 1.00 66.06 366 LEU A O 1
ATOM 2847 N N . VAL A 1 367 ? -18.498 -7.576 -1.983 1.00 57.72 367 VAL A N 1
ATOM 2848 C CA . VAL A 1 367 ? -18.881 -6.362 -1.238 1.00 57.72 367 VAL A CA 1
ATOM 2849 C C . VAL A 1 367 ? -20.157 -6.585 -0.413 1.00 57.72 367 VAL A C 1
ATOM 2851 O O . VAL A 1 367 ? -20.513 -5.758 0.423 1.00 57.72 367 VAL A O 1
ATOM 2854 N N . GLN A 1 368 ? -20.869 -7.692 -0.638 1.00 56.06 368 GLN A N 1
ATOM 2855 C CA . GLN A 1 368 ? -22.108 -7.982 0.075 1.00 56.06 368 GLN A CA 1
ATOM 2856 C C . GLN A 1 368 ? -21.775 -8.484 1.482 1.00 56.06 368 GLN A C 1
ATOM 2858 O O . GLN A 1 368 ? -21.015 -9.437 1.642 1.00 56.06 368 GLN A O 1
ATOM 2863 N N . MET A 1 369 ? -22.322 -7.814 2.501 1.00 53.41 369 MET A N 1
ATOM 2864 C CA . MET A 1 369 ? -22.151 -8.237 3.892 1.00 53.41 369 MET A CA 1
ATOM 2865 C C . MET A 1 369 ? -22.740 -9.632 4.086 1.00 53.41 369 MET A C 1
ATOM 2867 O O . MET A 1 369 ? -23.765 -9.966 3.483 1.00 53.41 369 MET A O 1
ATOM 2871 N N . SER A 1 370 ? -22.112 -10.432 4.945 1.00 60.75 370 SER A N 1
ATOM 2872 C CA . SER A 1 370 ? -22.648 -11.747 5.295 1.00 60.75 370 SER A CA 1
ATOM 2873 C C . SER A 1 370 ? -24.044 -11.618 5.922 1.00 60.75 370 SER A C 1
ATOM 2875 O O . SER A 1 370 ? -24.374 -10.602 6.542 1.00 60.75 370 SER A O 1
ATOM 2877 N N . GLU A 1 371 ? -24.881 -12.651 5.800 1.00 62.03 371 GLU A N 1
ATOM 2878 C CA . GLU A 1 371 ? -26.224 -12.647 6.405 1.00 62.03 371 GLU A CA 1
ATOM 2879 C C . GLU A 1 371 ? -26.172 -12.405 7.924 1.00 62.03 371 GLU A C 1
ATOM 2881 O O . GLU A 1 371 ? -27.013 -11.692 8.472 1.00 62.03 371 GLU A O 1
ATOM 2886 N N . ALA A 1 372 ? -25.130 -12.915 8.590 1.00 57.06 372 ALA A N 1
ATOM 2887 C CA . ALA A 1 372 ? -24.880 -12.705 10.013 1.00 57.06 372 ALA A CA 1
ATOM 2888 C C . ALA A 1 372 ? -24.553 -11.238 10.350 1.00 57.06 372 ALA A C 1
ATOM 2890 O O . ALA A 1 372 ? -25.094 -10.685 11.307 1.00 57.06 372 ALA A O 1
ATOM 2891 N N . GLU A 1 373 ? -23.711 -10.572 9.556 1.00 64.31 373 GLU A N 1
ATOM 2892 C CA . GLU A 1 373 ? -23.414 -9.144 9.737 1.00 64.31 373 GLU A CA 1
ATOM 2893 C C . GLU A 1 373 ? -24.653 -8.278 9.501 1.00 64.31 373 GLU A C 1
ATOM 2895 O O . GLU A 1 373 ? -24.890 -7.316 10.235 1.00 64.31 373 GLU A O 1
ATOM 2900 N N . ARG A 1 374 ? -25.489 -8.652 8.527 1.00 71.06 374 ARG A N 1
ATOM 2901 C CA . ARG A 1 374 ? -26.764 -7.979 8.270 1.00 71.06 374 ARG A CA 1
ATOM 2902 C C . ARG A 1 374 ? -27.734 -8.128 9.438 1.00 71.06 374 ARG A C 1
ATOM 2904 O O . ARG A 1 374 ? -28.353 -7.145 9.845 1.00 71.06 374 ARG A O 1
ATOM 2911 N N . ALA A 1 375 ? -27.858 -9.334 9.986 1.00 74.50 375 ALA A N 1
ATOM 2912 C CA . ALA A 1 375 ? -28.682 -9.591 11.160 1.00 74.50 375 ALA A CA 1
ATOM 2913 C C . ALA A 1 375 ? -28.190 -8.779 12.368 1.00 74.50 375 ALA A C 1
ATOM 2915 O O . ALA A 1 375 ? -28.989 -8.089 13.002 1.00 74.50 375 ALA A O 1
ATOM 2916 N N . ASN A 1 376 ? -26.877 -8.758 12.618 1.00 79.06 376 ASN A N 1
ATOM 2917 C CA . ASN A 1 376 ? -26.283 -7.943 13.679 1.00 79.06 376 ASN A CA 1
ATOM 2918 C C . ASN A 1 376 ? -26.568 -6.450 13.487 1.00 79.06 376 ASN A C 1
ATOM 2920 O O . ASN A 1 376 ? -26.956 -5.774 14.438 1.00 79.06 376 ASN A O 1
ATOM 2924 N N . MET A 1 377 ? -26.444 -5.928 12.265 1.00 80.19 377 MET A N 1
ATOM 2925 C CA . MET A 1 377 ? -26.749 -4.525 11.981 1.00 80.19 377 MET A CA 1
ATOM 2926 C C . MET A 1 377 ? -28.229 -4.202 12.217 1.00 80.19 377 MET A C 1
ATOM 2928 O O . MET A 1 377 ? -28.548 -3.177 12.816 1.00 80.19 377 MET A O 1
ATOM 2932 N N . ASN A 1 378 ? -29.143 -5.092 11.823 1.00 85.06 378 ASN A N 1
ATOM 2933 C CA . ASN A 1 378 ? -30.570 -4.929 12.099 1.00 85.06 378 ASN A CA 1
ATOM 2934 C C . ASN A 1 378 ? -30.853 -4.879 13.606 1.00 85.06 378 ASN A C 1
ATOM 2936 O O . ASN A 1 378 ? -31.627 -4.029 14.052 1.00 85.06 378 ASN A O 1
ATOM 2940 N N . VAL A 1 379 ? -30.209 -5.748 14.392 1.00 87.12 379 VAL A N 1
ATOM 2941 C CA . VAL A 1 379 ? -30.320 -5.757 15.858 1.00 87.12 379 VAL A CA 1
ATOM 2942 C C . VAL A 1 379 ? -29.811 -4.440 16.444 1.00 87.12 379 VAL A C 1
ATOM 2944 O O . VAL A 1 379 ? -30.523 -3.810 17.226 1.00 87.12 379 VAL A O 1
ATOM 2947 N N . VAL A 1 380 ? -28.636 -3.969 16.017 1.00 87.25 380 VAL A N 1
ATOM 2948 C CA . VAL A 1 380 ? -28.041 -2.708 16.493 1.00 87.25 380 VAL A CA 1
ATOM 2949 C C . VAL A 1 380 ? -28.915 -1.507 16.139 1.00 87.25 380 VAL A C 1
ATOM 2951 O O . VAL A 1 380 ? -29.215 -0.694 17.009 1.00 87.25 380 VAL A O 1
ATOM 2954 N N . VAL A 1 381 ? -29.386 -1.399 14.895 1.00 89.56 381 VAL A N 1
ATOM 2955 C CA . VAL A 1 381 ? -30.262 -0.295 14.467 1.00 89.56 381 VAL A CA 1
ATOM 2956 C C . VAL A 1 381 ? -31.579 -0.318 15.243 1.00 89.56 381 VAL A C 1
ATOM 2958 O O . VAL A 1 381 ? -32.088 0.730 15.637 1.00 89.56 381 VAL A O 1
ATOM 2961 N N . THR A 1 382 ? -32.127 -1.503 15.510 1.00 88.50 382 THR A N 1
ATOM 2962 C CA . THR A 1 382 ? -33.346 -1.642 16.316 1.00 88.50 382 THR A CA 1
ATOM 2963 C C . THR A 1 382 ? -33.107 -1.208 17.761 1.00 88.50 382 THR A C 1
ATOM 2965 O O . THR A 1 382 ? -33.911 -0.452 18.307 1.00 88.50 382 THR A O 1
ATOM 2968 N N . ALA A 1 383 ? -31.982 -1.605 18.361 1.00 90.81 383 ALA A N 1
ATOM 2969 C CA . ALA A 1 383 ? -31.588 -1.166 19.696 1.00 90.81 383 ALA A CA 1
ATOM 2970 C C . ALA A 1 383 ? -31.416 0.360 19.759 1.00 90.81 383 ALA A C 1
ATOM 2972 O O . ALA A 1 383 ? -31.994 1.003 20.630 1.00 90.81 383 ALA A O 1
ATOM 2973 N N . LEU A 1 384 ? -30.721 0.957 18.787 1.00 90.81 384 LEU A N 1
ATOM 2974 C CA . LEU A 1 384 ? -30.544 2.408 18.692 1.00 90.81 384 LEU A CA 1
ATOM 2975 C C . LEU A 1 384 ? -31.877 3.146 18.549 1.00 90.81 384 LEU A C 1
ATOM 2977 O O . LEU A 1 384 ? -32.100 4.139 19.237 1.00 90.81 384 LEU A O 1
ATOM 2981 N N . ARG A 1 385 ? -32.796 2.649 17.712 1.00 89.81 385 ARG A N 1
ATOM 2982 C CA . ARG A 1 385 ? -34.147 3.221 17.587 1.00 89.81 385 ARG A CA 1
ATOM 2983 C C . ARG A 1 385 ? -34.923 3.137 18.894 1.00 89.81 385 ARG A C 1
ATOM 2985 O O . ARG A 1 385 ? -35.642 4.074 19.226 1.00 89.81 385 ARG A O 1
ATOM 2992 N N . ASN A 1 386 ? -34.796 2.038 19.633 1.00 91.31 386 ASN A N 1
ATOM 2993 C CA . ASN A 1 386 ? -35.459 1.885 20.924 1.00 91.31 386 ASN A CA 1
ATOM 2994 C C . ASN A 1 386 ? -34.895 2.868 21.955 1.00 91.31 386 ASN A C 1
ATOM 2996 O O . ASN A 1 386 ? -35.674 3.552 22.617 1.00 91.31 386 ASN A O 1
ATOM 3000 N N . THR A 1 387 ? -33.572 3.017 22.027 1.00 90.38 387 THR A N 1
ATOM 3001 C CA . THR A 1 387 ? -32.917 4.004 22.896 1.00 90.38 387 THR A CA 1
ATOM 3002 C C . THR A 1 387 ? -33.306 5.432 22.515 1.00 90.38 387 THR A C 1
ATOM 3004 O O . THR A 1 387 ? -33.673 6.213 23.389 1.00 90.38 387 THR A O 1
ATOM 3007 N N . ALA A 1 388 ? -33.320 5.762 21.220 1.00 87.25 388 ALA A N 1
ATOM 3008 C CA . ALA A 1 388 ? -33.749 7.068 20.720 1.00 87.25 388 ALA A CA 1
ATOM 3009 C C . ALA A 1 388 ? -35.220 7.360 21.063 1.00 87.25 388 ALA A C 1
ATOM 3011 O O . ALA A 1 388 ? -35.566 8.463 21.481 1.00 87.25 388 ALA A O 1
ATOM 3012 N N . LYS A 1 389 ? -36.108 6.365 20.955 1.00 88.50 389 LYS A N 1
ATOM 3013 C CA . LYS A 1 389 ? -37.509 6.502 21.384 1.00 88.50 389 LYS A CA 1
ATOM 3014 C C . LYS A 1 389 ? -37.624 6.723 22.892 1.00 88.50 389 LYS A C 1
ATOM 3016 O O . LYS A 1 389 ? -38.411 7.563 23.320 1.00 88.50 389 LYS A O 1
ATOM 3021 N N . GLN A 1 390 ? -36.856 5.993 23.699 1.00 90.00 390 GLN A N 1
ATOM 3022 C CA . GLN A 1 390 ? -36.857 6.149 25.156 1.00 90.00 390 GLN A CA 1
ATOM 3023 C C . GLN A 1 390 ? -36.346 7.530 25.585 1.00 90.00 390 GLN A C 1
ATOM 3025 O O . GLN A 1 390 ? -36.989 8.174 26.415 1.00 90.00 390 GLN A O 1
ATOM 3030 N N . SER A 1 391 ? -35.251 8.018 24.994 1.00 86.56 391 SER A N 1
ATOM 3031 C CA . SER A 1 391 ? -34.725 9.358 25.276 1.00 86.56 391 SER A CA 1
ATOM 3032 C C . SER A 1 391 ? -35.708 10.450 24.852 1.00 86.56 391 SER A C 1
ATOM 3034 O O . SER A 1 391 ? -36.002 11.336 25.651 1.00 86.56 391 SER A O 1
ATOM 3036 N N . THR A 1 392 ? -36.311 10.327 23.665 1.00 87.50 392 THR A N 1
ATOM 3037 C CA . THR A 1 392 ? -37.351 11.253 23.182 1.00 87.50 392 THR A CA 1
ATOM 3038 C C . THR A 1 392 ? -38.551 11.275 24.131 1.00 87.50 392 THR A C 1
ATOM 3040 O O . THR A 1 392 ? -39.048 12.337 24.494 1.00 87.50 392 THR A O 1
ATOM 3043 N N . ASN A 1 393 ? -39.005 10.107 24.597 1.00 87.25 393 ASN A N 1
ATOM 3044 C CA . ASN A 1 393 ? -40.118 10.006 25.543 1.00 87.25 393 ASN A CA 1
ATOM 3045 C C . ASN A 1 393 ? -39.794 10.622 26.908 1.00 87.25 393 ASN A C 1
ATOM 3047 O O . ASN A 1 393 ? -40.691 11.174 27.546 1.00 87.25 393 ASN A O 1
ATOM 3051 N N . LYS A 1 394 ? -38.539 10.526 27.360 1.00 90.00 394 LYS A N 1
ATOM 3052 C CA . LYS A 1 394 ? -38.075 11.173 28.591 1.00 90.00 394 LYS A CA 1
ATOM 3053 C C . LYS A 1 394 ? -38.061 12.694 28.428 1.00 90.00 394 LYS A C 1
ATOM 3055 O O . LYS A 1 394 ? -38.688 13.380 29.227 1.00 90.00 394 LYS A O 1
ATOM 3060 N N . GLN A 1 395 ? -37.457 13.199 27.353 1.00 87.94 395 GLN A N 1
ATOM 3061 C CA . GLN A 1 395 ? -37.391 14.634 27.050 1.00 87.94 395 GLN A CA 1
ATOM 3062 C C . GLN A 1 395 ? -38.782 15.250 26.866 1.00 87.94 395 GLN A C 1
ATOM 3064 O O . GLN A 1 395 ? -39.034 16.354 27.334 1.00 87.94 395 GLN A O 1
ATOM 3069 N N . ARG A 1 396 ? -39.733 14.514 26.279 1.00 85.88 396 ARG A N 1
ATOM 3070 C CA . ARG A 1 396 ? -41.123 14.972 26.119 1.00 85.88 396 ARG A CA 1
ATOM 3071 C C . ARG A 1 396 ? -41.852 15.231 27.435 1.00 85.88 396 ARG A C 1
ATOM 3073 O O . ARG A 1 396 ? -42.832 15.970 27.448 1.00 85.88 396 ARG A O 1
ATOM 3080 N N . ARG A 1 397 ? -41.396 14.630 28.535 1.00 86.81 397 ARG A N 1
ATOM 3081 C CA . ARG A 1 397 ? -41.962 14.825 29.877 1.00 86.81 397 ARG A CA 1
ATOM 3082 C C . ARG A 1 397 ? -41.295 15.968 30.642 1.00 86.81 397 ARG A C 1
ATOM 3084 O O . ARG A 1 397 ? -41.784 16.339 31.705 1.00 86.81 397 ARG A O 1
ATOM 3091 N N . GLU A 1 398 ? -40.194 16.519 30.140 1.00 91.56 398 GLU A N 1
ATOM 3092 C CA . GLU A 1 398 ? -39.477 17.600 30.808 1.00 91.56 398 GLU A CA 1
ATOM 3093 C C . GLU A 1 398 ? -40.109 18.958 30.481 1.00 91.56 398 GLU A C 1
ATOM 3095 O O . GLU A 1 398 ? -40.401 19.282 29.328 1.00 91.56 398 GLU A O 1
ATOM 3100 N N . LYS A 1 399 ? -40.283 19.790 31.514 1.00 87.94 399 LYS A N 1
ATOM 3101 C CA . LYS A 1 399 ? -40.905 21.122 31.411 1.00 87.94 399 LYS A CA 1
ATOM 3102 C C . LYS A 1 399 ? -40.199 22.024 30.385 1.00 87.94 399 LYS A C 1
ATOM 3104 O O . LYS A 1 399 ? -40.859 22.808 29.702 1.00 87.94 399 LYS A O 1
ATOM 3109 N N . ASN A 1 400 ? -38.884 21.852 30.244 1.00 86.12 400 ASN A N 1
ATOM 3110 C CA . ASN A 1 400 ? -38.016 22.629 29.357 1.00 86.12 400 ASN A CA 1
ATOM 3111 C C . ASN A 1 400 ? -38.285 22.377 27.859 1.00 86.12 400 ASN A C 1
ATOM 3113 O O . ASN A 1 400 ? -37.975 23.241 27.046 1.00 86.12 400 ASN A O 1
ATOM 3117 N N . PHE A 1 401 ? -38.892 21.242 27.486 1.00 85.69 401 PHE A N 1
ATOM 3118 C CA . PHE A 1 401 ? -39.176 20.874 26.088 1.00 85.69 401 PHE A CA 1
ATOM 3119 C C . PHE A 1 401 ? -40.673 20.920 25.733 1.00 85.69 401 PHE A C 1
ATOM 3121 O O . PHE A 1 401 ? -41.100 20.368 24.719 1.00 85.69 401 PHE A O 1
ATOM 3128 N N . SER A 1 402 ? -41.486 21.597 26.547 1.00 79.50 402 SER A N 1
ATOM 3129 C CA . SER A 1 402 ? -42.942 21.699 26.358 1.00 79.50 402 SER A CA 1
ATOM 3130 C C . SER A 1 402 ? -43.366 22.404 25.058 1.00 79.50 402 SER A C 1
ATOM 3132 O O . SER A 1 402 ? -44.432 22.098 24.532 1.00 79.50 402 SER A O 1
ATOM 3134 N N . GLY A 1 403 ? -42.525 23.290 24.510 1.00 84.19 403 GLY A N 1
ATOM 3135 C CA . GLY A 1 403 ? -42.756 23.987 23.236 1.00 84.19 403 GLY A CA 1
ATOM 3136 C C . GLY A 1 403 ? -42.105 23.346 22.002 1.00 84.19 403 GLY A C 1
ATOM 3137 O O . GLY A 1 403 ? -42.135 23.945 20.931 1.00 84.19 403 GLY A O 1
ATOM 3138 N N . ALA A 1 404 ? -41.474 22.173 22.129 1.00 85.06 404 ALA A N 1
ATOM 3139 C CA . ALA A 1 404 ? -40.755 21.542 21.021 1.00 85.06 404 ALA A CA 1
ATOM 3140 C C . ALA A 1 404 ? -41.700 20.851 20.017 1.00 85.06 404 ALA A C 1
ATOM 3142 O O . ALA A 1 404 ? -42.627 20.137 20.409 1.00 85.06 404 ALA A O 1
ATOM 3143 N N . ASP A 1 405 ? -41.425 20.993 18.714 1.00 88.56 405 ASP A N 1
ATOM 3144 C CA . ASP A 1 405 ? -42.117 20.236 17.664 1.00 88.56 405 ASP A CA 1
ATOM 3145 C C . ASP A 1 405 ? -41.561 18.805 17.569 1.00 88.56 405 ASP A C 1
ATOM 3147 O O . ASP A 1 405 ? -40.585 18.507 16.875 1.00 88.56 405 ASP A O 1
ATOM 3151 N N . TRP A 1 406 ? -42.221 17.887 18.272 1.00 84.69 406 TRP A N 1
ATOM 3152 C CA . TRP A 1 406 ? -41.861 16.468 18.292 1.00 84.69 406 TRP A CA 1
ATOM 3153 C C . TRP A 1 406 ? -41.995 15.781 16.933 1.00 84.69 406 TRP A C 1
ATOM 3155 O O . TRP A 1 406 ? -41.325 14.773 16.700 1.00 84.69 406 TRP A O 1
ATOM 3165 N N . LYS A 1 407 ? -42.833 16.305 16.032 1.00 85.12 407 LYS A N 1
ATOM 3166 C CA . LYS A 1 407 ? -42.987 15.760 14.682 1.00 85.12 407 LYS A CA 1
ATOM 3167 C C . LYS A 1 407 ? -41.745 16.073 13.855 1.00 85.12 407 LYS A C 1
ATOM 3169 O O . LYS A 1 407 ? -41.217 15.179 13.199 1.00 85.12 407 LYS A O 1
ATOM 3174 N N . TRP A 1 408 ? -41.235 17.299 13.959 1.00 84.75 408 TRP A N 1
ATOM 3175 C CA . TRP A 1 408 ? -39.979 17.702 13.330 1.00 84.75 408 TRP A CA 1
ATOM 3176 C C . TRP A 1 408 ? -38.780 16.910 13.872 1.00 84.75 408 TRP A C 1
ATOM 3178 O O . TRP A 1 408 ? -37.969 16.412 13.088 1.00 84.75 408 TRP A O 1
ATOM 3188 N N . VAL A 1 409 ? -38.711 16.712 15.195 1.00 84.56 409 VAL A N 1
ATOM 3189 C CA . VAL A 1 409 ? -37.651 15.920 15.844 1.00 84.56 409 VAL A CA 1
ATOM 3190 C C . VAL A 1 409 ? -37.663 14.476 15.352 1.00 84.56 409 VAL A C 1
ATOM 3192 O O . VAL A 1 409 ? -36.622 13.966 14.950 1.00 84.56 409 VAL A O 1
ATOM 3195 N N . GLN A 1 410 ? -38.818 13.807 15.323 1.00 83.12 410 GLN A N 1
ATOM 3196 C CA . GLN A 1 410 ? -38.908 12.423 14.839 1.00 83.12 410 GLN A CA 1
ATOM 3197 C C . GLN A 1 410 ? -38.476 12.277 13.377 1.00 83.12 410 GLN A C 1
ATOM 3199 O O . GLN A 1 410 ? -37.858 11.275 13.026 1.00 83.12 410 GLN A O 1
ATOM 3204 N N . LEU A 1 411 ? -38.758 13.282 12.544 1.00 83.44 411 LEU A N 1
ATOM 3205 C CA . LEU A 1 411 ? -38.411 13.270 11.124 1.00 83.44 411 LEU A CA 1
ATOM 3206 C C . LEU A 1 411 ? -36.893 13.363 10.895 1.00 83.44 411 LEU A C 1
ATOM 3208 O O . LEU A 1 411 ? -36.374 12.711 9.996 1.00 83.44 411 LEU A O 1
ATOM 3212 N N . HIS A 1 412 ? -36.176 14.114 11.739 1.00 81.56 412 HIS A N 1
ATOM 3213 C CA . HIS A 1 412 ? -34.725 14.329 11.616 1.00 81.56 412 HIS A CA 1
ATOM 3214 C C . HIS A 1 412 ? -33.875 13.403 12.500 1.00 81.56 412 HIS A C 1
ATOM 3216 O O . HIS A 1 412 ? -32.667 13.303 12.302 1.00 81.56 412 HIS A O 1
ATOM 3222 N N . THR A 1 413 ? -34.485 12.718 13.471 1.00 80.31 413 THR A N 1
ATOM 3223 C CA . THR A 1 413 ? -33.806 11.756 14.362 1.00 80.31 413 THR A CA 1
ATOM 3224 C C . THR A 1 413 ? -34.069 10.300 13.982 1.00 80.31 413 THR A C 1
ATOM 3226 O O . THR A 1 413 ? -33.576 9.388 14.650 1.00 80.31 413 THR A O 1
ATOM 3229 N N . PHE A 1 414 ? -34.834 10.050 12.914 1.00 80.81 414 PHE A N 1
ATOM 3230 C CA . PHE A 1 414 ? -35.065 8.697 12.432 1.00 80.81 414 PHE A CA 1
ATOM 3231 C C . PHE A 1 414 ? -33.758 8.076 11.937 1.00 80.81 414 PHE A C 1
ATOM 3233 O O . PHE A 1 414 ? -33.165 8.498 10.947 1.00 80.81 414 PHE A O 1
ATOM 3240 N N . ILE A 1 415 ? -33.318 7.037 12.643 1.00 82.25 415 ILE A N 1
ATOM 3241 C CA . ILE A 1 415 ? -32.132 6.274 12.272 1.00 82.25 415 ILE A CA 1
ATOM 3242 C C . ILE A 1 415 ? -32.544 5.289 11.182 1.00 82.25 415 ILE A C 1
ATOM 3244 O O . ILE A 1 415 ? -33.140 4.234 11.447 1.00 82.25 415 ILE A O 1
ATOM 3248 N N . GLU A 1 416 ? -32.254 5.650 9.941 1.00 77.75 416 GLU A N 1
ATOM 3249 C CA . GLU A 1 416 ? -32.429 4.768 8.800 1.00 77.75 416 GLU A CA 1
ATOM 3250 C C . GLU A 1 416 ? -31.420 3.619 8.865 1.00 77.75 416 GLU A C 1
ATOM 3252 O O . GLU A 1 416 ? -30.305 3.770 9.364 1.00 77.75 416 GLU A O 1
ATOM 3257 N N . ASN A 1 417 ? -31.835 2.433 8.419 1.00 79.44 417 ASN A N 1
ATOM 3258 C CA . ASN A 1 417 ? -30.897 1.328 8.319 1.00 79.44 417 ASN A CA 1
ATOM 3259 C C . ASN A 1 417 ? -30.145 1.482 6.992 1.00 79.44 417 ASN A C 1
ATOM 3261 O O . ASN A 1 417 ? -30.776 1.306 5.948 1.00 79.44 417 ASN A O 1
ATOM 3265 N N . PRO A 1 418 ? -28.825 1.735 7.007 1.00 72.19 418 PRO A N 1
ATOM 3266 C CA . PRO A 1 418 ? -28.056 1.964 5.786 1.00 72.19 418 PRO A CA 1
ATOM 3267 C C . PRO A 1 418 ? -28.030 0.762 4.822 1.00 72.19 418 PRO A C 1
ATOM 3269 O O . PRO A 1 418 ? -27.554 0.898 3.700 1.00 72.19 418 PRO A O 1
ATOM 3272 N N . TYR A 1 419 ? -28.533 -0.411 5.232 1.00 66.00 419 TYR A N 1
ATOM 3273 C CA . TYR A 1 419 ? -28.526 -1.648 4.440 1.00 66.00 419 TYR A CA 1
ATOM 3274 C C . TYR A 1 419 ? -29.921 -2.224 4.141 1.00 66.00 419 TYR A C 1
ATOM 3276 O O . TYR A 1 419 ? -30.019 -3.379 3.698 1.00 66.00 419 TYR A O 1
ATOM 3284 N N . ALA A 1 420 ? -30.991 -1.455 4.377 1.00 63.19 420 ALA A N 1
ATOM 3285 C CA . ALA A 1 420 ? -32.365 -1.873 4.088 1.00 63.19 420 ALA A CA 1
ATOM 3286 C C . ALA A 1 420 ? -32.620 -2.062 2.578 1.00 63.19 420 ALA A C 1
ATOM 3288 O O . ALA A 1 420 ? -33.168 -3.088 2.180 1.00 63.19 420 ALA A O 1
ATOM 3289 N N . ASP A 1 421 ? -32.131 -1.156 1.729 1.00 56.72 421 ASP A N 1
ATOM 3290 C CA . ASP A 1 421 ? -32.399 -1.172 0.277 1.00 56.72 421 ASP A CA 1
ATOM 3291 C C . ASP A 1 421 ? -31.731 -2.346 -0.448 1.00 56.72 421 ASP A C 1
ATOM 3293 O O . ASP A 1 421 ? -32.287 -2.959 -1.360 1.00 56.72 421 ASP A O 1
ATOM 3297 N N . VAL A 1 422 ? -30.549 -2.747 0.023 1.00 54.75 422 VAL A N 1
ATOM 3298 C CA . VAL A 1 422 ? -29.838 -3.926 -0.490 1.00 54.75 422 VAL A CA 1
ATOM 3299 C C . VAL A 1 422 ? -30.610 -5.214 -0.146 1.00 54.75 422 VAL A C 1
ATOM 3301 O O . VAL A 1 422 ? -30.343 -6.272 -0.711 1.00 54.75 422 VAL A O 1
ATOM 3304 N N . ALA A 1 423 ? -31.522 -5.182 0.836 1.00 45.62 423 ALA A N 1
ATOM 3305 C CA . ALA A 1 423 ? -32.285 -6.357 1.262 1.00 45.62 423 ALA A CA 1
ATOM 3306 C C . ALA A 1 423 ? -33.424 -6.594 0.281 1.00 45.62 423 ALA A C 1
ATOM 3308 O O . ALA A 1 423 ? -33.579 -7.713 -0.196 1.00 45.62 423 ALA A O 1
ATOM 3309 N N . ALA A 1 424 ? -34.124 -5.529 -0.110 1.00 43.75 424 ALA A N 1
ATOM 3310 C CA . ALA A 1 424 ? -35.141 -5.577 -1.154 1.00 43.75 424 ALA A CA 1
ATOM 3311 C C . ALA A 1 424 ? -34.559 -6.100 -2.485 1.00 43.75 424 ALA A C 1
ATOM 3313 O O . ALA A 1 424 ? -35.080 -7.064 -3.041 1.00 43.75 424 ALA A O 1
ATOM 3314 N N . ALA A 1 425 ? -33.404 -5.578 -2.918 1.00 40.53 425 ALA A N 1
ATOM 3315 C CA . ALA A 1 425 ? -32.760 -5.983 -4.176 1.00 40.53 425 ALA A CA 1
ATOM 3316 C C . ALA A 1 425 ? -32.205 -7.427 -4.178 1.00 40.53 425 ALA A C 1
ATOM 3318 O O . ALA A 1 425 ? -32.182 -8.092 -5.214 1.00 40.53 425 ALA A O 1
ATOM 3319 N N . GLY A 1 426 ? -31.744 -7.936 -3.028 1.00 42.03 426 GLY A N 1
ATOM 3320 C CA . GLY A 1 426 ? -31.294 -9.328 -2.888 1.00 42.03 426 GLY A CA 1
ATOM 3321 C C . GLY A 1 426 ? -32.444 -10.336 -2.787 1.00 42.03 426 GLY A C 1
ATOM 3322 O O . GLY A 1 426 ? -32.307 -11.479 -3.225 1.00 42.03 426 GLY A O 1
ATOM 3323 N N . THR A 1 427 ? -33.592 -9.909 -2.255 1.00 38.38 427 THR A N 1
ATOM 3324 C CA . THR A 1 427 ? -34.766 -10.774 -2.070 1.00 38.38 427 THR A CA 1
ATOM 3325 C C . THR A 1 427 ? -35.431 -11.105 -3.410 1.00 38.38 427 THR A C 1
ATOM 3327 O O . THR A 1 427 ? -35.850 -12.243 -3.600 1.00 38.38 427 THR A O 1
ATOM 3330 N N . GLU A 1 428 ? -35.420 -10.194 -4.390 1.00 36.44 428 GLU A N 1
ATOM 3331 C CA . GLU A 1 428 ? -35.934 -10.476 -5.744 1.00 36.44 428 GLU A CA 1
ATOM 3332 C C . GLU A 1 428 ? -35.090 -11.500 -6.523 1.00 36.44 428 GLU A C 1
ATOM 3334 O O . GLU A 1 428 ? -35.642 -12.322 -7.251 1.00 36.44 428 GLU A O 1
ATOM 3339 N N . ARG A 1 429 ? -33.760 -11.516 -6.345 1.00 35.19 429 ARG A N 1
ATOM 3340 C CA . ARG A 1 429 ? -32.872 -12.489 -7.018 1.00 35.19 429 ARG A CA 1
ATOM 3341 C C . ARG A 1 429 ? -32.760 -13.829 -6.289 1.00 35.19 429 ARG A C 1
ATOM 3343 O O . ARG A 1 429 ? -32.528 -14.847 -6.935 1.00 35.19 429 ARG A O 1
ATOM 3350 N N . SER A 1 430 ? -32.932 -13.846 -4.967 1.00 34.69 430 SER A N 1
ATOM 3351 C CA . SER A 1 430 ? -32.874 -15.072 -4.160 1.00 34.69 430 SER A CA 1
ATOM 3352 C C . SER A 1 430 ? -34.219 -15.807 -4.088 1.00 34.69 430 SER A C 1
ATOM 3354 O O . SER A 1 430 ? -34.232 -16.985 -3.770 1.00 34.69 430 SER A O 1
ATOM 3356 N N . ALA A 1 431 ? -35.355 -15.196 -4.448 1.00 35.00 431 ALA A N 1
ATOM 3357 C CA . ALA A 1 431 ? -36.688 -15.809 -4.320 1.00 35.00 431 ALA A CA 1
ATOM 3358 C C . ALA A 1 431 ? -36.921 -17.118 -5.118 1.00 35.00 431 ALA A C 1
ATOM 3360 O O . ALA A 1 431 ? -37.908 -17.811 -4.861 1.00 35.00 431 ALA A O 1
ATOM 3361 N N . LEU A 1 432 ? -36.033 -17.492 -6.049 1.00 36.66 432 LEU A N 1
ATOM 3362 C CA . LEU A 1 432 ? -36.170 -18.720 -6.847 1.00 36.66 432 LEU A CA 1
ATOM 3363 C C . LEU A 1 432 ? -35.608 -19.986 -6.160 1.00 36.66 432 LEU A C 1
ATOM 3365 O O . LEU A 1 432 ? -35.997 -21.093 -6.516 1.00 36.66 432 LEU A O 1
ATOM 3369 N N . GLY A 1 433 ? -34.714 -19.850 -5.171 1.00 36.91 433 GLY A N 1
ATOM 3370 C CA . GLY A 1 433 ? -34.038 -20.982 -4.507 1.00 36.91 433 GLY A CA 1
ATOM 3371 C C . GLY A 1 433 ? -34.703 -21.495 -3.212 1.00 36.91 433 GLY A C 1
ATOM 3372 O O . GLY A 1 433 ? -34.904 -22.702 -3.074 1.00 36.91 433 GLY A O 1
ATOM 3373 N N . PRO A 1 434 ? -35.094 -20.624 -2.259 1.00 39.31 434 PRO A N 1
ATOM 3374 C CA . PRO A 1 434 ? -35.674 -21.018 -0.974 1.00 39.31 434 PRO A CA 1
ATOM 3375 C C . PRO A 1 434 ? -37.090 -21.598 -1.062 1.00 39.31 434 PRO A C 1
ATOM 3377 O O . PRO A 1 434 ? -37.508 -22.309 -0.152 1.00 39.31 434 PRO A O 1
ATOM 3380 N N . ARG A 1 435 ? -37.841 -21.335 -2.145 1.00 39.03 435 ARG A N 1
ATOM 3381 C CA . ARG A 1 435 ? -39.183 -21.920 -2.333 1.00 39.03 435 ARG A CA 1
ATOM 3382 C C . ARG A 1 435 ? -39.131 -23.440 -2.510 1.00 39.03 435 ARG A C 1
ATOM 3384 O O . ARG A 1 435 ? -39.963 -24.137 -1.946 1.00 39.03 435 ARG A O 1
ATOM 3391 N N . LEU A 1 436 ? -38.107 -23.961 -3.187 1.00 43.78 436 LEU A N 1
ATOM 3392 C CA . LEU A 1 436 ? -37.919 -25.405 -3.375 1.00 43.78 436 LEU A CA 1
ATOM 3393 C C . LEU A 1 436 ? -37.480 -26.129 -2.092 1.00 43.78 436 LEU A C 1
ATOM 3395 O O . LEU A 1 436 ? -37.815 -27.298 -1.911 1.00 43.78 436 LEU A O 1
ATOM 3399 N N . SER A 1 437 ? -36.750 -25.463 -1.191 1.00 44.22 437 SER A N 1
ATOM 3400 C CA . SER A 1 437 ? -36.271 -26.074 0.058 1.00 44.22 437 SER A CA 1
ATOM 3401 C C . SER A 1 437 ? -37.283 -25.995 1.203 1.00 44.22 437 SER A C 1
ATOM 3403 O O . SER A 1 437 ? -37.329 -26.912 2.024 1.00 44.22 437 SER A O 1
ATOM 3405 N N . LEU A 1 438 ? -38.120 -24.952 1.247 1.00 49.12 438 LEU A N 1
ATOM 3406 C CA . LEU A 1 438 ? -39.245 -24.866 2.184 1.00 49.12 438 LEU A CA 1
ATOM 3407 C C . LEU A 1 438 ? -40.370 -25.828 1.803 1.00 49.12 438 LEU A C 1
ATOM 3409 O O . LEU A 1 438 ? -40.827 -26.564 2.669 1.00 49.12 438 LEU A O 1
ATOM 3413 N N . GLN A 1 439 ? -40.724 -25.921 0.519 1.00 51.47 439 GLN A N 1
ATOM 3414 C CA . GLN A 1 439 ? -41.759 -26.850 0.060 1.00 51.47 439 GLN A CA 1
ATOM 3415 C C . GLN A 1 439 ? -41.341 -28.311 0.275 1.00 51.47 439 GLN A C 1
ATOM 3417 O O . GLN A 1 439 ? -42.087 -29.085 0.859 1.00 51.47 439 GLN A O 1
ATOM 3422 N N . ARG A 1 440 ? -40.074 -28.657 -0.010 1.00 51.41 440 ARG A N 1
ATOM 3423 C CA . ARG A 1 440 ? -39.526 -29.986 0.316 1.00 51.41 440 ARG A CA 1
ATOM 3424 C C . ARG A 1 440 ? -39.534 -30.281 1.823 1.00 51.41 440 ARG A C 1
ATOM 3426 O O . ARG A 1 440 ? -39.738 -31.424 2.214 1.00 51.41 440 ARG A O 1
ATOM 3433 N N . ARG A 1 441 ? -39.319 -29.276 2.683 1.00 48.34 441 ARG A N 1
ATOM 3434 C CA . ARG A 1 441 ? -39.414 -29.437 4.145 1.00 48.34 441 ARG A CA 1
ATOM 3435 C C . ARG A 1 441 ? -40.856 -29.631 4.609 1.00 48.34 441 ARG A C 1
ATOM 3437 O O . ARG A 1 441 ? -41.087 -30.484 5.460 1.00 48.34 441 ARG A O 1
ATOM 3444 N N . GLU A 1 442 ? -41.807 -28.891 4.052 1.00 57.47 442 GLU A N 1
ATOM 3445 C CA . GLU A 1 442 ? -43.233 -29.040 4.359 1.00 57.47 442 GLU A CA 1
ATOM 3446 C C . GLU A 1 442 ? -43.773 -30.401 3.901 1.00 57.47 442 GLU A C 1
ATOM 3448 O O . GLU A 1 442 ? -44.451 -31.067 4.685 1.00 57.47 442 GLU A O 1
ATOM 3453 N N . ASP A 1 443 ? -43.362 -30.875 2.723 1.00 57.47 443 ASP A N 1
ATOM 3454 C CA . ASP A 1 443 ? -43.721 -32.196 2.198 1.00 57.47 443 ASP A CA 1
ATOM 3455 C C . ASP A 1 443 ? -43.168 -33.317 3.096 1.00 57.47 443 ASP A C 1
ATOM 3457 O O . ASP A 1 443 ? -43.919 -34.188 3.534 1.00 57.47 443 ASP A O 1
ATOM 3461 N N . THR A 1 444 ? -41.889 -33.243 3.497 1.00 55.62 444 THR A N 1
ATOM 3462 C CA . THR A 1 444 ? -41.297 -34.240 4.418 1.00 55.62 444 THR A CA 1
ATOM 3463 C C . THR A 1 444 ? -41.942 -34.237 5.806 1.00 55.62 444 THR A C 1
ATOM 3465 O O . THR A 1 444 ? -42.032 -35.279 6.458 1.00 55.62 444 THR A O 1
ATOM 3468 N N . LEU A 1 445 ? -42.423 -33.082 6.277 1.00 52.84 445 LEU A N 1
ATOM 3469 C CA . LEU A 1 445 ? -43.086 -32.965 7.575 1.00 52.84 445 LEU A CA 1
ATOM 3470 C C . LEU A 1 445 ? -44.537 -33.470 7.522 1.00 52.84 445 LEU A C 1
ATOM 3472 O O . LEU A 1 445 ? -45.027 -34.036 8.501 1.00 52.84 445 LEU A O 1
ATOM 3476 N N . ALA A 1 446 ? -45.220 -33.291 6.389 1.00 60.44 446 ALA A N 1
ATOM 3477 C CA . ALA A 1 446 ? -46.543 -33.856 6.137 1.00 60.44 446 ALA A CA 1
ATOM 3478 C C . ALA A 1 446 ? -46.481 -35.388 6.025 1.00 60.44 446 ALA A C 1
ATOM 3480 O O . ALA A 1 446 ? -47.292 -36.084 6.640 1.00 60.44 446 ALA A O 1
ATOM 3481 N N . GLU A 1 447 ? -45.469 -35.914 5.336 1.00 64.00 447 GLU A N 1
ATOM 3482 C CA . GLU A 1 447 ? -45.231 -37.351 5.174 1.00 64.00 447 GLU A CA 1
ATOM 3483 C C . GLU A 1 447 ? -44.868 -38.020 6.514 1.00 64.00 447 GLU A C 1
ATOM 3485 O O . GLU A 1 447 ? -45.417 -39.066 6.870 1.00 64.00 447 GLU A O 1
ATOM 3490 N N . ALA A 1 448 ? -44.049 -37.359 7.342 1.00 53.69 448 ALA A N 1
ATOM 3491 C CA . ALA A 1 448 ? -43.738 -37.814 8.699 1.00 53.69 448 ALA A CA 1
ATOM 3492 C C . ALA A 1 448 ? -44.973 -37.841 9.620 1.00 53.69 448 ALA A C 1
ATOM 3494 O O . ALA A 1 448 ? -45.157 -38.791 10.383 1.00 53.69 448 ALA A O 1
ATOM 3495 N N . LYS A 1 449 ? -45.858 -36.836 9.533 1.00 58.84 449 LYS A N 1
ATOM 3496 C CA . LYS A 1 449 ? -47.120 -36.808 10.296 1.00 58.84 449 LYS A CA 1
ATOM 3497 C C . LYS A 1 449 ? -48.106 -37.879 9.828 1.00 58.84 449 LYS A C 1
ATOM 3499 O O . LYS A 1 449 ? -48.782 -38.485 10.659 1.00 58.84 449 LYS A O 1
ATOM 3504 N N . HIS A 1 450 ? -48.173 -38.143 8.524 1.00 66.50 450 HIS A N 1
ATOM 3505 C CA . HIS A 1 450 ? -49.023 -39.195 7.971 1.00 66.50 450 HIS A CA 1
ATOM 3506 C C . HIS A 1 450 ? -48.569 -40.592 8.424 1.00 66.50 450 HIS A C 1
ATOM 3508 O O . HIS A 1 450 ? -49.393 -41.390 8.877 1.00 66.50 450 HIS A O 1
ATOM 3514 N N . ASN A 1 451 ? -47.257 -40.850 8.403 1.00 59.47 451 ASN A N 1
ATOM 3515 C CA . ASN A 1 451 ? -46.658 -42.103 8.875 1.00 59.47 451 ASN A CA 1
ATOM 3516 C C . ASN A 1 451 ? -46.797 -42.294 10.395 1.00 59.47 451 ASN A C 1
ATOM 3518 O O . ASN A 1 451 ? -47.029 -43.407 10.869 1.00 59.47 451 ASN A O 1
ATOM 3522 N N . ALA A 1 452 ? -46.718 -41.215 11.179 1.00 52.06 452 ALA A N 1
ATOM 3523 C CA . ALA A 1 452 ? -46.957 -41.275 12.620 1.00 52.06 452 ALA A CA 1
ATOM 3524 C C . ALA A 1 452 ? -48.413 -41.660 12.943 1.00 52.06 452 ALA A C 1
ATOM 3526 O O . ALA A 1 452 ? -48.648 -42.560 13.748 1.00 52.06 452 ALA A O 1
ATOM 3527 N N . ASN A 1 453 ? -49.394 -41.055 12.266 1.00 56.94 453 ASN A N 1
ATOM 3528 C CA . ASN A 1 453 ? -50.810 -41.362 12.492 1.00 56.94 453 ASN A CA 1
ATOM 3529 C C . ASN A 1 453 ? -51.203 -42.773 12.032 1.00 56.94 453 ASN A C 1
ATOM 3531 O O . ASN A 1 453 ? -51.999 -43.436 12.696 1.00 56.94 453 ASN A O 1
ATOM 3535 N N . THR A 1 454 ? -50.630 -43.273 10.936 1.00 60.19 454 THR A N 1
ATOM 3536 C CA . THR A 1 454 ? -50.871 -44.655 10.482 1.00 60.19 454 THR A CA 1
ATOM 3537 C C . THR A 1 454 ? -50.257 -45.693 11.421 1.00 60.19 454 THR A C 1
ATOM 3539 O O . THR A 1 454 ? -50.864 -46.742 11.639 1.00 60.19 454 THR A O 1
ATOM 3542 N N . ASN A 1 455 ? -49.114 -45.398 12.044 1.00 51.31 455 ASN A N 1
ATOM 3543 C CA . ASN A 1 455 ? -48.522 -46.272 13.059 1.00 51.31 455 ASN A CA 1
ATOM 3544 C C . ASN A 1 455 ? -49.317 -46.276 14.375 1.00 51.31 455 ASN A C 1
ATOM 3546 O O . ASN A 1 455 ? -49.496 -47.337 14.968 1.00 51.31 455 ASN A O 1
ATOM 3550 N N . ILE A 1 456 ? -49.876 -45.136 14.790 1.00 51.72 456 ILE A N 1
ATOM 3551 C CA . ILE A 1 456 ? -50.756 -45.053 15.970 1.00 51.72 456 ILE A CA 1
ATOM 3552 C C . ILE A 1 456 ? -52.054 -45.850 15.749 1.00 51.72 456 ILE A C 1
ATOM 3554 O O . ILE A 1 456 ? -52.478 -46.594 16.630 1.00 51.72 456 ILE A O 1
ATOM 3558 N N . LEU A 1 457 ? -52.642 -45.784 14.550 1.00 51.84 457 LEU A N 1
ATOM 3559 C CA . LEU A 1 457 ? -53.837 -46.564 14.196 1.00 51.84 457 LEU A CA 1
ATOM 3560 C C . LEU A 1 457 ? -53.576 -48.077 14.096 1.00 51.84 457 LEU A C 1
ATOM 3562 O O . LEU A 1 457 ? -54.493 -48.870 14.307 1.00 51.84 457 LEU A O 1
ATOM 3566 N N . ARG A 1 458 ? -52.340 -48.497 13.791 1.00 50.88 458 ARG A N 1
ATOM 3567 C CA . ARG A 1 458 ? -51.936 -49.915 13.830 1.00 50.88 458 ARG A CA 1
ATOM 3568 C C . ARG A 1 458 ? -51.746 -50.428 15.258 1.00 50.88 458 ARG A C 1
ATOM 3570 O O . ARG A 1 458 ? -52.071 -51.580 15.515 1.00 50.88 458 ARG A O 1
ATOM 3577 N N . LEU A 1 459 ? -51.289 -49.577 16.177 1.00 50.53 459 LEU A N 1
ATOM 3578 C CA . LEU A 1 459 ? -51.109 -49.921 17.593 1.00 50.53 459 LEU A CA 1
ATOM 3579 C C . LEU A 1 459 ? -52.426 -50.012 18.380 1.00 50.53 459 LEU A C 1
ATOM 3581 O O . LEU A 1 459 ? -52.444 -50.624 19.436 1.00 50.53 459 LEU A O 1
ATOM 3585 N N . GLN A 1 460 ? -53.527 -49.452 17.869 1.00 49.44 460 GLN A N 1
ATOM 3586 C CA . GLN A 1 460 ? -54.865 -49.575 18.473 1.00 49.44 460 GLN A CA 1
ATOM 3587 C C . GLN A 1 460 ? -55.662 -50.807 17.998 1.00 49.44 460 GLN A C 1
ATOM 3589 O O . GLN A 1 460 ? -56.801 -50.994 18.419 1.00 49.44 460 GLN A O 1
ATOM 3594 N N . LYS A 1 461 ? -55.102 -51.624 17.094 1.00 48.38 461 LYS A N 1
ATOM 3595 C CA . LYS A 1 461 ? -55.733 -52.847 16.558 1.00 48.38 461 LYS A CA 1
ATOM 3596 C C . LYS A 1 461 ? -55.081 -54.154 17.042 1.00 48.38 461 LYS A C 1
ATOM 3598 O O . LYS A 1 461 ? -55.439 -55.215 16.534 1.00 48.38 461 LYS A O 1
ATOM 3603 N N . VAL A 1 462 ? -54.159 -54.070 18.000 1.00 43.06 462 VAL A N 1
ATOM 3604 C CA . VAL A 1 462 ? -53.623 -55.191 18.795 1.00 43.06 462 VAL A CA 1
ATOM 3605 C C . VAL A 1 462 ? -54.123 -55.001 20.215 1.00 43.06 462 VAL A C 1
ATOM 3607 O O . VAL A 1 462 ? -54.536 -56.012 20.819 1.00 43.06 462 VAL A O 1
#

Sequence (462 aa):
MVKRVINLPVVAITVAWGFLAGWLVNRYGDKETFLPVTDANVGELLHLYMPVLVFTVTLNVRYHIFWRCFWQCVLLGGVGLVLSVCMFVLYMTFMVPSSKEGIGGRDPSGSDRESLGDNSATSALMGFLVCCPEPMYYTEIQFLTTDFGVFVLTTLVLGPLFGKLVGHLLAYLLIALSQDVSITYLVSLCAVYLTFLLAEHAFLGSGVTSIIALALTASAHSASTIMDPIVLRKFWMLFRYTYDTVIVFLAAFKVGRDAVSYLDADDVILLGHTYAAKIIVRGLMVLVLYPVLCSTGYDLNWRQCVALVWINFKSAVIVGFSLSSWISNINVSVALREDAIRLGLVFLVQAINTLSLPQLMWALGLVQMSEAERANMNVVVTALRNTAKQSTNKQRREKNFSGADWKWVQLHTFIENPYADVAAAGTERSALGPRLSLQRREDTLAEAKHNANTNILRLQKV

Secondary structure (DSSP, 8-state):
-GGGT--S-HHHHHHHHHHHHHHHHHHHT-HHHHHHHHHSSHHHHHHHHHHHHHHHHHHTS-HHHHHHHHHHHHIIIIIHHHHHHHHHHHHHHHHTTGGGTSS-------S--S-TT-HHHHHHHHHHHHH--SSHHHHHHHHTTS-HHHHHHIIIIIHHHHHHHHHHHHHHHHHHTTT-HHHHHHHHHHHHHHHHHHHHHHTTT-HHHHHHHHHHHHHHHHHHH-S-HHHHHHHHHHHHHHHHHHHHHHHHHHIIIIITTT--HHHHHHHHHHHHHHHHHHHHHHHHHHHHHHHSSS---HHHHHHHHH-----HHHHHHHHT---TTS-HHHHHHHHHHHHHHHHHHHHHHHHHHHHHHHHTTTTSPPHHHHHHHHHHHHHHHHHHHHHHHHHTTSGGGTT--HHHHHHHH----TTSHHHHHHHHHHTTSHHHHHHHHHHHHHHHHHHHHHHHHHHT--